Protein AF-A0A2N0AFC5-F1 (afdb_monomer_lite)

Radius of gyration: 66.78 Å; chains: 1; bounding box: 175×77×184 Å

Secondary structure (DSSP, 8-state):
-HHHHHHHHHHHHHHHHHHHHHHHHHHHHHH-----S------PPPHHHHHHHHHHHHHHHHHHHHHHHHHHHHHHHTSPPHHHHHH-HHHHHHHHHHHHHHHHHHHHHHHHHHHHHHHHHHHHHHHHHHHHHHHHHHHHH-S---GGGGTT---TTSHHHHHHHHHHHHHHHHHHHHHTTS--HHHHHHHTS--BTTB-TTHHHHHH-TT--HHHHHHHHSTTPPPHHHHHHHHHHHHHSTT-TTHHHHHHHHHHT-SSHHHHHHHHHHHHHHHHHHHHHHHHHHHTT-HHHHHHHHHHHHHHHHHHHHHHHHHHHHHHHHHHHHHHHHHHHHHH-B-BHHHHHHHHHT-TT-------HHHHTTEES--SB--TT--EE--SSS-EEGGGSB-TTSSBSSEEEEPBBTTSPBPBTT---SS-BS-S----B-TTSBBEEEEB-HHHHHHHHHHHHHHHHHHHHHHHHHHHHH-EETTEEPPHHHHHHHHHHHHHHHHHHHTTTTTTTTTSHHHHHHHHHHHSTTSHHHHHHHHHHHHHHHHHHHHHHHHHHHHHHHHHHHHHHHHHHHHHHHHHHHHHHHHHHHHHHHHHHHHHHHHHHHHHHHHHHHHHHHHHHHHHHHHHHHHHSS-S---THHHHHHHHHHHHHTS------------

pLDDT: mean 76.79, std 17.5, range [28.17, 98.19]

Structure (mmCIF, N/CA/C/O backbone):
data_AF-A0A2N0AFC5-F1
#
_entry.id   AF-A0A2N0AFC5-F1
#
loop_
_atom_site.group_PDB
_atom_site.id
_atom_site.type_symbol
_atom_site.label_atom_id
_atom_site.label_alt_id
_atom_site.label_comp_id
_atom_site.label_asym_id
_atom_site.label_entity_id
_atom_site.label_seq_id
_atom_site.pdbx_PDB_ins_code
_atom_site.Cartn_x
_atom_site.Cartn_y
_atom_site.Cartn_z
_atom_site.occupancy
_atom_site.B_iso_or_equiv
_atom_site.auth_seq_id
_atom_site.auth_comp_id
_atom_site.auth_asym_id
_atom_site.auth_atom_id
_atom_site.pdbx_PDB_model_num
ATOM 1 N N . VAL A 1 1 ? -22.121 12.048 57.658 1.00 36.34 1 VAL A N 1
ATOM 2 C CA . VAL A 1 1 ? -23.140 10.992 57.888 1.00 36.34 1 VAL A CA 1
ATOM 3 C C . VAL A 1 1 ? -23.520 10.895 59.362 1.00 36.34 1 VAL A C 1
ATOM 5 O O . VAL A 1 1 ? -24.667 11.179 59.652 1.00 36.34 1 VAL A O 1
ATOM 8 N N . LYS A 1 2 ? -22.587 10.633 60.295 1.00 33.41 2 LYS A N 1
ATOM 9 C CA . LYS A 1 2 ? -22.869 10.569 61.749 1.00 33.41 2 LYS A CA 1
ATOM 10 C C . LYS A 1 2 ? -23.584 11.814 62.315 1.00 33.41 2 LYS A C 1
ATOM 12 O O . LYS A 1 2 ? -24.634 11.693 62.911 1.00 33.41 2 LYS A O 1
ATOM 17 N N . THR A 1 3 ? -23.121 13.019 61.981 1.00 35.84 3 THR A N 1
ATOM 18 C CA . THR A 1 3 ? -23.739 14.278 62.450 1.00 35.84 3 THR A CA 1
ATOM 19 C C . THR A 1 3 ? -25.154 14.522 61.913 1.00 35.84 3 THR A C 1
ATOM 21 O O . THR A 1 3 ? -25.989 15.075 62.614 1.00 35.84 3 THR A O 1
ATOM 24 N N . ALA A 1 4 ? -25.437 14.114 60.670 1.00 33.88 4 ALA A N 1
ATOM 25 C CA . ALA A 1 4 ? -26.780 14.224 60.090 1.00 33.88 4 ALA A CA 1
ATOM 26 C C . ALA A 1 4 ? -27.734 13.173 60.679 1.00 33.88 4 ALA A C 1
ATOM 28 O O . ALA A 1 4 ? -28.930 13.416 60.785 1.00 33.88 4 ALA A O 1
ATOM 29 N N . TYR A 1 5 ? -27.184 12.023 61.073 1.00 40.84 5 TYR A N 1
ATOM 30 C CA . TYR A 1 5 ? -27.897 10.941 61.733 1.00 40.84 5 TYR A CA 1
ATOM 31 C C . TYR A 1 5 ? -28.306 11.321 63.159 1.00 40.84 5 TYR A C 1
ATOM 33 O O . TYR A 1 5 ? -29.482 11.225 63.494 1.00 40.84 5 TYR A O 1
ATOM 41 N N . ASP A 1 6 ? -27.367 11.857 63.941 1.00 43.25 6 ASP A N 1
ATOM 42 C CA . ASP A 1 6 ? -27.620 12.332 65.305 1.00 43.25 6 ASP A CA 1
ATOM 43 C C . ASP A 1 6 ? -28.676 13.459 65.307 1.00 43.25 6 ASP A C 1
ATOM 45 O O . ASP A 1 6 ? -29.560 13.493 66.161 1.00 43.25 6 ASP A O 1
ATOM 49 N N . LEU A 1 7 ? -28.652 14.338 64.292 1.00 42.25 7 LEU A N 1
ATOM 50 C CA . LEU A 1 7 ? -29.665 15.385 64.109 1.00 42.25 7 LEU A CA 1
ATOM 51 C C . LEU A 1 7 ? -31.055 14.826 63.776 1.00 42.25 7 LEU A C 1
ATOM 53 O O . LEU A 1 7 ? -32.058 15.366 64.236 1.00 42.25 7 LEU A O 1
ATOM 57 N N . LEU A 1 8 ? -31.129 13.775 62.956 1.00 41.75 8 LEU A N 1
ATOM 58 C CA . LEU A 1 8 ? -32.395 13.163 62.549 1.00 41.75 8 LEU A CA 1
ATOM 59 C C . LEU A 1 8 ? -32.999 12.346 63.698 1.00 41.75 8 LEU A C 1
ATOM 61 O O . LEU A 1 8 ? -34.209 12.390 63.906 1.00 41.75 8 LEU A O 1
ATOM 65 N N . GLU A 1 9 ? -32.160 11.686 64.499 1.00 44.00 9 GLU A N 1
ATOM 66 C CA . GLU A 1 9 ? -32.561 11.033 65.746 1.00 44.00 9 GLU A CA 1
ATOM 67 C C . GLU A 1 9 ? -33.104 12.051 66.759 1.00 44.00 9 GLU A C 1
ATOM 69 O O . GLU A 1 9 ? -34.177 11.849 67.332 1.00 44.00 9 GLU A O 1
ATOM 74 N N . GLN A 1 10 ? -32.402 13.171 66.947 1.00 46.16 10 GLN A N 1
ATOM 75 C CA . GLN A 1 10 ? -32.823 14.232 67.859 1.00 46.16 10 GLN A CA 1
ATOM 76 C C . GLN A 1 10 ? -34.119 14.906 67.385 1.00 46.16 10 GLN A C 1
ATOM 78 O O . GLN A 1 10 ? -35.058 15.046 68.165 1.00 46.16 10 GLN A O 1
ATOM 83 N N . SER A 1 11 ? -34.220 15.228 66.093 1.00 42.16 11 SER A N 1
ATOM 84 C CA . SER A 1 11 ? -35.417 15.838 65.507 1.00 42.16 11 SER A CA 1
ATOM 85 C C . SER A 1 11 ? -36.624 14.891 65.527 1.00 42.16 11 SER A C 1
ATOM 87 O O . SER A 1 11 ? -37.734 15.323 65.825 1.00 42.16 11 SER A O 1
ATOM 89 N N . SER A 1 12 ? -36.424 13.586 65.305 1.00 42.75 12 SER A N 1
ATOM 90 C CA . SER A 1 12 ? -37.484 12.578 65.438 1.00 42.75 12 SER A CA 1
ATOM 91 C C . SER A 1 12 ? -37.964 12.437 66.885 1.00 42.75 12 SER A C 1
ATOM 93 O O . SER A 1 12 ? -39.169 12.318 67.117 1.00 42.75 12 SER A O 1
ATOM 95 N N . LYS A 1 13 ? -37.049 12.466 67.865 1.00 47.19 13 LYS A N 1
ATOM 96 C CA . LYS A 1 13 ? -37.393 12.460 69.297 1.00 47.19 13 LYS A CA 1
ATOM 97 C C . LYS A 1 13 ? -38.194 13.707 69.679 1.00 47.19 13 LYS A C 1
ATOM 99 O O . LYS A 1 13 ? -39.213 13.589 70.354 1.00 47.19 13 LYS A O 1
ATOM 104 N N . GLU A 1 14 ? -37.784 14.880 69.203 1.00 45.84 14 GLU A N 1
ATOM 105 C CA . GLU A 1 14 ? -38.487 16.147 69.435 1.00 45.84 14 GLU A CA 1
ATOM 106 C C . GLU A 1 14 ? -39.875 16.174 68.778 1.00 45.84 14 GLU A C 1
ATOM 108 O O . GLU A 1 14 ? -40.845 16.582 69.416 1.00 45.84 14 GLU A O 1
ATOM 113 N N . MET A 1 15 ? -40.009 15.683 67.541 1.00 44.84 15 MET A N 1
ATOM 114 C CA . MET A 1 15 ? -41.292 15.640 66.833 1.00 44.84 15 MET A CA 1
ATOM 115 C C . MET A 1 15 ? -42.271 14.647 67.476 1.00 44.84 15 MET A C 1
ATOM 117 O O . MET A 1 15 ? -43.451 14.958 67.628 1.00 44.84 15 MET A O 1
ATOM 121 N N . SER A 1 16 ? -41.778 13.487 67.926 1.00 45.25 16 SER A N 1
ATOM 122 C CA . SER A 1 16 ? -42.575 12.524 68.693 1.00 45.25 16 SER A CA 1
ATOM 123 C C . SER A 1 16 ? -43.044 13.113 70.027 1.00 45.25 16 SER A C 1
ATOM 125 O O . SER A 1 16 ? -44.184 12.877 70.429 1.00 45.25 16 SER A O 1
ATOM 127 N N . LEU A 1 17 ? -42.199 13.907 70.698 1.00 45.38 17 LEU A N 1
ATOM 128 C CA . LEU A 1 17 ? -42.562 14.608 71.928 1.00 45.38 17 LEU A CA 1
ATOM 129 C C . LEU A 1 17 ? -43.658 15.652 71.657 1.00 45.38 17 LEU A C 1
ATOM 131 O O . LEU A 1 17 ? -44.682 15.655 72.335 1.00 45.38 17 LEU A O 1
ATOM 135 N N . LEU A 1 18 ? -43.494 16.481 70.623 1.00 46.66 18 LEU A N 1
ATOM 136 C CA . LEU A 1 18 ? -44.476 17.488 70.205 1.00 46.66 18 LEU A CA 1
ATOM 137 C C . LEU A 1 18 ? -45.829 16.873 69.818 1.00 46.66 18 LEU A C 1
ATOM 139 O O . LEU A 1 18 ? -46.861 17.370 70.264 1.00 46.66 18 LEU A O 1
ATOM 143 N N . SER A 1 19 ? -45.831 15.770 69.062 1.00 43.69 19 SER A N 1
ATOM 144 C CA . SER A 1 19 ? -47.051 15.025 68.720 1.00 43.69 19 SER A CA 1
ATOM 145 C C . SER A 1 19 ? -47.748 14.489 69.971 1.00 43.69 19 SER A C 1
ATOM 147 O O . SER A 1 19 ? -48.950 14.671 70.131 1.00 43.69 19 SER A O 1
ATOM 149 N N . SER A 1 20 ? -46.994 13.895 70.904 1.00 45.12 20 SER A N 1
ATOM 150 C CA . SER A 1 20 ? -47.556 13.359 72.151 1.00 45.12 20 SER A CA 1
ATOM 151 C C . SER A 1 20 ? -48.138 14.441 73.071 1.00 45.12 20 SER A C 1
ATOM 153 O O . SER A 1 20 ? -49.128 14.204 73.760 1.00 45.12 20 SER A O 1
ATOM 155 N N . VAL A 1 21 ? -47.563 15.649 73.057 1.00 45.12 21 VAL A N 1
ATOM 156 C CA . VAL A 1 21 ? -48.070 16.807 73.808 1.00 45.12 21 VAL A CA 1
ATOM 157 C C . VAL A 1 21 ? -49.326 17.382 73.150 1.00 45.12 21 VAL A C 1
ATOM 159 O O . VAL A 1 21 ? -50.267 17.729 73.860 1.00 45.12 21 VAL A O 1
ATOM 162 N N . TYR A 1 22 ? -49.374 17.455 71.817 1.00 44.44 22 TYR A N 1
ATOM 163 C CA . TYR A 1 22 ? -50.561 17.903 71.083 1.00 44.44 22 TYR A CA 1
ATOM 164 C C . TYR A 1 22 ? -51.748 16.948 71.296 1.00 44.44 22 TYR A C 1
ATOM 166 O O . TYR A 1 22 ? -52.853 17.396 71.607 1.00 44.44 22 TYR A O 1
ATOM 174 N N . ASP A 1 23 ? -51.503 15.636 71.253 1.00 43.25 23 ASP A N 1
ATOM 175 C CA . ASP A 1 23 ? -52.499 14.613 71.590 1.00 43.25 23 ASP A CA 1
ATOM 176 C C . ASP A 1 23 ? -52.942 14.709 73.057 1.00 43.25 23 ASP A C 1
ATOM 178 O O . ASP A 1 23 ? -54.135 14.646 73.344 1.00 43.25 23 ASP A O 1
ATOM 182 N N . TYR A 1 24 ? -52.014 14.932 73.996 1.00 45.38 24 TYR A N 1
ATOM 183 C CA . TYR A 1 24 ? -52.344 15.123 75.412 1.00 45.38 24 TYR A CA 1
ATOM 184 C C . TYR A 1 24 ? -53.241 16.343 75.645 1.00 45.38 24 TYR A C 1
ATOM 186 O O . TYR A 1 24 ? -54.208 16.241 76.393 1.00 45.38 24 TYR A O 1
ATOM 194 N N . VAL A 1 25 ? -52.960 17.483 75.007 1.00 45.44 25 VAL A N 1
ATOM 195 C CA . VAL A 1 25 ? -53.800 18.690 75.115 1.00 45.44 25 VAL A CA 1
ATOM 196 C C . VAL A 1 25 ? -55.183 18.437 74.517 1.00 45.44 25 VAL A C 1
ATOM 198 O O . VAL A 1 25 ? -56.187 18.747 75.152 1.00 45.44 25 VAL A O 1
ATOM 201 N N . THR A 1 26 ? -55.248 17.779 73.359 1.00 47.38 26 THR A N 1
ATOM 202 C CA . THR A 1 26 ? -56.516 17.477 72.680 1.00 47.38 26 THR A CA 1
ATOM 203 C C . THR A 1 26 ? -57.366 16.472 73.472 1.00 47.38 26 THR A C 1
ATOM 205 O O . THR A 1 26 ? -58.574 16.644 73.590 1.00 47.38 26 THR A O 1
ATOM 208 N N . ILE A 1 27 ? -56.756 15.453 74.086 1.00 48.81 27 ILE A N 1
ATOM 209 C CA . ILE A 1 27 ? -57.458 14.453 74.911 1.00 48.81 27 ILE A CA 1
ATOM 210 C C . ILE A 1 27 ? -57.831 15.022 76.291 1.00 48.81 27 ILE A C 1
ATOM 212 O O . ILE A 1 27 ? -58.902 14.704 76.808 1.00 48.81 27 ILE A O 1
ATOM 216 N N . LYS A 1 28 ? -56.998 15.889 76.882 1.00 44.41 28 LYS A N 1
ATOM 217 C CA . LYS A 1 28 ? -57.265 16.543 78.174 1.00 44.41 28 LYS A CA 1
ATOM 218 C C . LYS A 1 28 ? -58.400 17.566 78.090 1.00 44.41 28 LYS A C 1
ATOM 220 O O . LYS A 1 28 ? -59.252 17.571 78.973 1.00 44.41 28 LYS A O 1
ATOM 225 N N . ASP A 1 29 ? -58.459 18.370 77.030 1.00 45.28 29 ASP A N 1
ATOM 226 C CA . ASP A 1 29 ? -59.573 19.307 76.812 1.00 45.28 29 ASP A CA 1
ATOM 227 C C . ASP A 1 29 ? -60.906 18.566 76.571 1.00 45.28 29 ASP A C 1
ATOM 229 O O . ASP A 1 29 ? -61.981 19.080 76.882 1.00 45.28 29 ASP A O 1
ATOM 233 N N . TYR A 1 30 ? -60.857 17.321 76.079 1.00 43.16 30 TYR A N 1
ATOM 234 C CA . TYR A 1 30 ? -62.034 16.457 75.936 1.00 43.16 30 TYR A CA 1
ATOM 235 C C . TYR A 1 30 ? -62.385 15.638 77.195 1.00 43.16 30 TYR A C 1
ATOM 237 O O . TYR A 1 30 ? -63.530 15.189 77.300 1.00 43.16 30 TYR A O 1
ATOM 245 N N . SER A 1 31 ? -61.469 15.451 78.154 1.00 43.22 31 SER A N 1
ATOM 246 C CA . SER A 1 31 ? -61.702 14.647 79.368 1.00 43.22 31 SER A CA 1
ATOM 247 C C . SER A 1 31 ? -62.176 15.448 80.586 1.00 43.22 31 SER A C 1
ATOM 249 O O . SER A 1 31 ? -62.623 14.855 81.566 1.00 43.22 31 SER A O 1
ATOM 251 N N . THR A 1 32 ? -62.149 16.783 80.546 1.00 42.44 32 THR A N 1
ATOM 252 C CA . THR A 1 32 ? -62.685 17.621 81.630 1.00 42.44 32 THR A CA 1
ATOM 253 C C . THR A 1 32 ? -64.194 17.836 81.489 1.00 42.44 32 THR A C 1
ATOM 255 O O . THR A 1 32 ? -64.645 18.861 80.981 1.00 42.44 32 THR A O 1
ATOM 258 N N . HIS A 1 33 ? -64.985 16.873 81.962 1.00 40.09 33 HIS A N 1
ATOM 259 C CA . HIS A 1 33 ? -66.353 17.107 82.430 1.00 40.09 33 HIS A CA 1
ATOM 260 C C . HIS A 1 33 ? -66.570 16.247 83.682 1.00 40.09 33 HIS A C 1
ATOM 262 O O . HIS A 1 33 ? -66.575 15.021 83.593 1.00 40.09 33 HIS A O 1
ATOM 268 N N . ASP A 1 34 ? -66.717 16.877 84.851 1.00 40.59 34 ASP A N 1
ATOM 269 C CA . ASP A 1 34 ? -67.095 16.170 86.078 1.00 40.59 34 ASP A CA 1
ATOM 270 C C . ASP A 1 34 ? -68.558 15.717 85.947 1.00 40.59 34 ASP A C 1
ATOM 272 O O . ASP A 1 34 ? -69.468 16.541 85.817 1.00 40.59 34 ASP A O 1
ATOM 276 N N . GLY A 1 35 ? -68.776 14.401 85.922 1.00 39.72 35 GLY A N 1
ATOM 277 C CA . GLY A 1 35 ? -70.098 13.778 85.985 1.00 39.72 35 GLY A CA 1
ATOM 278 C C . GLY A 1 35 ? -70.573 13.617 87.432 1.00 39.72 35 GLY A C 1
ATOM 279 O O . GLY A 1 35 ? -69.782 13.347 88.337 1.00 39.72 35 GLY A O 1
ATOM 280 N N . ILE A 1 36 ? -71.878 13.779 87.663 1.00 37.00 36 ILE A N 1
ATOM 281 C CA . ILE A 1 36 ? -72.507 13.599 88.977 1.00 37.00 36 ILE A CA 1
ATOM 282 C C . ILE A 1 36 ? -72.756 12.102 89.232 1.00 37.00 36 ILE A C 1
ATOM 284 O O . ILE A 1 36 ? -73.422 11.432 88.453 1.00 37.00 36 ILE A O 1
ATOM 288 N N . SER A 1 37 ? -72.242 11.634 90.375 1.00 42.56 37 SER A N 1
ATOM 289 C CA . SER A 1 37 ? -72.551 10.391 91.105 1.00 42.56 37 SER A CA 1
ATOM 290 C C . SER A 1 37 ? -72.369 9.032 90.402 1.00 42.56 37 SER A C 1
ATOM 292 O O . SER A 1 37 ? -73.263 8.536 89.733 1.00 42.56 37 SER A O 1
ATOM 294 N N . GLY A 1 38 ? -71.299 8.325 90.786 1.00 49.66 38 GLY A N 1
ATOM 295 C CA . GLY A 1 38 ? -71.468 7.068 91.532 1.00 49.66 38 GLY A CA 1
ATOM 296 C C . GLY A 1 38 ? -71.705 5.748 90.789 1.00 49.66 38 GLY A C 1
ATOM 297 O O . GLY A 1 38 ? -72.097 4.798 91.462 1.00 49.66 38 GLY A O 1
ATOM 298 N N . GLU A 1 39 ? -71.424 5.626 89.490 1.00 36.69 39 GLU A N 1
ATOM 299 C CA . GLU A 1 39 ? -71.387 4.318 88.810 1.00 36.69 39 GLU A CA 1
ATOM 300 C C . GLU A 1 39 ? -69.993 3.975 88.262 1.00 36.69 39 GLU A C 1
ATOM 302 O O . GLU A 1 39 ? -69.247 4.836 87.795 1.00 36.69 39 GLU A O 1
ATOM 307 N N . SER A 1 40 ? -69.624 2.694 88.383 1.00 41.19 40 SER A N 1
ATOM 308 C CA . SER A 1 40 ? -68.323 2.147 87.991 1.00 41.19 40 SER A CA 1
ATOM 309 C C . SER A 1 40 ? -68.092 2.342 86.496 1.00 41.19 40 SER A C 1
ATOM 311 O O . SER A 1 40 ? -68.721 1.673 85.678 1.00 41.19 40 SER A O 1
ATOM 313 N N . GLN A 1 41 ? -67.144 3.213 86.149 1.00 41.88 41 GLN A N 1
ATOM 314 C CA . GLN A 1 41 ? -66.620 3.311 84.792 1.00 41.88 41 GLN A CA 1
ATOM 315 C C . GLN A 1 41 ? -66.027 1.954 84.396 1.00 41.88 41 GLN A C 1
ATOM 317 O O . GLN A 1 41 ? -65.141 1.430 85.071 1.00 41.88 41 GLN A O 1
ATOM 322 N N . THR A 1 42 ? -66.518 1.364 83.309 1.00 39.38 42 THR A N 1
ATOM 323 C CA . THR A 1 42 ? -65.769 0.342 82.570 1.00 39.38 42 THR A CA 1
ATOM 324 C C . THR A 1 42 ? -64.381 0.898 82.259 1.00 39.38 42 THR A C 1
ATOM 326 O O . THR A 1 42 ? -64.294 2.010 81.743 1.00 39.38 42 THR A O 1
ATOM 329 N N . GLU A 1 43 ? -63.326 0.150 82.605 1.00 42.19 43 GLU A N 1
ATOM 330 C CA . GLU A 1 43 ? -61.915 0.513 82.407 1.00 42.19 43 GLU A CA 1
ATOM 331 C C . GLU A 1 43 ? -61.636 0.911 80.948 1.00 42.19 43 GLU A C 1
ATOM 333 O O . GLU A 1 43 ? -61.283 0.091 80.102 1.00 42.19 43 GLU A O 1
ATOM 338 N N . LEU A 1 44 ? -61.781 2.198 80.646 1.00 44.81 44 LEU A N 1
ATOM 339 C CA . LEU A 1 44 ? -61.166 2.819 79.486 1.00 44.81 44 LEU A CA 1
ATOM 340 C C . LEU A 1 44 ? -59.686 2.997 79.826 1.00 44.81 44 LEU A C 1
ATOM 342 O O . LEU A 1 44 ? -59.339 3.590 80.848 1.00 44.81 44 LEU A O 1
ATOM 346 N N . THR A 1 45 ? -58.812 2.433 78.990 1.00 47.16 45 THR A N 1
ATOM 347 C CA . THR A 1 45 ? -57.355 2.509 79.138 1.00 47.16 45 THR A CA 1
ATOM 348 C C . THR A 1 45 ? -56.941 3.961 79.383 1.00 47.16 45 THR A C 1
ATOM 350 O O . THR A 1 45 ? -57.258 4.838 78.581 1.00 47.16 45 THR A O 1
ATOM 353 N N . SER A 1 46 ? -56.264 4.226 80.503 1.00 50.84 46 SER A N 1
ATOM 354 C CA . SER A 1 46 ? -55.836 5.574 80.889 1.00 50.84 46 SER A CA 1
ATOM 355 C C . SER A 1 46 ? -55.110 6.266 79.722 1.00 50.84 46 SER A C 1
ATOM 357 O O . SER A 1 46 ? -54.240 5.639 79.107 1.00 50.84 46 SER A O 1
ATOM 359 N N . PRO A 1 47 ? -55.377 7.556 79.425 1.00 48.25 47 PRO A N 1
ATOM 360 C CA . PRO A 1 47 ? -54.649 8.319 78.404 1.00 48.25 47 PRO A CA 1
ATOM 361 C C . PRO A 1 47 ? -53.118 8.217 78.530 1.00 48.25 47 PRO A C 1
ATOM 363 O O . PRO A 1 47 ? -52.396 8.261 77.536 1.00 48.25 47 PRO A O 1
ATOM 366 N N . VAL A 1 48 ? -52.614 8.014 79.752 1.00 51.88 48 VAL A N 1
ATOM 367 C CA . VAL A 1 48 ? -51.187 7.813 80.045 1.00 51.88 48 VAL A CA 1
ATOM 368 C C . VAL A 1 48 ? -50.662 6.485 79.488 1.00 51.88 48 VAL A C 1
ATOM 370 O O . VAL A 1 48 ? -49.535 6.431 78.995 1.00 51.88 48 VAL A O 1
ATOM 373 N N . ASP A 1 49 ? -51.457 5.418 79.538 1.00 53.75 49 ASP A N 1
ATOM 374 C CA . ASP A 1 49 ? -51.054 4.098 79.047 1.00 53.75 49 ASP A CA 1
ATOM 375 C C . ASP A 1 49 ? -51.059 4.043 77.513 1.00 53.75 49 ASP A C 1
ATOM 377 O O . ASP A 1 49 ? -50.184 3.409 76.920 1.00 53.75 49 ASP A O 1
ATOM 381 N N . LEU A 1 50 ? -51.961 4.786 76.861 1.00 53.34 50 LEU A N 1
ATOM 382 C CA . LEU A 1 50 ? -51.988 4.924 75.402 1.00 53.34 50 LEU A CA 1
ATOM 383 C C . LEU A 1 50 ? -50.751 5.679 74.880 1.00 53.34 50 LEU A C 1
ATOM 385 O O . LEU A 1 50 ? -50.095 5.229 73.939 1.00 53.34 50 LEU A O 1
ATOM 389 N N . VAL A 1 51 ? -50.374 6.783 75.539 1.00 52.16 51 VAL A N 1
ATOM 390 C CA . VAL A 1 51 ? -49.158 7.555 75.220 1.00 52.16 51 VAL A CA 1
ATOM 391 C C . VAL A 1 51 ? -47.894 6.736 75.485 1.00 52.16 51 VAL A C 1
ATOM 393 O O . VAL A 1 51 ? -46.977 6.736 74.664 1.00 52.16 51 VAL A O 1
ATOM 396 N N . ARG A 1 52 ? -47.846 5.988 76.596 1.00 60.34 52 ARG A N 1
ATOM 397 C CA . ARG A 1 52 ? -46.710 5.110 76.912 1.00 60.34 52 ARG A CA 1
ATOM 398 C C . ARG A 1 52 ? -46.523 4.030 75.848 1.00 60.34 52 ARG A C 1
ATOM 400 O O . ARG A 1 52 ? -45.393 3.799 75.428 1.00 60.34 52 ARG A O 1
ATOM 407 N N . LYS A 1 53 ? -47.613 3.411 75.388 1.00 62.22 53 LYS A N 1
ATOM 408 C CA . LYS A 1 53 ? -47.576 2.406 74.321 1.00 62.22 53 LYS A CA 1
ATOM 409 C C . LYS A 1 53 ? -47.075 3.002 73.001 1.00 62.22 53 LYS A C 1
ATOM 411 O O . LYS A 1 53 ? -46.145 2.460 72.418 1.00 62.22 53 LYS A O 1
ATOM 416 N N . ARG A 1 54 ? -47.591 4.169 72.590 1.00 58.81 54 ARG A N 1
ATOM 417 C CA . ARG A 1 54 ? -47.127 4.881 71.379 1.00 58.81 54 ARG A CA 1
ATOM 418 C C . ARG A 1 54 ? -45.642 5.250 71.443 1.00 58.81 54 ARG A C 1
ATOM 420 O O . ARG A 1 54 ? -44.930 5.082 70.459 1.00 58.81 54 ARG A O 1
ATOM 427 N N . TYR A 1 55 ? -45.162 5.713 72.598 1.00 59.78 55 TYR A N 1
ATOM 428 C CA . TYR A 1 55 ? -43.742 6.007 72.805 1.00 59.78 55 TYR A CA 1
ATOM 429 C C . TYR A 1 55 ? -42.870 4.750 72.678 1.00 59.78 55 TYR A C 1
ATOM 431 O O . TYR A 1 55 ? -41.864 4.773 71.975 1.00 59.78 55 TYR A O 1
ATOM 439 N N . GLN A 1 56 ? -43.277 3.643 73.307 1.00 66.00 56 GLN A N 1
ATOM 440 C CA . GLN A 1 56 ? -42.567 2.362 73.220 1.00 66.00 56 GLN A CA 1
ATOM 441 C C . GLN A 1 56 ? -42.552 1.805 71.789 1.00 66.00 56 GLN A C 1
ATOM 443 O O . GLN A 1 56 ? -41.523 1.305 71.334 1.00 66.00 56 GLN A O 1
ATOM 448 N N . ASP A 1 57 ? -43.662 1.931 71.058 1.00 63.53 57 ASP A N 1
ATOM 449 C CA . ASP A 1 57 ? -43.755 1.515 69.656 1.00 63.53 57 ASP A CA 1
ATOM 450 C C . ASP A 1 57 ? -42.848 2.373 68.750 1.00 63.53 57 ASP A C 1
ATOM 452 O O . ASP A 1 57 ? -42.154 1.836 67.881 1.00 63.53 57 ASP A O 1
ATOM 456 N N . ALA A 1 58 ? -42.771 3.688 68.990 1.00 54.78 58 ALA A N 1
ATOM 457 C CA . ALA A 1 58 ? -41.871 4.593 68.272 1.00 54.78 58 ALA A CA 1
ATOM 458 C C . ALA A 1 58 ? -40.386 4.321 68.580 1.00 54.78 58 ALA A C 1
ATOM 460 O O . ALA A 1 58 ? -39.564 4.257 67.665 1.00 54.78 58 ALA A O 1
ATOM 461 N N . GLU A 1 59 ? -40.031 4.107 69.850 1.00 63.47 59 GLU A N 1
ATOM 462 C CA . GLU A 1 59 ? -38.669 3.759 70.277 1.00 63.47 59 GLU A CA 1
ATOM 463 C C . GLU A 1 59 ? -38.205 2.434 69.651 1.00 63.47 59 GLU A C 1
ATOM 465 O O . GLU A 1 59 ? -37.083 2.328 69.139 1.00 63.47 59 GLU A O 1
ATOM 470 N N . LYS A 1 60 ? -39.096 1.437 69.610 1.00 72.44 60 LYS A N 1
ATOM 471 C CA . LYS A 1 60 ? -38.845 0.161 68.938 1.00 72.44 60 LYS A CA 1
ATOM 472 C C . LYS A 1 60 ? -38.635 0.345 67.434 1.00 72.44 60 LYS A C 1
ATOM 474 O O . LYS A 1 60 ? -37.659 -0.174 66.899 1.00 72.44 60 LYS A O 1
ATOM 479 N N . ALA A 1 61 ? -39.481 1.128 66.761 1.00 62.62 61 ALA A N 1
ATOM 480 C CA . ALA A 1 61 ? -39.347 1.397 65.329 1.00 62.62 61 ALA A CA 1
ATOM 481 C C . ALA A 1 61 ? -38.021 2.096 64.974 1.00 62.62 61 ALA A C 1
ATOM 483 O O . ALA A 1 61 ? -37.381 1.741 63.981 1.00 62.62 61 ALA A O 1
ATOM 484 N N . VAL A 1 62 ? -37.575 3.054 65.795 1.00 64.94 62 VAL A N 1
ATOM 485 C CA . VAL A 1 62 ? -36.268 3.715 65.631 1.00 64.94 62 VAL A CA 1
ATOM 486 C C . VAL A 1 62 ? -35.127 2.714 65.819 1.00 64.94 62 VAL A C 1
ATOM 488 O O . VAL A 1 62 ? -34.202 2.681 65.008 1.00 64.94 62 VAL A O 1
ATOM 491 N N . THR A 1 63 ? -35.208 1.861 66.841 1.00 68.38 63 THR A N 1
ATOM 492 C CA . THR A 1 63 ? -34.188 0.839 67.126 1.00 68.38 63 THR A CA 1
ATOM 493 C C . THR A 1 63 ? -34.072 -0.185 65.993 1.00 68.38 63 THR A C 1
ATOM 495 O O . THR A 1 63 ? -32.965 -0.479 65.536 1.00 68.38 63 THR A O 1
ATOM 498 N N . ASP A 1 64 ? -35.203 -0.668 65.472 1.00 72.00 64 ASP A N 1
ATOM 499 C CA . ASP A 1 64 ? -35.246 -1.600 64.341 1.00 72.00 64 ASP A CA 1
ATOM 500 C C . ASP A 1 64 ? -34.646 -0.965 63.072 1.00 72.00 64 ASP A C 1
ATOM 502 O O . ASP A 1 64 ? -33.874 -1.603 62.349 1.00 72.00 64 ASP A O 1
ATOM 506 N N . LYS A 1 65 ? -34.918 0.325 62.825 1.00 67.75 65 LYS A N 1
ATOM 507 C CA . LYS A 1 65 ? -34.318 1.076 61.709 1.00 67.75 65 LYS A CA 1
ATOM 508 C C . LYS A 1 65 ? -32.813 1.271 61.868 1.00 67.75 65 LYS A C 1
ATOM 510 O O . LYS A 1 65 ? -32.079 1.183 60.885 1.00 67.75 65 LYS A O 1
ATOM 515 N N . LEU A 1 66 ? -32.337 1.486 63.089 1.00 66.38 66 LEU A N 1
ATOM 516 C CA . LEU A 1 66 ? -30.914 1.635 63.399 1.00 66.38 66 LEU A CA 1
ATOM 517 C C . LEU A 1 66 ? -30.149 0.326 63.145 1.00 66.38 66 LEU A C 1
ATOM 519 O O . LEU A 1 66 ? -29.059 0.332 62.562 1.00 66.38 66 LEU A O 1
ATOM 523 N N . ALA A 1 67 ? -30.757 -0.807 63.505 1.00 71.06 67 ALA A N 1
ATOM 524 C CA . ALA A 1 67 ? -30.234 -2.133 63.196 1.00 71.06 67 ALA A CA 1
ATOM 525 C C . ALA A 1 67 ? -30.207 -2.403 61.679 1.00 71.06 67 ALA A C 1
ATOM 527 O O . ALA A 1 67 ? -29.196 -2.885 61.161 1.00 71.06 67 ALA A O 1
ATOM 528 N N . GLU A 1 68 ? -31.268 -2.036 60.950 1.00 69.31 68 GLU A N 1
ATOM 529 C CA . GLU A 1 68 ? -31.331 -2.142 59.485 1.00 69.31 68 GLU A CA 1
ATOM 530 C C . GLU A 1 68 ? -30.220 -1.320 58.807 1.00 69.31 68 GLU A C 1
ATOM 532 O O . GLU A 1 68 ? -29.509 -1.831 57.940 1.00 69.31 68 GLU A O 1
ATOM 537 N N . ILE A 1 69 ? -30.006 -0.074 59.243 1.00 66.88 69 ILE A N 1
ATOM 538 C CA . ILE A 1 69 ? -28.954 0.809 58.716 1.00 66.88 69 ILE A CA 1
ATOM 539 C C . ILE A 1 69 ? -27.562 0.244 58.997 1.00 66.88 69 ILE A C 1
ATOM 541 O O . ILE A 1 69 ? -26.723 0.220 58.097 1.00 66.88 69 ILE A O 1
ATOM 545 N N . THR A 1 70 ? -27.318 -0.255 60.209 1.00 67.94 70 THR A N 1
ATOM 546 C CA . THR A 1 70 ? -26.030 -0.863 60.578 1.00 67.94 70 THR A CA 1
ATOM 547 C C . THR A 1 70 ? -25.735 -2.093 59.716 1.00 67.94 70 THR A C 1
ATOM 549 O O . THR A 1 70 ? -24.611 -2.294 59.255 1.00 67.94 70 THR A O 1
ATOM 552 N N . LEU A 1 71 ? -26.758 -2.905 59.435 1.00 71.06 71 LEU A N 1
ATOM 553 C CA . LEU A 1 71 ? -26.635 -4.082 58.579 1.00 71.06 71 LEU A CA 1
ATOM 554 C C . LEU A 1 71 ? -26.395 -3.709 57.108 1.00 71.06 71 LEU A C 1
ATOM 556 O O . LEU A 1 71 ? -25.617 -4.376 56.425 1.00 71.06 71 LEU A O 1
ATOM 560 N N . LEU A 1 72 ? -27.019 -2.632 56.622 1.00 71.12 72 LEU A N 1
ATOM 561 C CA . LEU A 1 72 ? -26.767 -2.083 55.287 1.00 71.12 72 LEU A CA 1
ATOM 562 C C . LEU A 1 72 ? -25.359 -1.492 55.158 1.00 71.12 72 LEU A C 1
ATOM 564 O O . LEU A 1 72 ? -24.716 -1.720 54.138 1.00 71.12 72 LEU A O 1
ATOM 568 N N . GLN A 1 73 ? -24.867 -0.786 56.180 1.00 66.75 73 GLN A N 1
ATOM 569 C CA . GLN A 1 73 ? -23.495 -0.270 56.226 1.00 66.75 73 GLN A CA 1
ATOM 570 C C . GLN A 1 73 ? -22.481 -1.408 56.193 1.00 66.75 73 GLN A C 1
ATOM 572 O O . GLN A 1 73 ? -21.613 -1.416 55.330 1.00 66.75 73 GLN A O 1
ATOM 577 N N . LYS A 1 74 ? -22.664 -2.429 57.035 1.00 73.00 74 LYS A N 1
ATOM 578 C CA . LYS A 1 74 ? -21.806 -3.616 57.024 1.00 73.00 74 LYS A CA 1
ATOM 579 C C . LYS A 1 74 ? -21.818 -4.317 55.663 1.00 73.00 74 LYS A C 1
ATOM 581 O O . LYS A 1 74 ? -20.769 -4.638 55.126 1.00 73.00 74 LYS A O 1
ATOM 586 N N . ARG A 1 75 ? -22.997 -4.481 55.051 1.00 71.88 75 ARG A N 1
ATOM 587 C CA . ARG A 1 75 ? -23.120 -5.053 53.701 1.00 71.88 75 ARG A CA 1
ATOM 588 C C . ARG A 1 75 ? -22.439 -4.191 52.632 1.00 71.88 75 ARG A C 1
ATOM 590 O O . ARG A 1 75 ? -21.994 -4.742 51.636 1.00 71.88 75 ARG A O 1
ATOM 597 N N . ALA A 1 76 ? -22.404 -2.870 52.792 1.00 67.69 76 ALA A N 1
ATOM 598 C CA . ALA A 1 76 ? -21.701 -1.973 51.879 1.00 67.69 76 ALA A CA 1
ATOM 599 C C . ALA A 1 76 ? -20.177 -2.045 52.068 1.00 67.69 76 ALA A C 1
ATOM 601 O O . ALA A 1 76 ? -19.454 -2.066 51.077 1.00 67.69 76 ALA A O 1
ATOM 602 N N . ASP A 1 77 ? -19.703 -2.138 53.312 1.00 71.12 77 ASP A N 1
ATOM 603 C CA . ASP A 1 77 ? -18.281 -2.284 53.640 1.00 71.12 77 ASP A CA 1
ATOM 604 C C . ASP A 1 77 ? -17.719 -3.652 53.219 1.00 71.12 77 ASP A C 1
ATOM 606 O O . ASP A 1 77 ? -16.561 -3.738 52.810 1.00 71.12 77 ASP A O 1
ATOM 610 N N . ASP A 1 78 ? -18.549 -4.699 53.262 1.00 75.06 78 ASP A N 1
ATOM 611 C CA . ASP A 1 78 ? -18.194 -6.060 52.848 1.00 75.06 78 ASP A CA 1
ATOM 612 C C . ASP A 1 78 ? -18.201 -6.247 51.314 1.00 75.06 78 ASP A C 1
ATOM 614 O O . ASP A 1 78 ? -17.770 -7.290 50.827 1.00 75.06 78 ASP A O 1
ATOM 618 N N . ARG A 1 79 ? -18.676 -5.276 50.517 1.00 78.50 79 ARG A N 1
ATOM 619 C CA . ARG A 1 79 ? -18.626 -5.367 49.045 1.00 78.50 79 ARG A CA 1
ATOM 620 C C . ARG A 1 79 ? -17.213 -5.160 48.521 1.00 78.50 79 ARG A C 1
ATOM 622 O O . ARG A 1 79 ? -16.432 -4.368 49.045 1.00 78.50 79 ARG A O 1
ATOM 629 N N . MET A 1 80 ? -16.912 -5.847 47.425 1.00 81.25 80 MET A N 1
ATOM 630 C CA . MET A 1 80 ? -15.674 -5.634 46.693 1.00 81.25 80 MET A CA 1
ATOM 631 C C . MET A 1 80 ? -15.689 -4.259 46.030 1.00 81.25 80 MET A C 1
ATOM 633 O O . MET A 1 80 ? -16.646 -3.913 45.342 1.00 81.25 80 MET A O 1
ATOM 637 N N . LYS A 1 81 ? -14.632 -3.478 46.241 1.00 85.00 81 LYS A N 1
ATOM 638 C CA . LYS A 1 81 ? -14.479 -2.145 45.649 1.00 85.00 81 LYS A CA 1
ATOM 639 C C . LYS A 1 81 ? -13.818 -2.249 44.278 1.00 85.00 81 LYS A C 1
ATOM 641 O O . LYS A 1 81 ? -12.960 -3.108 44.078 1.00 85.00 81 LYS A O 1
ATOM 646 N N . LEU A 1 82 ? -14.095 -1.300 43.382 1.00 85.56 82 LEU A N 1
ATOM 647 C CA . LEU A 1 82 ? -13.422 -1.184 42.082 1.00 85.56 82 LEU A CA 1
ATOM 648 C C . LEU A 1 82 ? -11.898 -1.284 42.185 1.00 85.56 82 LEU A C 1
ATOM 650 O O . LEU A 1 82 ? -11.268 -2.000 41.418 1.00 85.56 82 LEU A O 1
ATOM 654 N N . SER A 1 83 ? -11.297 -0.602 43.163 1.00 86.00 83 SER A N 1
ATOM 655 C CA . SER A 1 83 ? -9.842 -0.610 43.360 1.00 86.00 83 SER A CA 1
ATOM 656 C C . SER A 1 83 ? -9.287 -1.996 43.689 1.00 86.00 83 SER A C 1
ATOM 658 O O . SER A 1 83 ? -8.133 -2.278 43.398 1.00 86.00 83 SER A O 1
ATOM 660 N N . GLU A 1 84 ? -10.089 -2.852 44.318 1.00 85.25 84 GLU A N 1
ATOM 661 C CA . GLU A 1 84 ? -9.706 -4.220 44.674 1.00 85.25 84 GLU A CA 1
ATOM 662 C C . GLU A 1 84 ? -9.866 -5.158 43.480 1.00 85.25 84 GLU A C 1
ATOM 664 O O . GLU A 1 84 ? -8.993 -5.990 43.267 1.00 85.25 84 GLU A O 1
ATOM 669 N N . LEU A 1 85 ? -10.915 -4.968 42.665 1.00 87.06 85 LEU A N 1
ATOM 670 C CA . LEU A 1 85 ? -11.053 -5.642 41.370 1.00 87.06 85 LEU A CA 1
ATOM 671 C C . LEU A 1 85 ? -9.868 -5.317 40.454 1.00 87.06 85 LEU A C 1
ATOM 673 O O . LEU A 1 85 ? -9.287 -6.206 39.848 1.00 87.06 85 LEU A O 1
ATOM 677 N N . GLN A 1 86 ? -9.489 -4.041 40.387 1.00 86.56 86 GLN A N 1
ATOM 678 C CA . GLN A 1 86 ? -8.381 -3.563 39.559 1.00 86.56 86 GLN A CA 1
ATOM 679 C C . GLN A 1 86 ? -7.006 -4.025 40.054 1.00 86.56 86 GLN A C 1
ATOM 681 O O . GLN A 1 86 ? -6.074 -4.110 39.259 1.00 86.56 86 GLN A O 1
ATOM 686 N N . ALA A 1 87 ? -6.868 -4.286 41.355 1.00 87.19 87 ALA A N 1
ATOM 687 C CA . ALA A 1 87 ? -5.631 -4.778 41.953 1.00 87.19 87 ALA A CA 1
ATOM 688 C C . ALA A 1 87 ? -5.486 -6.306 41.866 1.00 87.19 87 ALA A C 1
ATOM 690 O O . ALA A 1 87 ? -4.410 -6.824 42.175 1.00 87.19 87 ALA A O 1
ATOM 691 N N . ASP A 1 88 ? -6.538 -7.030 41.469 1.00 89.31 88 ASP A N 1
ATOM 692 C CA . ASP A 1 88 ? -6.442 -8.464 41.223 1.00 89.31 88 ASP A CA 1
ATOM 693 C C . ASP A 1 88 ? -5.426 -8.736 40.107 1.00 89.31 88 ASP A C 1
ATOM 695 O O . ASP A 1 88 ? -5.474 -8.145 39.027 1.00 89.31 88 ASP A O 1
ATOM 699 N N . THR A 1 89 ? -4.467 -9.620 40.383 1.00 88.81 89 THR A N 1
ATOM 700 C CA . THR A 1 89 ? -3.322 -9.845 39.494 1.00 88.81 89 THR A CA 1
ATOM 701 C C . THR A 1 89 ? -3.747 -10.415 38.144 1.00 88.81 89 THR A C 1
ATOM 703 O O . THR A 1 89 ? -3.169 -10.042 37.126 1.00 88.81 89 THR A O 1
ATOM 706 N N . ALA A 1 90 ? -4.764 -11.282 38.115 1.00 87.81 90 ALA A N 1
ATOM 707 C CA . ALA A 1 90 ? -5.246 -11.875 36.876 1.00 87.81 90 ALA A CA 1
ATOM 708 C C . ALA A 1 90 ? -6.063 -10.859 36.067 1.00 87.81 90 ALA A C 1
ATOM 710 O O . ALA A 1 90 ? -5.871 -10.759 34.855 1.00 87.81 90 ALA A O 1
ATOM 711 N N . VAL A 1 91 ? -6.919 -10.063 36.722 1.00 88.81 91 VAL A N 1
ATOM 712 C CA . VAL A 1 91 ? -7.667 -8.980 36.057 1.00 88.81 91 VAL A CA 1
ATOM 713 C C . VAL A 1 91 ? -6.709 -7.952 35.453 1.00 88.81 91 VAL A C 1
ATOM 715 O O . VAL A 1 91 ? -6.860 -7.586 34.290 1.00 88.81 91 VAL A O 1
ATOM 718 N N . ALA A 1 92 ? -5.704 -7.510 36.214 1.00 89.56 92 ALA A N 1
ATOM 719 C CA . ALA A 1 92 ? -4.733 -6.520 35.758 1.00 89.56 92 ALA A CA 1
ATOM 720 C C . ALA A 1 92 ? -3.873 -7.028 34.588 1.00 89.56 92 ALA A C 1
ATOM 722 O O . ALA A 1 92 ? -3.651 -6.279 33.638 1.00 89.56 92 ALA A O 1
ATOM 723 N N . ALA A 1 93 ? -3.424 -8.289 34.633 1.00 89.44 93 ALA A N 1
ATOM 724 C CA . ALA A 1 93 ? -2.627 -8.892 33.565 1.00 89.44 93 ALA A CA 1
ATOM 725 C C . ALA A 1 93 ? -3.419 -9.006 32.252 1.00 89.44 93 ALA A C 1
ATOM 727 O O . ALA A 1 93 ? -2.989 -8.461 31.241 1.00 89.44 93 ALA A O 1
ATOM 728 N N . ASN A 1 94 ? -4.616 -9.606 32.281 1.00 89.88 94 ASN A N 1
ATOM 729 C CA . ASN A 1 94 ? -5.444 -9.768 31.078 1.00 89.88 94 ASN A CA 1
ATOM 730 C C . ASN A 1 94 ? -5.904 -8.419 30.504 1.00 89.88 94 ASN A C 1
ATOM 732 O O . ASN A 1 94 ? -5.987 -8.245 29.292 1.00 89.88 94 ASN A O 1
ATOM 736 N N . LYS A 1 95 ? -6.160 -7.427 31.368 1.00 91.94 95 LYS A N 1
ATOM 737 C CA . LYS A 1 95 ? -6.464 -6.057 30.937 1.00 91.94 95 LYS A CA 1
ATOM 738 C C . LYS A 1 95 ? -5.296 -5.427 30.176 1.00 91.94 95 LYS A C 1
ATOM 740 O O . LYS A 1 95 ? -5.521 -4.789 29.150 1.00 91.94 95 LYS A O 1
ATOM 745 N N . ALA A 1 96 ? -4.073 -5.586 30.683 1.00 92.12 96 ALA A N 1
ATOM 746 C CA . ALA A 1 96 ? -2.871 -5.070 30.035 1.00 92.12 96 ALA A CA 1
ATOM 747 C C . ALA A 1 96 ? -2.594 -5.788 28.705 1.00 92.12 96 ALA A C 1
ATOM 749 O O . ALA A 1 96 ? -2.284 -5.127 27.718 1.00 92.12 96 ALA A O 1
ATOM 750 N N . GLU A 1 97 ? -2.778 -7.109 28.650 1.00 90.88 97 GLU A N 1
ATOM 751 C CA . GLU A 1 97 ? -2.633 -7.885 27.414 1.00 90.88 97 GLU A CA 1
ATOM 752 C C . GLU A 1 97 ? -3.668 -7.463 26.361 1.00 90.88 97 GLU A C 1
ATOM 754 O O . GLU A 1 97 ? -3.303 -7.172 25.221 1.00 90.88 97 GLU A O 1
ATOM 759 N N . ALA A 1 98 ? -4.945 -7.332 26.735 1.00 91.88 98 ALA A N 1
ATOM 760 C CA . ALA A 1 98 ? -5.984 -6.842 25.829 1.00 91.88 98 ALA A CA 1
ATOM 761 C C . ALA A 1 98 ? -5.681 -5.422 25.314 1.00 91.88 98 ALA A C 1
ATOM 763 O O . ALA A 1 98 ? -5.878 -5.128 24.135 1.00 91.88 98 ALA A O 1
ATOM 764 N N . GLU A 1 99 ? -5.173 -4.537 26.173 1.00 93.69 99 GLU A N 1
ATOM 765 C CA . GLU A 1 99 ? -4.739 -3.196 25.775 1.00 93.69 99 GLU A CA 1
ATOM 766 C C . GLU A 1 99 ? -3.576 -3.238 24.770 1.00 93.69 99 GLU A C 1
ATOM 768 O O . GLU A 1 99 ? -3.658 -2.617 23.708 1.00 93.69 99 GLU A O 1
ATOM 773 N N . GLU A 1 100 ? -2.534 -4.021 25.048 1.00 91.94 100 GLU A N 1
ATOM 774 C CA . GLU A 1 100 ? -1.364 -4.156 24.176 1.00 91.94 100 GLU A CA 1
ATOM 775 C C . GLU A 1 100 ? -1.740 -4.708 22.791 1.00 91.94 100 GLU A C 1
ATOM 777 O O . GLU A 1 100 ? -1.274 -4.203 21.765 1.00 91.94 100 GLU A O 1
ATOM 782 N N . TRP A 1 101 ? -2.624 -5.708 22.736 1.00 91.50 101 TRP A N 1
ATOM 783 C CA . TRP A 1 101 ? -3.093 -6.282 21.474 1.00 91.50 101 TRP A CA 1
ATOM 784 C C . TRP A 1 101 ? -3.944 -5.318 20.653 1.00 91.50 101 TRP A C 1
ATOM 786 O O . TRP A 1 101 ? -3.815 -5.289 19.425 1.00 91.50 101 TRP A O 1
ATOM 796 N N . ALA A 1 102 ? -4.767 -4.495 21.304 1.00 91.31 102 ALA A N 1
ATOM 797 C CA . ALA A 1 102 ? -5.512 -3.443 20.624 1.00 91.31 102 ALA A CA 1
ATOM 798 C C . ALA A 1 102 ? -4.578 -2.382 20.025 1.00 91.31 102 ALA A C 1
ATOM 800 O O . ALA A 1 102 ? -4.732 -2.014 18.858 1.00 91.31 102 ALA A O 1
ATOM 801 N N . GLU A 1 103 ? -3.582 -1.922 20.786 1.00 91.31 103 GLU A N 1
ATOM 802 C CA . GLU A 1 103 ? -2.582 -0.970 20.296 1.00 91.31 103 GLU A CA 1
ATOM 803 C C . GLU A 1 103 ? -1.745 -1.556 19.150 1.00 91.31 103 GLU A C 1
ATOM 805 O O . GLU A 1 103 ? -1.508 -0.885 18.144 1.00 91.31 103 GLU A O 1
ATOM 810 N N . ARG A 1 104 ? -1.354 -2.830 19.239 1.00 91.38 104 ARG A N 1
ATOM 811 C CA . ARG A 1 104 ? -0.613 -3.526 18.179 1.00 91.38 104 ARG A CA 1
ATOM 812 C C . ARG A 1 104 ? -1.433 -3.689 16.904 1.00 91.38 104 ARG A C 1
ATOM 814 O O . ARG A 1 104 ? -0.942 -3.391 15.816 1.00 91.38 104 ARG A O 1
ATOM 821 N N . ALA A 1 105 ? -2.692 -4.115 17.016 1.00 90.19 105 ALA A N 1
ATOM 822 C CA . ALA A 1 105 ? -3.602 -4.189 15.874 1.00 90.19 105 ALA A CA 1
ATOM 823 C C . ALA A 1 105 ? -3.762 -2.817 15.198 1.00 90.19 105 ALA A C 1
ATOM 825 O O . ALA A 1 105 ? -3.819 -2.722 13.967 1.00 90.19 105 ALA A O 1
ATOM 826 N N . MET A 1 106 ? -3.758 -1.748 15.998 1.00 89.94 106 MET A N 1
ATOM 827 C CA . MET A 1 106 ? -3.748 -0.377 15.509 1.00 89.94 106 MET A CA 1
ATOM 828 C C . MET A 1 106 ? -2.478 -0.042 14.724 1.00 89.94 106 MET A C 1
ATOM 830 O O . MET A 1 106 ? -2.570 0.439 13.595 1.00 89.94 106 MET A O 1
ATOM 834 N N . ARG A 1 107 ? -1.296 -0.326 15.289 1.00 91.88 107 ARG A N 1
ATOM 835 C CA . ARG A 1 107 ? -0.003 -0.078 14.632 1.00 91.88 107 ARG A CA 1
ATOM 836 C C . ARG A 1 107 ? 0.126 -0.844 13.316 1.00 91.88 107 ARG A C 1
ATOM 838 O O . ARG A 1 107 ? 0.520 -0.245 12.320 1.00 91.88 107 ARG A O 1
ATOM 845 N N . PHE A 1 108 ? -0.295 -2.110 13.260 1.00 92.31 108 PHE A N 1
ATOM 846 C CA . PHE A 1 108 ? -0.327 -2.858 11.997 1.00 92.31 108 PHE A CA 1
ATOM 847 C C . PHE A 1 108 ? -1.300 -2.264 10.976 1.00 92.31 108 PHE A C 1
ATOM 849 O O . PHE A 1 108 ? -0.967 -2.202 9.797 1.00 92.31 108 PHE A O 1
ATOM 856 N N . SER A 1 109 ? -2.467 -1.778 11.406 1.00 90.31 109 SER A N 1
ATOM 857 C CA . SER A 1 109 ? -3.418 -1.118 10.498 1.00 90.31 109 SER A CA 1
ATOM 858 C C . SER A 1 109 ? -2.838 0.180 9.914 1.00 90.31 109 SER A C 1
ATOM 860 O O . SER A 1 109 ? -2.982 0.449 8.723 1.00 90.31 109 SER A O 1
ATOM 862 N N . ILE A 1 110 ? -2.132 0.965 10.736 1.00 90.50 110 ILE A N 1
ATOM 863 C CA . ILE A 1 110 ? -1.412 2.171 10.298 1.00 90.50 110 ILE A CA 1
ATOM 864 C C . ILE A 1 110 ? -0.303 1.800 9.305 1.00 90.50 110 ILE A C 1
ATOM 866 O O . ILE A 1 110 ? -0.202 2.411 8.241 1.00 90.50 110 ILE A O 1
ATOM 870 N N . ALA A 1 111 ? 0.487 0.770 9.615 1.00 92.88 111 ALA A N 1
ATOM 871 C CA . ALA A 1 111 ? 1.538 0.270 8.736 1.00 92.88 111 ALA A CA 1
ATOM 872 C C . ALA A 1 111 ? 0.987 -0.216 7.380 1.00 92.88 111 ALA A C 1
ATOM 874 O O . ALA A 1 111 ? 1.584 0.093 6.347 1.00 92.88 111 ALA A O 1
ATOM 875 N N . GLU A 1 112 ? -0.162 -0.913 7.357 1.00 91.50 112 GLU A N 1
ATOM 876 C CA . GLU A 1 112 ? -0.838 -1.341 6.117 1.00 91.50 112 GLU A CA 1
ATOM 877 C C . GLU A 1 112 ? -1.149 -0.123 5.242 1.00 91.50 112 GLU A C 1
ATOM 879 O O . GLU A 1 112 ? -0.809 -0.114 4.058 1.00 91.50 112 GLU A O 1
ATOM 884 N N . THR A 1 113 ? -1.742 0.926 5.820 1.00 91.00 113 THR A N 1
ATOM 885 C CA . THR A 1 113 ? -2.074 2.155 5.085 1.00 91.00 113 THR A CA 1
ATOM 886 C C . THR A 1 113 ? -0.829 2.871 4.574 1.00 91.00 113 THR A C 1
ATOM 888 O O . THR A 1 113 ? -0.794 3.223 3.399 1.00 91.00 113 THR A O 1
ATOM 891 N N . ILE A 1 114 ? 0.221 3.027 5.389 1.00 93.31 114 ILE A N 1
ATOM 892 C CA . ILE A 1 114 ? 1.478 3.671 4.963 1.00 93.31 114 ILE A CA 1
ATOM 893 C C . ILE A 1 114 ? 2.079 2.950 3.749 1.00 93.31 114 ILE A C 1
ATOM 895 O O . ILE A 1 114 ? 2.445 3.583 2.754 1.00 93.31 114 ILE A O 1
ATOM 899 N N . VAL A 1 115 ? 2.171 1.620 3.814 1.00 94.44 115 VAL A N 1
ATOM 900 C CA . VAL A 1 115 ? 2.721 0.805 2.726 1.00 94.44 115 VAL A CA 1
ATOM 901 C C . VAL A 1 115 ? 1.831 0.877 1.489 1.00 94.44 115 VAL A C 1
ATOM 903 O O . VAL A 1 115 ? 2.332 1.080 0.381 1.00 94.44 115 VAL A O 1
ATOM 906 N N . LYS A 1 116 ? 0.511 0.781 1.660 1.00 92.50 116 LYS A N 1
ATOM 907 C CA . LYS A 1 116 ? -0.452 0.872 0.562 1.00 92.50 116 LYS A CA 1
ATOM 908 C C . LYS A 1 116 ? -0.405 2.234 -0.129 1.00 92.50 116 LYS A C 1
ATOM 910 O O . LYS A 1 116 ? -0.397 2.283 -1.358 1.00 92.50 116 LYS A O 1
ATOM 915 N N . ASP A 1 117 ? -0.319 3.321 0.628 1.00 94.00 117 ASP A N 1
ATOM 916 C CA . ASP A 1 117 ? -0.199 4.677 0.094 1.00 94.00 117 ASP A CA 1
ATOM 917 C C . ASP A 1 117 ? 1.112 4.848 -0.679 1.00 94.00 117 ASP A C 1
ATOM 919 O O . ASP A 1 117 ? 1.113 5.390 -1.788 1.00 94.00 117 ASP A O 1
ATOM 923 N N . LYS A 1 118 ? 2.224 4.309 -0.160 1.00 96.12 118 LYS A N 1
ATOM 924 C CA . LYS A 1 118 ? 3.510 4.304 -0.869 1.00 96.12 118 LYS A CA 1
ATOM 925 C C . LYS A 1 118 ? 3.433 3.520 -2.180 1.00 96.12 118 LYS A C 1
ATOM 927 O O . LYS A 1 118 ? 3.869 4.028 -3.212 1.00 96.12 118 LYS A O 1
ATOM 932 N N . MET A 1 119 ? 2.843 2.324 -2.171 1.00 94.81 119 MET A N 1
ATOM 933 C CA . MET A 1 119 ? 2.641 1.510 -3.377 1.00 94.81 119 MET A CA 1
ATOM 934 C C . MET A 1 119 ? 1.747 2.219 -4.404 1.00 94.81 119 MET A C 1
ATOM 936 O O . MET A 1 119 ? 2.045 2.202 -5.597 1.00 94.81 119 MET A O 1
ATOM 940 N N . GLN A 1 120 ? 0.682 2.892 -3.959 1.00 93.50 120 GLN A N 1
ATOM 941 C CA . GLN A 1 120 ? -0.187 3.678 -4.837 1.00 93.50 120 GLN A CA 1
ATOM 942 C C . GLN A 1 120 ? 0.518 4.908 -5.418 1.00 93.50 120 GLN A C 1
ATOM 944 O O . GLN A 1 120 ? 0.321 5.207 -6.597 1.00 93.50 120 GLN A O 1
ATOM 949 N N . SER A 1 121 ? 1.339 5.608 -4.628 1.00 95.44 121 SER A N 1
ATOM 950 C CA . SER A 1 121 ? 2.163 6.723 -5.117 1.00 95.44 121 SER A CA 1
ATOM 951 C C . SER A 1 121 ? 3.120 6.246 -6.202 1.00 95.44 121 SER A C 1
ATOM 953 O O . SER A 1 121 ? 3.113 6.788 -7.304 1.00 95.44 121 SER A O 1
ATOM 955 N N . LEU A 1 122 ? 3.852 5.158 -5.936 1.00 96.25 122 LEU A N 1
ATOM 956 C CA . LEU A 1 122 ? 4.760 4.547 -6.907 1.00 96.25 122 LEU A CA 1
ATOM 957 C C . LEU A 1 122 ? 4.028 4.153 -8.189 1.00 96.25 122 LEU A C 1
ATOM 959 O O . LEU A 1 122 ? 4.519 4.440 -9.273 1.00 96.25 122 LEU A O 1
ATOM 963 N N . GLN A 1 123 ? 2.835 3.561 -8.097 1.00 93.06 123 GLN A N 1
ATOM 964 C CA . GLN A 1 123 ? 2.054 3.209 -9.283 1.00 93.06 123 GLN A CA 1
ATOM 965 C C . GLN A 1 123 ? 1.679 4.440 -10.126 1.00 93.06 123 GLN A C 1
ATOM 967 O O . GLN A 1 123 ? 1.728 4.376 -11.355 1.00 93.06 123 GLN A O 1
ATOM 972 N N . ARG A 1 124 ? 1.318 5.563 -9.489 1.00 91.94 124 ARG A N 1
ATOM 973 C CA . ARG A 1 124 ? 1.028 6.825 -10.194 1.00 91.94 124 ARG A CA 1
ATOM 974 C C . ARG A 1 124 ? 2.284 7.379 -10.865 1.00 91.94 124 ARG A C 1
ATOM 976 O O . ARG A 1 124 ? 2.259 7.645 -12.060 1.00 91.94 124 ARG A O 1
ATOM 983 N N . GLU A 1 125 ? 3.389 7.457 -10.128 1.00 95.50 125 GLU A N 1
ATOM 984 C CA . GLU A 1 125 ? 4.677 7.948 -10.633 1.00 95.50 125 GLU A CA 1
ATOM 985 C C . GLU A 1 125 ? 5.222 7.076 -11.778 1.00 95.50 125 GLU A C 1
ATOM 987 O O . GLU A 1 125 ? 5.751 7.596 -12.759 1.00 95.50 125 GLU A O 1
ATOM 992 N N . ILE A 1 126 ? 5.047 5.751 -11.704 1.00 94.00 126 ILE A N 1
ATOM 993 C CA . ILE A 1 126 ? 5.387 4.808 -12.780 1.00 94.00 126 ILE A CA 1
ATOM 994 C C . ILE A 1 126 ? 4.567 5.107 -14.032 1.00 94.00 126 ILE A C 1
ATOM 996 O O . ILE A 1 126 ? 5.121 5.127 -15.130 1.00 94.00 126 ILE A O 1
ATOM 1000 N N . ASN A 1 127 ? 3.264 5.348 -13.890 1.00 90.44 127 ASN A N 1
ATOM 1001 C CA . ASN A 1 127 ? 2.402 5.662 -15.026 1.00 90.44 127 ASN A CA 1
ATOM 1002 C C . ASN A 1 127 ? 2.807 6.990 -15.687 1.00 90.44 127 ASN A C 1
ATOM 1004 O O . ASN A 1 127 ? 2.906 7.055 -16.913 1.00 90.44 127 ASN A O 1
ATOM 1008 N N . ASP A 1 128 ? 3.137 8.009 -14.895 1.00 91.44 128 ASP A N 1
ATOM 1009 C CA . ASP A 1 128 ? 3.640 9.288 -15.407 1.00 91.44 128 ASP A CA 1
ATOM 1010 C C . ASP A 1 128 ? 4.997 9.125 -16.110 1.00 91.44 128 ASP A C 1
ATOM 1012 O O . ASP A 1 128 ? 5.195 9.632 -17.217 1.00 91.44 128 ASP A O 1
ATOM 1016 N N . ALA A 1 129 ? 5.919 8.352 -15.525 1.00 94.25 129 ALA A N 1
ATOM 1017 C CA . ALA A 1 129 ? 7.221 8.058 -16.121 1.00 94.25 129 ALA A CA 1
ATOM 1018 C C . ALA A 1 129 ? 7.102 7.241 -17.419 1.00 94.25 129 ALA A C 1
ATOM 1020 O O . ALA A 1 129 ? 7.843 7.494 -18.372 1.00 94.25 129 ALA A O 1
ATOM 1021 N N . ARG A 1 130 ? 6.152 6.296 -17.491 1.00 91.62 130 ARG A N 1
ATOM 1022 C CA . ARG A 1 130 ? 5.824 5.548 -18.716 1.00 91.62 130 ARG A CA 1
ATOM 1023 C C . ARG A 1 130 ? 5.351 6.486 -19.819 1.00 91.62 130 ARG A C 1
ATOM 1025 O O . ARG A 1 130 ? 5.883 6.405 -20.920 1.00 91.62 130 ARG A O 1
ATOM 1032 N N . ASN A 1 131 ? 4.417 7.387 -19.517 1.00 90.50 131 ASN A N 1
ATOM 1033 C CA . ASN A 1 131 ? 3.890 8.353 -20.485 1.00 90.50 131 ASN A CA 1
ATOM 1034 C C . ASN A 1 131 ? 4.972 9.329 -20.971 1.00 90.50 131 ASN A C 1
ATOM 1036 O O . ASN A 1 131 ? 5.052 9.628 -22.159 1.00 90.50 131 ASN A O 1
ATOM 1040 N N . ALA A 1 132 ? 5.829 9.805 -20.064 1.00 92.50 132 ALA A N 1
ATOM 1041 C CA . ALA A 1 132 ? 6.925 10.703 -20.412 1.00 92.50 132 ALA A CA 1
ATOM 1042 C C . ALA A 1 132 ? 7.965 10.021 -21.313 1.00 92.50 132 ALA A C 1
ATOM 1044 O O . ALA A 1 132 ? 8.397 10.609 -22.306 1.00 92.50 132 ALA A O 1
ATOM 1045 N N . LEU A 1 133 ? 8.351 8.783 -20.978 1.00 93.94 133 LEU A N 1
ATOM 1046 C CA . LEU A 1 133 ? 9.258 7.985 -21.799 1.00 93.94 133 LEU A CA 1
ATOM 1047 C C . LEU A 1 133 ? 8.654 7.717 -23.176 1.00 93.94 133 LEU A C 1
ATOM 1049 O O . LEU A 1 133 ? 9.345 7.865 -24.178 1.00 93.94 133 LEU A O 1
ATOM 1053 N N . ASP A 1 134 ? 7.381 7.337 -23.217 1.00 91.50 134 ASP A N 1
ATOM 1054 C CA . ASP A 1 134 ? 6.673 7.054 -24.456 1.00 91.50 134 ASP A CA 1
ATOM 1055 C C . ASP A 1 134 ? 6.661 8.257 -25.408 1.00 91.50 134 ASP A C 1
ATOM 1057 O O . ASP A 1 134 ? 7.154 8.167 -26.531 1.00 91.50 134 ASP A O 1
ATOM 1061 N N . ALA A 1 135 ? 6.231 9.424 -24.918 1.00 91.00 135 ALA A N 1
ATOM 1062 C CA . ALA A 1 135 ? 6.193 10.653 -25.708 1.00 91.00 135 ALA A CA 1
ATOM 1063 C C . ALA A 1 135 ? 7.564 11.019 -26.309 1.00 91.00 135 ALA A C 1
ATOM 1065 O O . ALA A 1 135 ? 7.658 11.468 -27.452 1.00 91.00 135 ALA A O 1
ATOM 1066 N N . THR A 1 136 ? 8.653 10.808 -25.564 1.00 94.31 136 THR A N 1
ATOM 1067 C CA . THR A 1 136 ? 10.011 11.032 -26.083 1.00 94.31 136 THR A CA 1
ATOM 1068 C C . THR A 1 136 ? 10.412 9.959 -27.100 1.00 94.31 136 THR A C 1
ATOM 1070 O O . THR A 1 136 ? 11.027 10.261 -28.126 1.00 94.31 136 THR A O 1
ATOM 1073 N N . MET A 1 137 ? 10.073 8.699 -26.827 1.00 92.31 137 MET A N 1
ATOM 1074 C CA . MET A 1 137 ? 10.414 7.556 -27.672 1.00 92.31 137 MET A CA 1
ATOM 1075 C C . MET A 1 137 ? 9.632 7.532 -28.986 1.00 92.31 137 MET A C 1
ATOM 1077 O O . MET A 1 137 ? 10.165 7.021 -29.971 1.00 92.31 137 MET A O 1
ATOM 1081 N N . GLU A 1 138 ? 8.447 8.140 -29.061 1.00 91.69 138 GLU A N 1
ATOM 1082 C CA . GLU A 1 138 ? 7.702 8.344 -30.310 1.00 91.69 138 GLU A CA 1
ATOM 1083 C C . GLU A 1 138 ? 8.554 9.077 -31.360 1.00 91.69 138 GLU A C 1
ATOM 1085 O O . GLU A 1 138 ? 8.582 8.700 -32.534 1.00 91.69 138 GLU A O 1
ATOM 1090 N N . GLY A 1 139 ? 9.345 10.070 -30.937 1.00 92.06 139 GLY A N 1
ATOM 1091 C CA . GLY A 1 139 ? 10.277 10.780 -31.815 1.00 92.06 139 GLY A CA 1
ATOM 1092 C C . GLY A 1 139 ? 11.392 9.892 -32.384 1.00 92.06 139 GLY A C 1
ATOM 1093 O O . GLY A 1 139 ? 11.900 10.175 -33.471 1.00 92.06 139 GLY A O 1
ATOM 1094 N N . LEU A 1 140 ? 11.748 8.808 -31.688 1.00 93.31 140 LEU A N 1
ATOM 1095 C CA . LEU A 1 140 ? 12.830 7.894 -32.063 1.00 93.31 140 LEU A CA 1
ATOM 1096 C C . LEU A 1 140 ? 12.328 6.673 -32.839 1.00 93.31 140 LEU A C 1
ATOM 1098 O O . LEU A 1 140 ? 12.901 6.321 -33.873 1.00 93.31 140 LEU A O 1
ATOM 1102 N N . LEU A 1 141 ? 11.270 6.033 -32.345 1.00 90.44 141 LEU A N 1
ATOM 1103 C CA . LEU A 1 141 ? 10.749 4.764 -32.847 1.00 90.44 141 LEU A CA 1
ATOM 1104 C C . LEU A 1 141 ? 9.505 4.920 -33.728 1.00 90.44 141 LEU A C 1
ATOM 1106 O O . LEU A 1 141 ? 9.255 4.018 -34.522 1.00 90.44 141 LEU A O 1
ATOM 1110 N N . GLY A 1 142 ? 8.767 6.031 -33.629 1.00 84.31 142 GLY A N 1
ATOM 1111 C CA . GLY A 1 142 ? 7.482 6.267 -34.302 1.00 84.31 142 GLY A CA 1
ATOM 1112 C C . GLY A 1 142 ? 6.265 6.118 -33.367 1.00 84.31 142 GLY A C 1
ATOM 1113 O O . GLY A 1 142 ? 6.428 5.651 -32.238 1.00 84.31 142 GLY A O 1
ATOM 1114 N N . PRO A 1 143 ? 5.056 6.507 -33.823 1.00 74.19 143 PRO A N 1
ATOM 1115 C CA . PRO A 1 143 ? 3.816 6.488 -33.028 1.00 74.19 143 PRO A CA 1
ATOM 1116 C C . PRO A 1 143 ? 3.351 5.062 -32.667 1.00 74.19 143 PRO A C 1
ATOM 1118 O O . PRO A 1 143 ? 3.932 4.083 -33.122 1.00 74.19 143 PRO A O 1
ATOM 1121 N N . ASN A 1 144 ? 2.249 4.941 -31.911 1.00 61.97 144 ASN A N 1
ATOM 1122 C CA . ASN A 1 144 ? 1.536 3.688 -31.564 1.00 61.97 144 ASN A CA 1
ATOM 1123 C C . ASN A 1 144 ? 2.043 2.886 -30.360 1.00 61.97 144 ASN A C 1
ATOM 1125 O O . ASN A 1 144 ? 1.849 1.664 -30.301 1.00 61.97 144 ASN A O 1
ATOM 1129 N N . PHE A 1 145 ? 2.627 3.538 -29.367 1.00 66.75 145 PHE A N 1
ATOM 1130 C CA . PHE A 1 145 ? 2.730 2.909 -28.062 1.00 66.75 145 PHE A CA 1
ATOM 1131 C C . PHE A 1 145 ? 1.527 3.322 -27.210 1.00 66.75 145 PHE A C 1
ATOM 1133 O O . PHE A 1 145 ? 1.085 4.466 -27.221 1.00 66.75 145 PHE A O 1
ATOM 1140 N N . ASN A 1 146 ? 0.957 2.365 -26.492 1.00 65.00 146 ASN A N 1
ATOM 1141 C CA . ASN A 1 146 ? 0.112 2.670 -25.352 1.00 65.00 146 ASN A CA 1
ATOM 1142 C C . ASN A 1 146 ? 0.608 1.768 -24.214 1.00 65.00 146 ASN A C 1
ATOM 1144 O O . ASN A 1 146 ? 0.313 0.569 -24.209 1.00 65.00 146 ASN A O 1
ATOM 1148 N N . PRO A 1 147 ? 1.412 2.300 -23.280 1.00 58.44 147 PRO A N 1
ATOM 1149 C CA . PRO A 1 147 ? 1.998 1.493 -22.220 1.00 58.44 147 PRO A CA 1
ATOM 1150 C C . PRO A 1 147 ? 0.963 0.954 -21.226 1.00 58.44 147 PRO A C 1
ATOM 1152 O O . PRO A 1 147 ? 1.242 -0.019 -20.530 1.00 58.44 147 PRO A O 1
ATOM 1155 N N . ALA A 1 148 ? -0.235 1.545 -21.176 1.00 60.12 148 ALA A N 1
ATOM 1156 C CA . ALA A 1 148 ? -1.279 1.205 -20.211 1.00 60.12 148 ALA A CA 1
ATOM 1157 C C . ALA A 1 148 ? -2.150 -0.000 -20.620 1.00 60.12 148 ALA A C 1
ATOM 1159 O O . ALA A 1 148 ? -3.015 -0.426 -19.859 1.00 60.12 148 ALA A O 1
ATOM 1160 N N . VAL A 1 149 ? -1.970 -0.576 -21.816 1.00 58.19 149 VAL A N 1
ATOM 1161 C CA . VAL A 1 149 ? -2.936 -1.563 -22.355 1.00 58.19 149 VAL A CA 1
ATOM 1162 C C . VAL A 1 149 ? -2.926 -2.903 -21.604 1.00 58.19 149 VAL A C 1
ATOM 1164 O O . VAL A 1 149 ? -3.893 -3.666 -21.673 1.00 58.19 149 VAL A O 1
ATOM 1167 N N . ASN A 1 150 ? -1.868 -3.176 -20.839 1.00 62.16 150 ASN A N 1
ATOM 1168 C CA . ASN A 1 150 ? -1.741 -4.401 -20.052 1.00 62.16 150 ASN A CA 1
ATOM 1169 C C . ASN A 1 150 ? -2.255 -4.281 -18.608 1.00 62.16 150 ASN A C 1
ATOM 1171 O O . ASN A 1 150 ? -2.279 -5.294 -17.904 1.00 62.16 150 ASN A O 1
ATOM 1175 N N . ASP A 1 151 ? -2.696 -3.099 -18.168 1.00 62.69 151 ASP A N 1
ATOM 1176 C CA . ASP A 1 151 ? -3.172 -2.898 -16.800 1.00 62.69 151 ASP A CA 1
ATOM 1177 C C . ASP A 1 151 ? -4.556 -3.547 -16.593 1.00 62.69 151 ASP A C 1
ATOM 1179 O O . ASP A 1 151 ? -5.485 -3.373 -17.381 1.00 62.69 151 ASP A O 1
ATOM 1183 N N . GLY A 1 152 ? -4.701 -4.338 -15.523 1.00 56.53 152 GLY A N 1
ATOM 1184 C CA . GLY A 1 152 ? -5.983 -4.927 -15.106 1.00 56.53 152 GLY A CA 1
ATOM 1185 C C . GLY A 1 152 ? -6.494 -6.117 -15.934 1.00 56.53 152 GLY A C 1
ATOM 1186 O O . GLY A 1 152 ? -7.581 -6.625 -15.657 1.00 56.53 152 GLY A O 1
ATOM 1187 N N . ARG A 1 153 ? -5.739 -6.605 -16.929 1.00 63.91 153 ARG A N 1
ATOM 1188 C CA . ARG A 1 153 ? -6.115 -7.807 -17.696 1.00 63.91 153 ARG A CA 1
ATOM 1189 C C . ARG A 1 153 ? -5.861 -9.082 -16.890 1.00 63.91 153 ARG A C 1
ATOM 1191 O O . ARG A 1 153 ? -4.760 -9.293 -16.394 1.00 63.91 153 ARG A O 1
ATOM 1198 N N . LEU A 1 154 ? -6.873 -9.950 -16.808 1.00 63.59 154 LEU A N 1
ATOM 1199 C CA . LEU A 1 154 ? -6.801 -11.236 -16.096 1.00 63.59 154 LEU A CA 1
ATOM 1200 C C . LEU A 1 154 ? -6.408 -12.414 -17.007 1.00 63.59 154 LEU A C 1
ATOM 1202 O O . LEU A 1 154 ? -5.856 -13.401 -16.523 1.00 63.59 154 LEU A O 1
ATOM 1206 N N . ASP A 1 155 ? -6.655 -12.322 -18.321 1.00 78.19 155 ASP A N 1
ATOM 1207 C CA . ASP A 1 155 ? -6.245 -13.352 -19.286 1.00 78.19 155 ASP A CA 1
ATOM 1208 C C . ASP A 1 155 ? -4.862 -13.055 -19.883 1.00 78.19 155 ASP A C 1
ATOM 1210 O O . ASP A 1 155 ? -4.709 -12.476 -20.966 1.00 78.19 155 ASP A O 1
ATOM 1214 N N . PHE A 1 156 ? -3.846 -13.523 -19.162 1.00 79.50 156 PHE A N 1
ATOM 1215 C CA . PHE A 1 156 ? -2.435 -13.437 -19.540 1.00 79.50 156 PHE A CA 1
ATOM 1216 C C . PHE A 1 156 ? -2.043 -14.370 -20.698 1.00 79.50 156 PHE A C 1
ATOM 1218 O O . PHE A 1 156 ? -0.893 -14.340 -21.149 1.00 79.50 156 PHE A O 1
ATOM 1225 N N . ASN A 1 157 ? -2.950 -15.235 -21.164 1.00 82.12 157 ASN A N 1
ATOM 1226 C CA . ASN A 1 157 ? -2.702 -16.171 -22.258 1.00 82.12 157 ASN A CA 1
ATOM 1227 C C . ASN A 1 157 ? -3.316 -15.750 -23.585 1.00 82.12 157 ASN A C 1
ATOM 1229 O O . ASN A 1 157 ? -2.883 -16.285 -24.613 1.00 82.12 157 ASN A O 1
ATOM 1233 N N . SER A 1 158 ? -4.257 -14.803 -23.561 1.00 85.19 158 SER A N 1
ATOM 1234 C CA . SER A 1 158 ? -4.863 -14.233 -24.759 1.00 85.19 158 SER A CA 1
ATOM 1235 C C . SER A 1 158 ? -3.810 -13.762 -25.765 1.00 85.19 158 SER A C 1
ATOM 1237 O O . SER A 1 158 ? -2.738 -13.252 -25.414 1.00 85.19 158 SER A O 1
ATOM 1239 N N . TYR A 1 159 ? -4.133 -13.937 -27.047 1.00 84.56 159 TYR A N 1
ATOM 1240 C CA . TYR A 1 159 ? -3.288 -13.485 -28.150 1.00 84.56 159 TYR A CA 1
ATOM 1241 C C . TYR A 1 159 ? -2.993 -11.982 -28.045 1.00 84.56 159 TYR A C 1
ATOM 1243 O O . TYR A 1 159 ? -1.839 -11.572 -28.171 1.00 84.56 159 TYR A O 1
ATOM 1251 N N . ASP A 1 160 ? -4.013 -11.178 -27.732 1.00 82.94 160 ASP A N 1
ATOM 1252 C CA . ASP A 1 160 ? -3.885 -9.725 -27.625 1.00 82.94 160 ASP A CA 1
ATOM 1253 C C . ASP A 1 160 ? -2.946 -9.307 -26.492 1.00 82.94 160 ASP A C 1
ATOM 1255 O O . ASP A 1 160 ? -2.096 -8.441 -26.704 1.00 82.94 160 ASP A O 1
ATOM 1259 N N . TYR A 1 161 ? -3.045 -9.942 -25.316 1.00 84.38 161 TYR A N 1
ATOM 1260 C CA . TYR A 1 161 ? -2.133 -9.669 -24.204 1.00 84.38 161 TYR A CA 1
ATOM 1261 C C . TYR A 1 161 ? -0.687 -10.004 -24.578 1.00 84.38 161 TYR A C 1
ATOM 1263 O O . TYR A 1 161 ? 0.201 -9.169 -24.432 1.00 84.38 161 TYR A O 1
ATOM 1271 N N . LYS A 1 162 ? -0.438 -11.204 -25.120 1.00 84.19 162 LYS A N 1
ATOM 1272 C CA . LYS A 1 162 ? 0.917 -11.639 -25.506 1.00 84.19 162 LYS A CA 1
ATOM 1273 C C . LYS A 1 162 ? 1.528 -10.748 -26.583 1.00 84.19 162 LYS A C 1
ATOM 1275 O O . LYS A 1 162 ? 2.721 -10.448 -26.522 1.00 84.19 162 LYS A O 1
ATOM 1280 N N . LYS A 1 163 ? 0.722 -10.309 -27.553 1.00 85.94 163 LYS A N 1
ATOM 1281 C CA . LYS A 1 163 ? 1.145 -9.376 -28.601 1.00 85.94 163 LYS A CA 1
ATOM 1282 C C . LYS A 1 163 ? 1.578 -8.034 -28.004 1.00 85.94 163 LYS A C 1
ATOM 1284 O O . LYS A 1 163 ? 2.666 -7.558 -28.317 1.00 85.94 163 LYS A O 1
ATOM 1289 N N . GLN A 1 164 ? 0.766 -7.458 -27.120 1.00 85.81 164 GLN A N 1
ATOM 1290 C CA . GLN A 1 164 ? 1.056 -6.172 -26.473 1.00 85.81 164 GLN A CA 1
ATOM 1291 C C . GLN A 1 164 ? 2.240 -6.262 -25.513 1.00 85.81 164 GLN A C 1
ATOM 1293 O O . GLN A 1 164 ? 3.129 -5.419 -25.553 1.00 85.81 164 GLN A O 1
ATOM 1298 N N . GLU A 1 165 ? 2.305 -7.314 -24.698 1.00 86.88 165 GLU A N 1
ATOM 1299 C CA . GLU A 1 165 ? 3.444 -7.586 -23.822 1.00 86.88 165 GLU A CA 1
ATOM 1300 C C . GLU A 1 165 ? 4.744 -7.743 -24.618 1.00 86.88 165 GLU A C 1
ATOM 1302 O O . GLU A 1 165 ? 5.771 -7.215 -24.207 1.00 86.88 165 GLU A O 1
ATOM 1307 N N . THR A 1 166 ? 4.712 -8.414 -25.773 1.00 88.06 166 THR A N 1
ATOM 1308 C CA . THR A 1 166 ? 5.889 -8.566 -26.642 1.00 88.06 166 THR A CA 1
ATOM 1309 C C . THR A 1 166 ? 6.322 -7.222 -27.228 1.00 88.06 166 THR A C 1
ATOM 1311 O O . THR A 1 166 ? 7.508 -6.904 -27.197 1.00 88.06 166 THR A O 1
ATOM 1314 N N . GLN A 1 167 ? 5.381 -6.401 -27.704 1.00 88.06 167 GLN A N 1
ATOM 1315 C CA . GLN A 1 167 ? 5.679 -5.050 -28.187 1.00 88.06 167 GLN A CA 1
ATOM 1316 C C . GLN A 1 167 ? 6.304 -4.179 -27.080 1.00 88.06 167 GLN A C 1
ATOM 1318 O O . GLN A 1 167 ? 7.371 -3.601 -27.285 1.00 88.06 167 GLN A O 1
ATOM 1323 N N . LEU A 1 168 ? 5.687 -4.141 -25.893 1.00 89.38 168 LEU A N 1
ATOM 1324 C CA . LEU A 1 168 ? 6.196 -3.434 -24.709 1.00 89.38 168 LEU A CA 1
ATOM 1325 C C . LEU A 1 168 ? 7.581 -3.936 -24.298 1.00 89.38 168 LEU A C 1
ATOM 1327 O O . LEU A 1 168 ? 8.462 -3.153 -23.958 1.00 89.38 168 LEU A O 1
ATOM 1331 N N . ARG A 1 169 ? 7.797 -5.249 -24.354 1.00 90.75 169 ARG A N 1
ATOM 1332 C CA . ARG A 1 169 ? 9.066 -5.870 -23.987 1.00 90.75 169 ARG A CA 1
ATOM 1333 C C . ARG A 1 169 ? 10.191 -5.477 -24.935 1.00 90.75 169 ARG A C 1
ATOM 1335 O O . ARG A 1 169 ? 11.268 -5.132 -24.462 1.00 90.75 169 ARG A O 1
ATOM 1342 N N . GLU A 1 170 ? 9.963 -5.495 -26.246 1.00 90.94 170 GLU A N 1
ATOM 1343 C CA . GLU A 1 170 ? 10.961 -5.029 -27.218 1.00 90.94 170 GLU A CA 1
ATOM 1344 C C . GLU A 1 170 ? 11.257 -3.531 -27.051 1.00 90.94 170 GLU A C 1
ATOM 1346 O O . GLU A 1 170 ? 12.420 -3.127 -27.061 1.00 90.94 170 GLU A O 1
ATOM 1351 N N . PHE A 1 171 ? 10.229 -2.719 -26.786 1.00 91.94 171 PHE A N 1
ATOM 1352 C CA . PHE A 1 171 ? 10.399 -1.307 -26.447 1.00 91.94 171 PHE A CA 1
ATOM 1353 C C . PHE A 1 171 ? 11.279 -1.113 -25.202 1.00 91.94 171 PHE A C 1
ATOM 1355 O O . PHE A 1 171 ? 12.257 -0.364 -25.240 1.00 91.94 171 PHE A O 1
ATOM 1362 N N . TYR A 1 172 ? 10.997 -1.823 -24.105 1.00 93.44 172 TYR A N 1
ATOM 1363 C CA . TYR A 1 172 ? 11.772 -1.683 -22.871 1.00 93.44 172 TYR A CA 1
ATOM 1364 C C . TYR A 1 172 ? 13.178 -2.281 -22.967 1.00 93.44 172 TYR A C 1
ATOM 1366 O O . TYR A 1 172 ? 14.072 -1.798 -22.282 1.00 93.44 172 TYR A O 1
ATOM 1374 N N . LYS A 1 173 ? 13.436 -3.255 -23.849 1.00 93.56 173 LYS A N 1
ATOM 1375 C CA . LYS A 1 173 ? 14.811 -3.694 -24.157 1.00 93.56 173 LYS A CA 1
ATOM 1376 C C . LYS A 1 173 ? 15.625 -2.596 -24.837 1.00 93.56 173 LYS A C 1
ATOM 1378 O O . LYS A 1 173 ? 16.802 -2.430 -24.523 1.00 93.56 173 LYS A O 1
ATOM 1383 N N . ILE A 1 174 ? 15.011 -1.832 -25.744 1.00 94.44 174 ILE A N 1
ATOM 1384 C CA . ILE A 1 174 ? 15.644 -0.649 -26.348 1.00 94.44 174 ILE A CA 1
ATOM 1385 C C . ILE A 1 174 ? 15.887 0.407 -25.258 1.00 94.44 174 ILE A C 1
ATOM 1387 O O . ILE A 1 174 ? 16.999 0.922 -25.143 1.00 94.44 174 ILE A O 1
ATOM 1391 N N . ALA A 1 175 ? 14.895 0.667 -24.401 1.00 95.00 175 ALA A N 1
ATOM 1392 C CA . ALA A 1 175 ? 15.027 1.600 -23.282 1.00 95.00 175 ALA A CA 1
ATOM 1393 C C . ALA A 1 175 ? 16.156 1.209 -22.305 1.00 95.00 175 ALA A C 1
ATOM 1395 O O . ALA A 1 175 ? 17.031 2.025 -22.012 1.00 95.00 175 ALA A O 1
ATOM 1396 N N . ASP A 1 176 ? 16.205 -0.051 -21.867 1.00 95.56 176 ASP A N 1
ATOM 1397 C CA . ASP A 1 176 ? 17.265 -0.587 -21.003 1.00 95.56 176 ASP A CA 1
ATOM 1398 C C . ASP A 1 176 ? 18.629 -0.577 -21.702 1.00 95.56 176 ASP A C 1
ATOM 1400 O O . ASP A 1 176 ? 19.655 -0.312 -21.076 1.00 95.56 176 ASP A O 1
ATOM 1404 N N . GLY A 1 177 ? 18.662 -0.782 -23.020 1.00 94.50 177 GLY A N 1
ATOM 1405 C CA . GLY A 1 177 ? 19.858 -0.611 -23.837 1.00 94.50 177 GLY A CA 1
ATOM 1406 C C . GLY A 1 177 ? 20.444 0.800 -23.741 1.00 94.50 177 GLY A C 1
ATOM 1407 O O . GLY A 1 177 ? 21.664 0.953 -23.661 1.00 94.50 177 GLY A O 1
ATOM 1408 N N . MET A 1 178 ? 19.594 1.834 -23.720 1.00 95.50 178 MET A N 1
ATOM 1409 C CA . MET A 1 178 ? 20.042 3.216 -23.525 1.00 95.50 178 MET A CA 1
ATOM 1410 C C . MET A 1 178 ? 20.548 3.439 -22.099 1.00 95.50 178 MET A C 1
ATOM 1412 O O . MET A 1 178 ? 21.604 4.049 -21.926 1.00 95.50 178 MET A O 1
ATOM 1416 N N . VAL A 1 179 ? 19.820 2.942 -21.091 1.00 95.94 179 VAL A N 1
ATOM 1417 C CA . VAL A 1 179 ? 20.175 3.071 -19.663 1.00 95.94 179 VAL A CA 1
ATOM 1418 C C . VAL A 1 179 ? 21.499 2.373 -19.352 1.00 95.94 179 VAL A C 1
ATOM 1420 O O . VAL A 1 179 ? 22.347 2.930 -18.663 1.00 95.94 179 VAL A O 1
ATOM 1423 N N . SER A 1 180 ? 21.715 1.182 -19.910 1.00 93.06 180 SER A N 1
ATOM 1424 C CA . SER A 1 180 ? 22.937 0.389 -19.730 1.00 93.06 180 SER A CA 1
ATOM 1425 C C . SER A 1 180 ? 24.120 0.856 -20.588 1.00 93.06 180 SER A C 1
ATOM 1427 O O . SER A 1 180 ? 25.181 0.236 -20.549 1.00 93.06 180 SER A O 1
ATOM 1429 N N . GLY A 1 181 ? 23.960 1.923 -21.381 1.00 91.81 181 GLY A N 1
ATOM 1430 C CA . GLY A 1 181 ? 25.013 2.439 -22.261 1.00 91.81 181 GLY A CA 1
ATOM 1431 C C . GLY A 1 181 ? 25.376 1.501 -23.418 1.00 91.81 181 GLY A C 1
ATOM 1432 O O . GLY A 1 181 ? 26.415 1.678 -24.059 1.00 91.81 181 GLY A O 1
ATOM 1433 N N . LYS A 1 182 ? 24.532 0.501 -23.694 1.00 93.19 182 LYS A N 1
ATOM 1434 C CA . LYS A 1 182 ? 24.700 -0.415 -24.823 1.00 93.19 182 LYS A CA 1
ATOM 1435 C C . LYS A 1 182 ? 24.365 0.266 -26.134 1.00 93.19 182 LYS A C 1
ATOM 1437 O O . LYS A 1 182 ? 25.054 -0.013 -27.103 1.00 93.19 182 LYS A O 1
ATOM 1442 N N . ILE A 1 183 ? 23.367 1.153 -26.171 1.00 95.31 183 ILE A N 1
ATOM 1443 C CA . ILE A 1 183 ? 22.961 1.885 -27.382 1.00 95.31 183 ILE A CA 1
ATOM 1444 C C . ILE A 1 183 ? 22.863 3.402 -27.173 1.00 95.31 183 ILE A C 1
ATOM 1446 O O . ILE A 1 183 ? 22.789 3.895 -26.043 1.00 95.31 183 ILE A O 1
ATOM 1450 N N . GLY A 1 184 ? 22.810 4.143 -28.281 1.00 95.50 184 GLY A N 1
ATOM 1451 C CA . GLY A 1 184 ? 22.576 5.588 -28.292 1.00 95.50 184 GLY A CA 1
ATOM 1452 C C . GLY A 1 184 ? 22.233 6.132 -29.683 1.00 95.50 184 GLY A C 1
ATOM 1453 O O . GLY A 1 184 ? 21.816 5.378 -30.557 1.00 95.50 184 GLY A O 1
ATOM 1454 N N . ALA A 1 185 ? 22.383 7.439 -29.906 1.00 96.75 185 ALA A N 1
ATOM 1455 C CA . ALA A 1 185 ? 21.908 8.130 -31.110 1.00 96.75 185 ALA A CA 1
ATOM 1456 C C . ALA A 1 185 ? 22.327 7.481 -32.433 1.00 96.75 185 ALA A C 1
ATOM 1458 O O . ALA A 1 185 ? 21.484 7.282 -33.305 1.00 96.75 185 ALA A O 1
ATOM 1459 N N . TRP A 1 186 ? 23.591 7.075 -32.579 1.00 95.81 186 TRP A N 1
ATOM 1460 C CA . TRP A 1 186 ? 24.052 6.410 -33.802 1.00 95.81 186 TRP A CA 1
ATOM 1461 C C . TRP A 1 186 ? 23.358 5.072 -34.084 1.00 95.81 186 TRP A C 1
ATOM 1463 O O . TRP A 1 186 ? 23.238 4.687 -35.248 1.00 95.81 186 TRP A O 1
ATOM 1473 N N . ASP A 1 187 ? 22.888 4.366 -33.053 1.00 95.88 187 ASP A N 1
ATOM 1474 C CA . ASP A 1 187 ? 22.097 3.146 -33.219 1.00 95.88 187 ASP A CA 1
ATOM 1475 C C . ASP A 1 187 ? 20.671 3.452 -33.690 1.00 95.88 187 ASP A C 1
ATOM 1477 O O . ASP A 1 187 ? 20.120 2.670 -34.455 1.00 95.88 187 ASP A O 1
ATOM 1481 N N . PHE A 1 188 ? 20.091 4.596 -33.312 1.00 95.31 188 PHE A N 1
ATOM 1482 C CA . PHE A 1 188 ? 18.790 5.038 -33.829 1.00 95.31 188 PHE A CA 1
ATOM 1483 C C . PHE A 1 188 ? 18.892 5.551 -35.271 1.00 95.31 188 PHE A C 1
ATOM 1485 O O . PHE A 1 188 ? 18.105 5.128 -36.115 1.00 95.31 188 PHE A O 1
ATOM 1492 N N . ILE A 1 189 ? 19.917 6.354 -35.601 1.00 94.62 189 ILE A N 1
ATOM 1493 C CA . ILE A 1 189 ? 20.185 6.817 -36.981 1.00 94.62 189 ILE A CA 1
ATOM 1494 C C . ILE A 1 189 ? 20.295 5.623 -37.935 1.00 94.62 189 ILE A C 1
ATOM 1496 O O . ILE A 1 189 ? 19.759 5.635 -39.037 1.00 94.62 189 ILE A O 1
ATOM 1500 N N . HIS A 1 190 ? 20.955 4.546 -37.522 1.00 92.56 190 HIS A N 1
ATOM 1501 C CA . HIS A 1 190 ? 21.096 3.345 -38.347 1.00 92.56 190 HIS A CA 1
ATOM 1502 C C . HIS A 1 190 ? 20.001 2.303 -38.114 1.00 92.56 190 HIS A C 1
ATOM 1504 O O . HIS A 1 190 ? 19.923 1.331 -38.861 1.00 92.56 190 HIS A O 1
ATOM 1510 N N . GLY A 1 191 ? 19.154 2.515 -37.108 1.00 88.62 191 GLY A N 1
ATOM 1511 C CA . GLY A 1 191 ? 18.273 1.515 -36.522 1.00 88.62 191 GLY A CA 1
ATOM 1512 C C . GLY A 1 191 ? 17.145 1.068 -37.430 1.00 88.62 191 GLY A C 1
ATOM 1513 O O . GLY A 1 191 ? 16.778 -0.093 -37.378 1.00 88.62 191 GLY A O 1
ATOM 1514 N N . SER A 1 192 ? 16.637 1.933 -38.308 1.00 85.88 192 SER A N 1
ATOM 1515 C CA . SER A 1 192 ? 15.523 1.590 -39.205 1.00 85.88 192 SER A CA 1
ATOM 1516 C C . SER A 1 192 ? 15.943 0.931 -40.520 1.00 85.88 192 SER A C 1
ATOM 1518 O O . SER A 1 192 ? 15.093 0.643 -41.358 1.00 85.88 192 SER A O 1
ATOM 1520 N N . ARG A 1 193 ? 17.249 0.748 -40.748 1.00 88.75 193 ARG A N 1
ATOM 1521 C CA . ARG A 1 193 ? 17.800 0.376 -42.058 1.00 88.75 193 ARG A CA 1
ATOM 1522 C C . ARG A 1 193 ? 18.913 -0.656 -41.963 1.00 88.75 193 ARG A C 1
ATOM 1524 O O . ARG A 1 193 ? 19.561 -0.803 -40.929 1.00 88.75 193 ARG A O 1
ATOM 1531 N N . GLY A 1 194 ? 19.180 -1.330 -43.076 1.00 87.94 194 GLY A N 1
ATOM 1532 C CA . GLY A 1 194 ? 20.224 -2.349 -43.186 1.00 87.94 194 GLY A CA 1
ATOM 1533 C C . GLY A 1 194 ? 19.742 -3.761 -42.875 1.00 87.94 194 GLY A C 1
ATOM 1534 O O . GLY A 1 194 ? 18.559 -3.996 -42.647 1.00 87.94 194 GLY A O 1
ATOM 1535 N N . ASN A 1 195 ? 20.683 -4.699 -42.918 1.00 89.00 195 ASN A N 1
ATOM 1536 C CA . ASN A 1 195 ? 20.448 -6.137 -42.852 1.00 89.00 195 ASN A CA 1
ATOM 1537 C C . ASN A 1 195 ? 21.527 -6.822 -42.010 1.00 89.00 195 ASN A C 1
ATOM 1539 O O . ASN A 1 195 ? 22.643 -6.322 -41.898 1.00 89.00 195 ASN A O 1
ATOM 1543 N N . VAL A 1 196 ? 21.213 -7.999 -41.466 1.00 87.00 196 VAL A N 1
ATOM 1544 C CA . VAL A 1 196 ? 22.185 -8.865 -40.769 1.00 87.00 196 VAL A CA 1
ATOM 1545 C C . VAL A 1 196 ? 23.049 -9.689 -41.727 1.00 87.00 196 VAL A C 1
ATOM 1547 O O . VAL A 1 196 ? 24.108 -10.164 -41.337 1.00 87.00 196 VAL A O 1
ATOM 1550 N N . SER A 1 197 ? 22.610 -9.868 -42.977 1.00 86.12 197 SER A N 1
ATOM 1551 C CA . SER A 1 197 ? 23.353 -10.597 -44.006 1.00 86.12 197 SER A CA 1
ATOM 1552 C C . SER A 1 197 ? 22.992 -10.071 -45.405 1.00 86.12 197 SER A C 1
ATOM 1554 O O . SER A 1 197 ? 21.856 -10.272 -45.839 1.00 86.12 197 SER A O 1
ATOM 1556 N N . PRO A 1 198 ? 23.908 -9.375 -46.112 1.00 87.81 198 PRO A N 1
ATOM 1557 C CA . PRO A 1 198 ? 25.199 -8.883 -45.620 1.00 87.81 198 PRO A CA 1
ATOM 1558 C C . PRO A 1 198 ? 25.021 -7.835 -44.507 1.00 87.81 198 PRO A C 1
ATOM 1560 O O . PRO A 1 198 ? 24.087 -7.029 -44.552 1.00 87.81 198 PRO A O 1
ATOM 1563 N N . THR A 1 199 ? 25.923 -7.836 -43.519 1.00 91.94 199 THR A N 1
ATOM 1564 C CA . THR A 1 199 ? 25.826 -6.943 -42.357 1.00 91.94 199 THR A CA 1
ATOM 1565 C C . THR A 1 199 ? 25.981 -5.482 -42.767 1.00 91.94 199 THR A C 1
ATOM 1567 O O . THR A 1 199 ? 27.032 -5.065 -43.248 1.00 91.94 199 THR A O 1
ATOM 1570 N N . THR A 1 200 ? 24.924 -4.699 -42.572 1.00 93.50 200 THR A N 1
ATOM 1571 C CA . THR A 1 200 ? 24.855 -3.279 -42.937 1.00 93.50 200 THR A CA 1
ATOM 1572 C C . THR A 1 200 ? 24.054 -2.501 -41.898 1.00 93.50 200 THR A C 1
ATOM 1574 O O . THR A 1 200 ? 23.070 -3.020 -41.371 1.00 93.50 200 THR A O 1
ATOM 1577 N N . TYR A 1 201 ? 24.463 -1.263 -41.602 1.00 93.31 201 TYR A N 1
ATOM 1578 C CA . TYR A 1 201 ? 23.814 -0.367 -40.635 1.00 93.31 201 TYR A CA 1
ATOM 1579 C C . TYR A 1 201 ? 23.391 -1.081 -39.329 1.00 93.31 201 TYR A C 1
ATOM 1581 O O . TYR A 1 201 ? 24.257 -1.556 -38.591 1.00 93.31 201 TYR A O 1
ATOM 1589 N N . SER A 1 202 ? 22.080 -1.199 -39.051 1.00 91.88 202 SER A N 1
ATOM 1590 C CA . SER A 1 202 ? 21.533 -1.871 -37.855 1.00 91.88 202 SER A CA 1
ATOM 1591 C C . SER A 1 202 ? 21.953 -3.335 -37.696 1.00 91.88 202 SER A C 1
ATOM 1593 O O . SER A 1 202 ? 21.956 -3.842 -36.575 1.00 91.88 202 SER A O 1
ATOM 1595 N N . GLY A 1 203 ? 22.380 -4.009 -38.770 1.00 91.62 203 GLY A N 1
ATOM 1596 C CA . GLY A 1 203 ? 22.945 -5.356 -38.694 1.00 91.62 203 GLY A CA 1
ATOM 1597 C C . GLY A 1 203 ? 24.158 -5.444 -37.766 1.00 91.62 203 GLY A C 1
ATOM 1598 O O . GLY A 1 203 ? 24.363 -6.474 -37.128 1.00 91.62 203 GLY A O 1
ATOM 1599 N N . GLY A 1 204 ? 24.927 -4.357 -37.631 1.00 93.19 204 GLY A N 1
ATOM 1600 C CA . GLY A 1 204 ? 26.031 -4.290 -36.676 1.00 93.19 204 GLY A CA 1
ATOM 1601 C C . GLY A 1 204 ? 25.557 -4.306 -35.220 1.00 93.19 204 GLY A C 1
ATOM 1602 O O . GLY A 1 204 ? 26.144 -5.005 -34.397 1.00 93.19 204 GLY A O 1
ATOM 1603 N N . LEU A 1 205 ? 24.463 -3.602 -34.900 1.00 94.06 205 LEU A N 1
ATOM 1604 C CA . LEU A 1 205 ? 23.852 -3.642 -33.565 1.00 94.06 205 LEU A CA 1
ATOM 1605 C C . LEU A 1 205 ? 23.298 -5.037 -33.264 1.00 94.06 205 LEU A C 1
ATOM 1607 O O . LEU A 1 205 ? 23.578 -5.582 -32.201 1.00 94.06 205 LEU A O 1
ATOM 1611 N N . ALA A 1 206 ? 22.571 -5.630 -34.213 1.00 91.88 206 ALA A N 1
ATOM 1612 C CA . ALA A 1 206 ? 22.011 -6.972 -34.066 1.00 91.88 206 ALA A CA 1
ATOM 1613 C C . ALA A 1 206 ? 23.093 -8.049 -33.854 1.00 91.88 206 ALA A C 1
ATOM 1615 O O . ALA A 1 206 ? 22.835 -9.058 -33.204 1.00 91.88 206 ALA A O 1
ATOM 1616 N N . TYR A 1 207 ? 24.311 -7.832 -34.361 1.00 90.69 207 TYR A N 1
ATOM 1617 C CA . TYR A 1 207 ? 25.450 -8.716 -34.116 1.00 90.69 207 TYR A CA 1
ATOM 1618 C C . TYR A 1 207 ? 25.994 -8.599 -32.681 1.00 90.69 207 TYR A C 1
ATOM 1620 O O . TYR A 1 207 ? 26.243 -9.610 -32.031 1.00 90.69 207 TYR A O 1
ATOM 1628 N N . VAL A 1 208 ? 26.181 -7.374 -32.174 1.00 91.62 208 VAL A N 1
ATOM 1629 C CA . VAL A 1 208 ? 26.794 -7.128 -30.849 1.00 91.62 208 VAL A CA 1
ATOM 1630 C C . VAL A 1 208 ? 25.788 -7.312 -29.707 1.00 91.62 208 VAL A C 1
ATOM 1632 O O . VAL A 1 208 ? 26.128 -7.796 -28.626 1.00 91.62 208 VAL A O 1
ATOM 1635 N N . HIS A 1 209 ? 24.533 -6.936 -29.937 1.00 91.56 209 HIS A N 1
ATOM 1636 C CA . HIS A 1 209 ? 23.445 -6.984 -28.967 1.00 91.56 209 HIS A CA 1
ATOM 1637 C C . HIS A 1 209 ? 22.198 -7.617 -29.605 1.00 91.56 209 HIS A C 1
ATOM 1639 O O . HIS A 1 209 ? 21.222 -6.917 -29.870 1.00 91.56 209 HIS A O 1
ATOM 1645 N N . PRO A 1 210 ? 22.180 -8.946 -29.825 1.00 89.19 210 PRO A N 1
ATOM 1646 C CA . PRO A 1 210 ? 21.103 -9.626 -30.556 1.00 89.19 210 PRO A CA 1
ATOM 1647 C C . PRO A 1 210 ? 19.729 -9.524 -29.884 1.00 89.19 210 PRO A C 1
ATOM 1649 O O . PRO A 1 210 ? 18.704 -9.729 -30.529 1.00 89.19 210 PRO A O 1
ATOM 1652 N N . THR A 1 211 ? 19.688 -9.196 -28.591 1.00 88.69 211 THR A N 1
ATOM 1653 C CA . THR A 1 211 ? 18.443 -8.967 -27.852 1.00 88.69 211 THR A CA 1
ATOM 1654 C C . THR A 1 211 ? 17.870 -7.563 -28.042 1.00 88.69 211 THR A C 1
ATOM 1656 O O . THR A 1 211 ? 16.726 -7.347 -27.664 1.00 88.69 211 THR A O 1
ATOM 1659 N N . ILE A 1 212 ? 18.625 -6.611 -28.601 1.00 92.06 212 ILE A N 1
ATOM 1660 C CA . ILE A 1 212 ? 18.180 -5.234 -28.844 1.00 92.06 212 ILE A CA 1
ATOM 1661 C C . ILE A 1 212 ? 17.978 -5.060 -30.349 1.00 92.06 212 ILE A C 1
ATOM 1663 O O . ILE A 1 212 ? 18.939 -4.906 -31.101 1.00 92.06 212 ILE A O 1
ATOM 1667 N N . ASN A 1 213 ? 16.721 -5.065 -30.797 1.00 90.06 213 ASN A N 1
ATOM 1668 C CA . ASN A 1 213 ? 16.394 -5.036 -32.221 1.00 90.06 213 ASN A CA 1
ATOM 1669 C C . ASN A 1 213 ? 15.516 -3.833 -32.604 1.00 90.06 213 ASN A C 1
ATOM 1671 O O . ASN A 1 213 ? 14.303 -3.953 -32.769 1.00 90.06 213 ASN A O 1
ATOM 1675 N N . ILE A 1 214 ? 16.152 -2.669 -32.789 1.00 92.44 214 ILE A N 1
ATOM 1676 C CA . ILE A 1 214 ? 15.477 -1.433 -33.227 1.00 92.44 214 ILE A CA 1
ATOM 1677 C C . ILE A 1 214 ? 14.835 -1.626 -34.611 1.00 92.44 214 ILE A C 1
ATOM 1679 O O . ILE A 1 214 ? 13.672 -1.286 -34.809 1.00 92.44 214 ILE A O 1
ATOM 1683 N N . ASN A 1 215 ? 15.559 -2.243 -35.549 1.00 90.88 215 ASN A N 1
ATOM 1684 C CA . ASN A 1 215 ? 15.083 -2.477 -36.913 1.00 90.88 215 ASN A CA 1
ATOM 1685 C C . ASN A 1 215 ? 13.820 -3.345 -36.928 1.00 90.88 215 ASN A C 1
ATOM 1687 O O . ASN A 1 215 ? 12.802 -2.961 -37.503 1.00 90.88 215 ASN A O 1
ATOM 1691 N N . GLY A 1 216 ? 13.874 -4.490 -36.245 1.00 89.25 216 GLY A N 1
ATOM 1692 C CA . GLY A 1 216 ? 12.763 -5.428 -36.144 1.00 89.25 216 GLY A CA 1
ATOM 1693 C C . GLY A 1 216 ? 11.549 -4.814 -35.457 1.00 89.25 216 GLY A C 1
ATOM 1694 O O . GLY A 1 216 ? 10.432 -5.012 -35.934 1.00 89.25 216 GLY A O 1
ATOM 1695 N N . TYR A 1 217 ? 11.756 -4.019 -34.401 1.00 89.44 217 TYR A N 1
ATOM 1696 C CA . TYR A 1 217 ? 10.679 -3.268 -33.757 1.00 89.44 217 TYR A CA 1
ATOM 1697 C C . TYR A 1 217 ? 9.978 -2.345 -34.763 1.00 89.44 217 TYR A C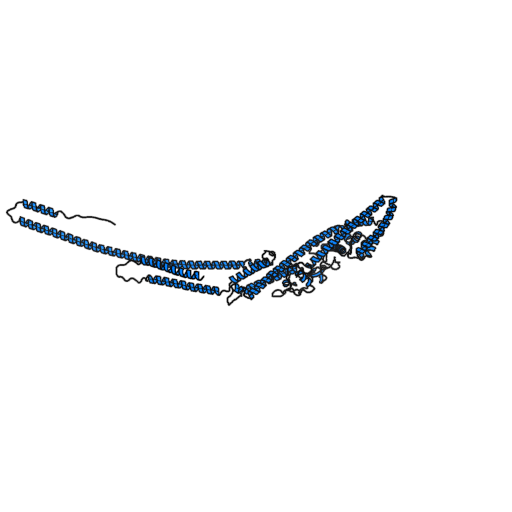 1
ATOM 1699 O O . TYR A 1 217 ? 8.765 -2.416 -34.953 1.00 89.44 217 TYR A O 1
ATOM 1707 N N . MET A 1 218 ? 10.744 -1.525 -35.478 1.00 87.62 218 MET A N 1
ATOM 1708 C CA . MET A 1 218 ? 10.185 -0.538 -36.399 1.00 87.62 218 MET A CA 1
ATOM 1709 C C . MET A 1 218 ? 9.484 -1.166 -37.605 1.00 87.62 218 MET A C 1
ATOM 1711 O O . MET A 1 218 ? 8.437 -0.681 -38.023 1.00 87.62 218 MET A O 1
ATOM 1715 N N . HIS A 1 219 ? 10.008 -2.263 -38.152 1.00 87.62 219 HIS A N 1
ATOM 1716 C CA . HIS A 1 219 ? 9.345 -2.980 -39.245 1.00 87.62 219 HIS A CA 1
ATOM 1717 C C . HIS A 1 219 ? 8.064 -3.677 -38.789 1.00 87.62 219 HIS A C 1
ATOM 1719 O O . HIS A 1 219 ? 7.081 -3.690 -39.528 1.00 87.62 219 HIS A O 1
ATOM 1725 N N . SER A 1 220 ? 8.058 -4.223 -37.572 1.00 87.12 220 SER A N 1
ATOM 1726 C CA . SER A 1 220 ? 6.906 -4.959 -37.044 1.00 87.12 220 SER A CA 1
ATOM 1727 C C . SER A 1 220 ? 5.758 -4.041 -36.631 1.00 87.12 220 SER A C 1
ATOM 1729 O O . SER A 1 220 ? 4.599 -4.435 -36.753 1.00 87.12 220 SER A O 1
ATOM 1731 N N . TYR A 1 221 ? 6.067 -2.836 -36.142 1.00 84.31 221 TYR A N 1
ATOM 1732 C CA . TYR A 1 221 ? 5.070 -1.971 -35.503 1.00 84.31 221 TYR A CA 1
ATOM 1733 C C . TYR A 1 221 ? 4.868 -0.620 -36.201 1.00 84.31 221 TYR A C 1
ATOM 1735 O O . TYR A 1 221 ? 3.773 -0.077 -36.114 1.00 84.31 221 TYR A O 1
ATOM 1743 N N . ASN A 1 222 ? 5.859 -0.122 -36.951 1.00 79.19 222 ASN A N 1
ATOM 1744 C CA . ASN A 1 222 ? 5.860 1.221 -37.556 1.00 79.19 222 ASN A CA 1
ATOM 1745 C C . ASN A 1 222 ? 6.184 1.227 -39.063 1.00 79.19 222 ASN A C 1
ATOM 1747 O O . ASN A 1 222 ? 6.629 2.232 -39.617 1.00 79.19 222 ASN A O 1
ATOM 1751 N N . GLY A 1 223 ? 5.970 0.100 -39.753 1.00 77.94 223 GLY A N 1
ATOM 1752 C CA . GLY A 1 223 ? 6.117 0.004 -41.212 1.00 77.94 223 GLY A CA 1
ATOM 1753 C C . GLY A 1 223 ? 7.539 0.250 -41.734 1.00 77.94 223 GLY A C 1
ATOM 1754 O O . GLY A 1 223 ? 7.707 0.552 -42.912 1.00 77.94 223 GLY A O 1
ATOM 1755 N N . GLY A 1 224 ? 8.553 0.145 -40.869 1.00 75.69 224 GLY A N 1
ATOM 1756 C CA . GLY A 1 224 ? 9.964 0.360 -41.212 1.00 75.69 224 GLY A CA 1
ATOM 1757 C C . GLY A 1 224 ? 10.411 1.827 -41.192 1.00 75.69 224 GLY A C 1
ATOM 1758 O O . GLY A 1 224 ? 11.558 2.114 -41.532 1.00 75.69 224 GLY A O 1
ATOM 1759 N N . VAL A 1 225 ? 9.547 2.761 -40.778 1.00 74.81 225 VAL A N 1
ATOM 1760 C CA . VAL A 1 225 ? 9.856 4.199 -40.737 1.00 74.81 225 VAL A CA 1
ATOM 1761 C C . VAL A 1 225 ? 10.177 4.644 -39.307 1.00 74.81 225 VAL A C 1
ATOM 1763 O O . VAL A 1 225 ? 9.502 4.253 -38.358 1.00 74.81 225 VAL A O 1
ATOM 1766 N N . GLY A 1 226 ? 11.234 5.451 -39.158 1.00 79.00 226 GLY A N 1
ATOM 1767 C CA . GLY A 1 226 ? 11.610 6.110 -37.900 1.00 79.00 226 GLY A CA 1
ATOM 1768 C C . GLY A 1 226 ? 10.603 7.118 -37.408 1.00 79.00 226 GLY A C 1
ATOM 1769 O O . GLY A 1 226 ? 9.842 7.687 -38.187 1.00 79.00 226 GLY A O 1
ATOM 1770 N N . GLY A 1 227 ? 10.668 7.394 -36.105 1.00 87.75 227 GLY A N 1
ATOM 1771 C CA . GLY A 1 227 ? 10.077 8.615 -35.583 1.00 87.75 227 GLY A CA 1
ATOM 1772 C C . GLY A 1 227 ? 10.698 9.840 -36.263 1.00 87.75 227 GLY A C 1
ATOM 1773 O O . GLY A 1 227 ? 11.785 9.765 -36.848 1.00 87.75 227 GLY A O 1
ATOM 1774 N N . GLY A 1 228 ? 10.003 10.977 -36.207 1.00 91.81 228 GLY A N 1
ATOM 1775 C CA . GLY A 1 228 ? 10.392 12.177 -36.957 1.00 91.81 228 GLY A CA 1
ATOM 1776 C C . GLY A 1 228 ? 11.828 12.644 -36.686 1.00 91.81 228 GLY A C 1
ATOM 1777 O O . GLY A 1 228 ? 12.508 13.089 -37.609 1.00 91.81 228 GLY A O 1
ATOM 1778 N N . ILE A 1 229 ? 12.323 12.472 -35.454 1.00 94.62 229 ILE A N 1
ATOM 1779 C CA . ILE A 1 229 ? 13.700 12.827 -35.076 1.00 94.62 229 ILE A CA 1
ATOM 1780 C C . ILE A 1 229 ? 14.706 11.870 -35.722 1.00 94.62 229 ILE A C 1
ATOM 1782 O O . ILE A 1 229 ? 15.686 12.318 -36.317 1.00 94.62 229 ILE A O 1
ATOM 1786 N N . THR A 1 230 ? 14.446 10.560 -35.668 1.00 93.81 230 THR A N 1
ATOM 1787 C CA . THR A 1 230 ? 15.293 9.552 -36.326 1.00 93.81 230 THR A CA 1
ATOM 1788 C C . THR A 1 230 ? 15.324 9.752 -37.841 1.00 93.81 230 THR A C 1
ATOM 1790 O O . THR A 1 230 ? 16.402 9.735 -38.433 1.00 93.81 230 THR A O 1
ATOM 1793 N N . ALA A 1 231 ? 14.173 10.004 -38.469 1.00 92.25 231 ALA A N 1
ATOM 1794 C CA . ALA A 1 231 ? 14.087 10.241 -39.909 1.00 92.25 231 ALA A CA 1
ATOM 1795 C C . ALA A 1 231 ? 14.853 11.508 -40.337 1.00 92.25 231 ALA A C 1
ATOM 1797 O O . ALA A 1 231 ? 15.585 11.482 -41.327 1.00 92.25 231 ALA A O 1
ATOM 1798 N N . ALA A 1 232 ? 14.744 12.601 -39.574 1.00 93.69 232 ALA A N 1
ATOM 1799 C CA . ALA A 1 232 ? 15.494 13.829 -39.838 1.00 93.69 232 ALA A CA 1
ATOM 1800 C C . ALA A 1 232 ? 17.012 13.620 -39.696 1.00 93.69 232 ALA A C 1
ATOM 1802 O O . ALA A 1 232 ? 17.777 14.062 -40.553 1.00 93.69 232 ALA A O 1
ATOM 1803 N N . ALA A 1 233 ? 17.454 12.900 -38.659 1.00 94.88 233 ALA A N 1
ATOM 1804 C CA . ALA A 1 233 ? 18.869 12.584 -38.455 1.00 94.88 233 ALA A CA 1
ATOM 1805 C C . ALA A 1 233 ? 19.434 11.660 -39.546 1.00 94.88 233 ALA A C 1
ATOM 1807 O O . ALA A 1 233 ? 20.575 11.832 -39.973 1.00 94.88 233 ALA A O 1
ATOM 1808 N N . GLN A 1 234 ? 18.629 10.722 -40.051 1.00 92.94 234 GLN A N 1
ATOM 1809 C CA . GLN A 1 234 ? 18.980 9.891 -41.206 1.00 92.94 234 GLN A CA 1
ATOM 1810 C C . GLN A 1 234 ? 19.177 10.716 -42.474 1.00 92.94 234 GLN A C 1
ATOM 1812 O O . GLN A 1 234 ? 20.207 10.587 -43.129 1.00 92.94 234 GLN A O 1
ATOM 1817 N N . GLN A 1 235 ? 18.228 11.599 -42.790 1.00 91.75 235 GLN A N 1
ATOM 1818 C CA . GLN A 1 235 ? 18.327 12.484 -43.953 1.00 91.75 235 GLN A CA 1
ATOM 1819 C C . GLN A 1 235 ? 19.525 13.436 -43.843 1.00 91.75 235 GLN A C 1
ATOM 1821 O O . GLN A 1 235 ? 20.244 13.638 -44.823 1.00 91.75 235 GLN A O 1
ATOM 1826 N N . GLY A 1 236 ? 19.773 13.982 -42.648 1.00 91.50 236 GLY A N 1
ATOM 1827 C CA . GLY A 1 236 ? 20.950 14.800 -42.364 1.00 91.50 236 GLY A CA 1
ATOM 1828 C C . GLY A 1 236 ? 22.250 14.033 -42.609 1.00 91.50 236 GLY A C 1
ATOM 1829 O O . GLY A 1 236 ? 23.124 14.524 -43.322 1.00 91.50 236 GLY A O 1
ATOM 1830 N N . PHE A 1 237 ? 22.350 12.808 -42.082 1.00 92.38 237 PHE A N 1
ATOM 1831 C CA . PHE A 1 237 ? 23.506 11.931 -42.274 1.00 92.38 237 PHE A CA 1
ATOM 1832 C C . PHE A 1 237 ? 23.739 11.599 -43.753 1.00 92.38 237 PHE A C 1
ATOM 1834 O O . PHE A 1 237 ? 24.846 11.774 -44.261 1.00 92.38 237 PHE A O 1
ATOM 1841 N N . ASP A 1 238 ? 22.699 11.165 -44.465 1.00 89.75 238 ASP A N 1
ATOM 1842 C CA . ASP A 1 238 ? 22.797 10.792 -45.881 1.00 89.75 238 ASP A CA 1
ATOM 1843 C C . ASP A 1 238 ? 23.190 11.996 -46.754 1.00 89.75 238 ASP A C 1
ATOM 1845 O O . ASP A 1 238 ? 23.915 11.853 -47.742 1.00 89.75 238 ASP A O 1
ATOM 1849 N N . GLY A 1 239 ? 22.778 13.206 -46.358 1.00 87.06 239 GLY A N 1
ATOM 1850 C CA . GLY A 1 239 ? 23.161 14.454 -47.012 1.00 87.06 239 GLY A CA 1
ATOM 1851 C C . GLY A 1 239 ? 24.664 14.743 -46.953 1.00 87.06 239 GLY A C 1
ATOM 1852 O O . GLY A 1 239 ? 25.219 15.241 -47.939 1.00 87.06 239 GLY A O 1
ATOM 1853 N N . VAL A 1 240 ? 25.327 14.413 -45.838 1.00 87.25 240 VAL A N 1
ATOM 1854 C CA . VAL A 1 240 ? 26.772 14.642 -45.639 1.00 87.25 240 VAL A CA 1
ATOM 1855 C C . VAL A 1 240 ? 27.645 13.444 -46.031 1.00 87.25 240 VAL A C 1
ATOM 1857 O O . VAL A 1 240 ? 28.810 13.634 -46.374 1.00 87.25 240 VAL A O 1
ATOM 1860 N N . TRP A 1 241 ? 27.088 12.228 -46.072 1.00 84.00 241 TRP A N 1
ATOM 1861 C CA . TRP A 1 241 ? 27.784 10.999 -46.492 1.00 84.00 241 TRP A CA 1
ATOM 1862 C C . TRP A 1 241 ? 27.598 10.667 -47.988 1.00 84.00 241 TRP A C 1
ATOM 1864 O O . TRP A 1 241 ? 27.798 9.541 -48.428 1.00 84.00 241 TRP A O 1
ATOM 1874 N N . VAL A 1 242 ? 27.218 11.639 -48.819 1.00 72.62 242 VAL A N 1
ATOM 1875 C CA . VAL A 1 242 ? 26.797 11.393 -50.215 1.00 72.62 242 VAL A CA 1
ATOM 1876 C C . VAL A 1 242 ? 27.904 10.867 -51.150 1.00 72.62 242 VAL A C 1
ATOM 1878 O O . VAL A 1 242 ? 27.605 10.271 -52.182 1.00 72.62 242 VAL A O 1
ATOM 1881 N N . LEU A 1 243 ? 29.185 11.063 -50.815 1.00 70.31 243 LEU A N 1
ATOM 1882 C CA . LEU A 1 243 ? 30.320 10.697 -51.682 1.00 70.31 243 LEU A CA 1
ATOM 1883 C C . LEU A 1 243 ? 31.001 9.369 -51.312 1.00 70.31 243 LEU A C 1
ATOM 1885 O O . LEU A 1 243 ? 31.918 8.945 -52.013 1.00 70.31 243 LEU A O 1
ATOM 1889 N N . ASN A 1 244 ? 30.563 8.699 -50.242 1.00 77.50 244 ASN A N 1
ATOM 1890 C CA . ASN A 1 244 ? 31.087 7.395 -49.838 1.00 77.50 244 ASN A CA 1
ATOM 1891 C C . ASN A 1 244 ? 29.968 6.346 -49.896 1.00 77.50 244 ASN A C 1
ATOM 1893 O O . ASN A 1 244 ? 29.182 6.190 -48.963 1.00 77.50 244 ASN A O 1
ATOM 1897 N N . ALA A 1 245 ? 29.932 5.584 -50.993 1.00 76.56 245 ALA A N 1
ATOM 1898 C CA . ALA A 1 245 ? 28.969 4.499 -51.176 1.00 76.56 245 ALA A CA 1
ATOM 1899 C C . ALA A 1 245 ? 29.091 3.404 -50.099 1.00 76.56 245 ALA A C 1
ATOM 1901 O O . ALA A 1 245 ? 28.137 2.668 -49.891 1.00 76.56 245 ALA A O 1
ATOM 1902 N N . GLY A 1 246 ? 30.227 3.318 -49.393 1.00 84.81 246 GLY A N 1
ATOM 1903 C CA . GLY A 1 246 ? 30.539 2.333 -48.357 1.00 84.81 246 GLY A CA 1
ATOM 1904 C C . GLY A 1 246 ? 29.834 2.523 -47.007 1.00 84.81 246 GLY A C 1
ATOM 1905 O O . GLY A 1 246 ? 29.986 1.663 -46.138 1.00 84.81 246 GLY A O 1
ATOM 1906 N N . ALA A 1 247 ? 29.044 3.592 -46.828 1.00 85.12 247 ALA A N 1
ATOM 1907 C CA . ALA A 1 247 ? 28.367 3.922 -45.564 1.00 85.12 247 ALA A CA 1
ATOM 1908 C C . ALA A 1 247 ? 27.661 2.729 -44.882 1.00 85.12 247 ALA A C 1
ATOM 1910 O O . ALA A 1 247 ? 27.870 2.530 -43.684 1.00 85.12 247 ALA A O 1
ATOM 1911 N N . PRO A 1 248 ? 26.881 1.889 -45.601 1.00 90.31 248 PRO A N 1
ATOM 1912 C CA . PRO A 1 248 ? 26.169 0.773 -44.982 1.00 90.31 248 PRO A CA 1
ATOM 1913 C C . PRO A 1 248 ? 27.090 -0.219 -44.267 1.00 90.31 248 PRO A C 1
ATOM 1915 O O . PRO A 1 248 ? 26.815 -0.617 -43.132 1.00 90.31 248 PRO A O 1
ATOM 1918 N N . TRP A 1 249 ? 28.177 -0.625 -44.923 1.00 93.56 249 TRP A N 1
ATOM 1919 C CA . TRP A 1 249 ? 29.111 -1.629 -44.410 1.00 93.56 249 TRP A CA 1
ATOM 1920 C C . TRP A 1 249 ? 30.067 -1.035 -43.382 1.00 93.56 249 TRP A C 1
ATOM 1922 O O . TRP A 1 249 ? 30.362 -1.679 -42.378 1.00 93.56 249 TRP A O 1
ATOM 1932 N N . GLU A 1 250 ? 30.512 0.204 -43.601 1.00 92.56 250 GLU A N 1
ATOM 1933 C CA . GLU A 1 250 ? 31.413 0.897 -42.686 1.00 92.56 250 GLU A CA 1
ATOM 1934 C C . GLU A 1 250 ? 30.741 1.129 -41.328 1.00 92.56 250 GLU A C 1
ATOM 1936 O O . GLU A 1 250 ? 31.291 0.719 -40.309 1.00 92.56 250 GLU A O 1
ATOM 1941 N N . SER A 1 251 ? 29.513 1.662 -41.290 1.00 92.56 251 SER A N 1
ATOM 1942 C CA . SER A 1 251 ? 28.788 1.859 -40.025 1.00 92.56 251 SER A CA 1
ATOM 1943 C C . SER A 1 251 ? 28.561 0.545 -39.269 1.00 92.56 251 SER A C 1
ATOM 1945 O O . SER A 1 251 ? 28.760 0.490 -38.054 1.00 92.56 251 SER A O 1
ATOM 1947 N N . ALA A 1 252 ? 28.211 -0.536 -39.977 1.00 94.94 252 ALA A N 1
ATOM 1948 C CA . ALA A 1 252 ? 28.065 -1.857 -39.365 1.00 94.94 252 ALA A CA 1
ATOM 1949 C C . ALA A 1 252 ? 29.388 -2.384 -38.794 1.00 94.94 252 ALA A C 1
ATOM 1951 O O . ALA A 1 252 ? 29.418 -2.861 -37.662 1.00 94.94 252 ALA A O 1
ATOM 1952 N N . TYR A 1 253 ? 30.487 -2.267 -39.541 1.00 95.38 253 TYR A N 1
ATOM 1953 C CA . TYR A 1 253 ? 31.812 -2.699 -39.097 1.00 95.38 253 TYR A CA 1
ATOM 1954 C C . TYR A 1 253 ? 32.297 -1.908 -37.875 1.00 95.38 253 TYR A C 1
ATOM 1956 O O . TYR A 1 253 ? 32.788 -2.485 -36.899 1.00 95.38 253 TYR A O 1
ATOM 1964 N N . LEU A 1 254 ? 32.114 -0.583 -37.881 1.00 95.75 254 LEU A N 1
ATOM 1965 C CA . LEU A 1 254 ? 32.440 0.260 -36.731 1.00 95.75 254 LEU A CA 1
ATOM 1966 C C . LEU A 1 254 ? 31.618 -0.145 -35.504 1.00 95.75 254 LEU A C 1
ATOM 1968 O O . LEU A 1 254 ? 32.162 -0.179 -34.398 1.00 95.75 254 LEU A O 1
ATOM 1972 N N . ARG A 1 255 ? 30.347 -0.523 -35.687 1.00 95.56 255 ARG A N 1
ATOM 1973 C CA . ARG A 1 255 ? 29.521 -1.043 -34.595 1.00 95.56 255 ARG A CA 1
ATOM 1974 C C . ARG A 1 255 ? 30.014 -2.386 -34.066 1.00 95.56 255 ARG A C 1
ATOM 1976 O O . ARG A 1 255 ? 30.217 -2.514 -32.864 1.00 95.56 255 ARG A O 1
ATOM 1983 N N . MET A 1 256 ? 30.253 -3.354 -34.949 1.00 95.25 256 MET A N 1
ATOM 1984 C CA . MET A 1 256 ? 30.697 -4.712 -34.599 1.00 95.25 256 MET A CA 1
ATOM 1985 C C . MET A 1 256 ? 32.035 -4.747 -33.861 1.00 95.25 256 MET A C 1
ATOM 1987 O O . MET A 1 256 ? 32.285 -5.651 -33.072 1.00 95.25 256 MET A O 1
ATOM 1991 N N . THR A 1 257 ? 32.901 -3.772 -34.125 1.00 94.50 257 THR A N 1
ATOM 1992 C CA . THR A 1 257 ? 34.225 -3.678 -33.501 1.00 94.50 257 THR A CA 1
ATOM 1993 C C . THR A 1 257 ? 34.233 -2.850 -32.215 1.00 94.50 257 THR A C 1
ATOM 1995 O O . THR A 1 257 ? 35.313 -2.550 -31.706 1.00 94.50 257 THR A O 1
ATOM 1998 N N . SER A 1 258 ? 33.073 -2.416 -31.714 1.00 93.81 258 SER A N 1
ATOM 1999 C CA . SER A 1 258 ? 32.958 -1.540 -30.541 1.00 93.81 258 SER A CA 1
ATOM 2000 C C . SER A 1 258 ? 32.246 -2.248 -29.393 1.00 93.81 258 SER A C 1
ATOM 2002 O O . SER A 1 258 ? 31.146 -2.770 -29.570 1.00 93.81 258 SER A O 1
ATOM 2004 N N . ASN A 1 259 ? 32.856 -2.228 -28.207 1.00 84.62 259 ASN A N 1
ATOM 2005 C CA . ASN A 1 259 ? 32.355 -2.923 -27.018 1.00 84.62 259 ASN A CA 1
ATOM 2006 C C . ASN A 1 259 ? 31.308 -2.103 -26.254 1.00 84.62 259 ASN A C 1
ATOM 2008 O O . ASN A 1 259 ? 30.468 -2.663 -25.553 1.00 84.62 259 ASN A O 1
ATOM 2012 N N . THR A 1 260 ? 31.352 -0.776 -26.383 1.00 90.38 260 THR A N 1
ATOM 2013 C CA . THR A 1 260 ? 30.409 0.158 -25.751 1.00 90.38 260 THR A CA 1
ATOM 2014 C C . THR A 1 260 ? 29.819 1.115 -26.782 1.00 90.38 260 THR A C 1
ATOM 2016 O O . THR A 1 260 ? 30.391 1.310 -27.860 1.00 90.38 260 THR A O 1
ATOM 2019 N N . TYR A 1 261 ? 28.687 1.755 -26.459 1.00 94.81 261 TYR A N 1
ATOM 2020 C CA . TYR A 1 261 ? 28.153 2.814 -27.319 1.00 94.81 261 TYR A CA 1
ATOM 2021 C C . TYR A 1 261 ? 29.138 3.985 -27.470 1.00 94.81 261 TYR A C 1
ATOM 2023 O O . TYR A 1 261 ? 29.292 4.503 -28.570 1.00 94.81 261 TYR A O 1
ATOM 2031 N N . GLY A 1 262 ? 29.850 4.369 -26.404 1.00 95.56 262 GLY A N 1
ATOM 2032 C CA . GLY A 1 262 ? 30.813 5.477 -26.459 1.00 95.56 262 GLY A CA 1
ATOM 2033 C C . GLY A 1 262 ? 31.962 5.229 -27.443 1.00 95.56 262 GLY A C 1
ATOM 2034 O O . GLY A 1 262 ? 32.341 6.125 -28.195 1.00 95.56 262 GLY A O 1
ATOM 2035 N N . GLU A 1 263 ? 32.478 3.996 -27.507 1.00 95.00 263 GLU A N 1
ATOM 2036 C CA . GLU A 1 263 ? 33.472 3.605 -28.518 1.00 95.00 263 GLU A CA 1
ATOM 2037 C C . GLU A 1 263 ? 32.907 3.682 -29.939 1.00 95.00 263 GLU A C 1
ATOM 2039 O O . GLU A 1 263 ? 33.571 4.181 -30.851 1.00 95.00 263 GLU A O 1
ATOM 2044 N N . TYR A 1 264 ? 31.675 3.201 -30.125 1.00 96.69 264 TYR A N 1
ATOM 2045 C CA . TYR A 1 264 ? 31.005 3.249 -31.418 1.00 96.69 264 TYR A CA 1
ATOM 2046 C C . TYR A 1 264 ? 30.777 4.689 -31.881 1.00 96.69 264 TYR A C 1
ATOM 2048 O O . TYR A 1 264 ? 31.091 5.026 -33.022 1.00 96.69 264 TYR A O 1
ATOM 2056 N N . GLU A 1 265 ? 30.300 5.554 -30.988 1.00 96.88 265 GLU A N 1
ATOM 2057 C CA . GLU A 1 265 ? 30.095 6.971 -31.260 1.00 96.88 265 GLU A CA 1
ATOM 2058 C C . GLU A 1 265 ? 31.395 7.673 -31.659 1.00 96.88 265 GLU A C 1
ATOM 2060 O O . GLU A 1 265 ? 31.421 8.377 -32.669 1.00 96.88 265 GLU A O 1
ATOM 2065 N N . ALA A 1 266 ? 32.487 7.446 -30.923 1.00 96.88 266 ALA A N 1
ATOM 2066 C CA . ALA A 1 266 ? 33.785 8.033 -31.242 1.00 96.88 266 ALA A CA 1
ATOM 2067 C C . ALA A 1 266 ? 34.273 7.614 -32.638 1.00 96.88 266 ALA A C 1
ATOM 2069 O O . ALA A 1 266 ? 34.703 8.457 -33.429 1.00 96.88 266 ALA A O 1
ATOM 2070 N N . LYS A 1 267 ? 34.155 6.323 -32.972 1.00 96.62 267 LYS A N 1
ATOM 2071 C CA . LYS A 1 267 ? 34.530 5.797 -34.290 1.00 96.62 267 LYS A CA 1
ATOM 2072 C C . LYS A 1 267 ? 33.659 6.347 -35.416 1.00 96.62 267 LYS A C 1
ATOM 2074 O O . LYS A 1 267 ? 34.191 6.716 -36.461 1.00 96.62 267 LYS A O 1
ATOM 2079 N N . MET A 1 268 ? 32.345 6.422 -35.208 1.00 94.94 268 MET A N 1
ATOM 2080 C CA . MET A 1 268 ? 31.414 6.987 -36.186 1.00 94.94 268 MET A CA 1
ATOM 2081 C C . MET A 1 268 ? 31.692 8.468 -36.436 1.00 94.94 268 MET A C 1
ATOM 2083 O O . MET A 1 268 ? 31.778 8.880 -37.589 1.00 94.94 268 MET A O 1
ATOM 2087 N N . ASN A 1 269 ? 31.897 9.256 -35.377 1.00 94.19 269 ASN A N 1
ATOM 2088 C CA . ASN A 1 269 ? 32.218 10.677 -35.497 1.00 94.19 269 ASN A CA 1
ATOM 2089 C C . ASN A 1 269 ? 33.560 10.894 -36.217 1.00 94.19 269 ASN A C 1
ATOM 2091 O O . ASN A 1 269 ? 33.668 11.785 -37.058 1.00 94.19 269 ASN A O 1
ATOM 2095 N N . TYR A 1 270 ? 34.569 10.061 -35.934 1.00 94.38 270 TYR A N 1
ATOM 2096 C CA . TYR A 1 270 ? 35.864 10.111 -36.617 1.00 94.38 270 TYR A CA 1
ATOM 2097 C C . TYR A 1 270 ? 35.750 9.774 -38.112 1.00 94.38 270 TYR A C 1
ATOM 2099 O O . TYR A 1 270 ? 36.246 10.523 -38.954 1.00 94.38 270 TYR A O 1
ATOM 2107 N N . SER A 1 271 ? 35.067 8.675 -38.453 1.00 91.88 271 SER A N 1
ATOM 2108 C CA . SER A 1 271 ? 34.856 8.277 -39.850 1.00 91.88 271 SER A CA 1
ATOM 2109 C C . SER A 1 271 ? 34.052 9.335 -40.618 1.00 91.88 271 SER A C 1
ATOM 2111 O O . SER A 1 271 ? 34.479 9.771 -41.690 1.00 91.88 271 SER A O 1
ATOM 2113 N N . LEU A 1 272 ? 32.971 9.853 -40.023 1.00 90.56 272 LEU A N 1
ATOM 2114 C CA . LEU A 1 272 ? 32.188 10.936 -40.612 1.00 90.56 272 LEU A CA 1
ATOM 2115 C C . LEU A 1 272 ? 33.047 12.173 -40.896 1.00 90.56 272 LEU A C 1
ATOM 2117 O O . LEU A 1 272 ? 32.965 12.740 -41.984 1.00 90.56 272 LEU A O 1
ATOM 2121 N N . GLY A 1 273 ? 33.885 12.581 -39.938 1.00 88.31 273 GLY A N 1
ATOM 2122 C CA . GLY A 1 273 ? 34.779 13.726 -40.097 1.00 88.31 273 GLY A CA 1
ATOM 2123 C C . GLY A 1 273 ? 35.720 13.574 -41.294 1.00 88.31 273 GLY A C 1
ATOM 2124 O O . GLY A 1 273 ? 35.888 14.519 -42.065 1.00 88.31 273 GLY A O 1
ATOM 2125 N N . ASN A 1 274 ? 36.268 12.374 -41.509 1.00 88.06 274 ASN A N 1
ATOM 2126 C CA . ASN A 1 274 ? 37.120 12.082 -42.663 1.00 88.06 274 ASN A CA 1
ATOM 2127 C C . ASN A 1 274 ? 36.347 12.148 -43.988 1.00 88.06 274 ASN A C 1
ATOM 2129 O O . ASN A 1 274 ? 36.829 12.749 -44.952 1.00 88.06 274 ASN A O 1
ATOM 2133 N N . VAL A 1 275 ? 35.141 11.571 -44.035 1.00 86.38 275 VAL A N 1
ATOM 2134 C CA . VAL A 1 275 ? 34.277 11.612 -45.228 1.00 86.38 275 VAL A CA 1
ATOM 2135 C C . VAL A 1 275 ? 33.897 13.051 -45.567 1.00 86.38 275 VAL A C 1
ATOM 2137 O O . VAL A 1 275 ? 34.029 13.470 -46.716 1.00 86.38 275 VAL A O 1
ATOM 2140 N N . MET A 1 276 ? 33.497 13.836 -44.567 1.00 84.44 276 MET A N 1
ATOM 2141 C CA . MET A 1 276 ? 33.139 15.239 -44.748 1.00 84.44 276 MET A CA 1
ATOM 2142 C C . MET A 1 276 ? 34.335 16.099 -45.169 1.00 84.44 276 MET A C 1
ATOM 2144 O O . MET A 1 276 ? 34.180 16.949 -46.041 1.00 84.44 276 MET A O 1
ATOM 2148 N N . ALA A 1 277 ? 35.531 15.876 -44.615 1.00 82.69 277 ALA A N 1
ATOM 2149 C CA . ALA A 1 277 ? 36.739 16.594 -45.025 1.00 82.69 277 ALA A CA 1
ATOM 2150 C C . ALA A 1 277 ? 37.096 16.319 -46.496 1.00 82.69 277 ALA A C 1
ATOM 2152 O O . ALA A 1 277 ? 37.366 17.252 -47.256 1.00 82.69 277 ALA A O 1
ATOM 2153 N N . GLY A 1 278 ? 37.028 15.052 -46.921 1.00 79.50 278 GLY A N 1
ATOM 2154 C CA . GLY A 1 278 ? 37.208 14.674 -48.324 1.00 79.50 278 GLY A CA 1
ATOM 2155 C C . GLY A 1 278 ? 36.139 15.286 -49.235 1.00 79.50 278 GLY A C 1
ATOM 2156 O O . GLY A 1 278 ? 36.459 15.830 -50.292 1.00 79.50 278 GLY A O 1
ATOM 2157 N N . ALA A 1 279 ? 34.877 15.271 -48.801 1.00 77.94 279 ALA A N 1
ATOM 2158 C CA . ALA A 1 279 ? 33.769 15.847 -49.554 1.00 77.94 279 ALA A CA 1
ATOM 2159 C C . ALA A 1 279 ? 33.864 17.372 -49.688 1.00 77.94 279 ALA A C 1
ATOM 2161 O O . ALA A 1 279 ? 33.604 17.909 -50.763 1.00 77.94 279 ALA A O 1
ATOM 2162 N N . MET A 1 280 ? 34.295 18.074 -48.639 1.00 72.62 280 MET A N 1
ATOM 2163 C CA . MET A 1 280 ? 34.495 19.525 -48.660 1.00 72.62 280 MET A CA 1
ATOM 2164 C C . MET A 1 280 ? 35.546 19.955 -49.684 1.00 72.62 280 MET A C 1
ATOM 2166 O O . MET A 1 280 ? 35.347 20.969 -50.349 1.00 72.62 280 MET A O 1
ATOM 2170 N N . LEU A 1 281 ? 36.625 19.186 -49.868 1.00 74.50 281 LEU A N 1
ATOM 2171 C CA . LEU A 1 281 ? 37.603 19.458 -50.929 1.00 74.50 281 LEU A CA 1
ATOM 2172 C C . LEU A 1 281 ? 36.955 19.360 -52.316 1.00 74.50 281 LEU A C 1
ATOM 2174 O O . LEU A 1 281 ? 37.132 20.254 -53.142 1.00 74.50 281 LEU A O 1
ATOM 2178 N N . VAL A 1 282 ? 36.152 18.320 -52.555 1.00 77.06 282 VAL A N 1
ATOM 2179 C CA . VAL A 1 282 ? 35.420 18.142 -53.821 1.00 77.06 282 VAL A CA 1
ATOM 2180 C C . VAL A 1 282 ? 34.423 19.283 -54.044 1.00 77.06 282 VAL A C 1
ATOM 2182 O O . VAL A 1 282 ? 34.407 19.884 -55.118 1.00 77.06 282 VAL A O 1
ATOM 2185 N N . PHE A 1 283 ? 33.632 19.641 -53.029 1.00 78.88 283 PHE A N 1
ATOM 2186 C CA . PHE A 1 283 ? 32.677 20.746 -53.120 1.00 78.88 283 PHE A CA 1
ATOM 2187 C C . PHE A 1 283 ? 33.357 22.105 -53.304 1.00 78.88 283 PHE A C 1
ATOM 2189 O O . PHE A 1 283 ? 32.818 22.940 -54.024 1.00 78.88 283 PHE A O 1
ATOM 2196 N N . ALA A 1 284 ? 34.539 22.327 -52.721 1.00 74.62 284 ALA A N 1
ATOM 2197 C CA . ALA A 1 284 ? 35.327 23.541 -52.930 1.00 74.62 284 ALA A CA 1
AT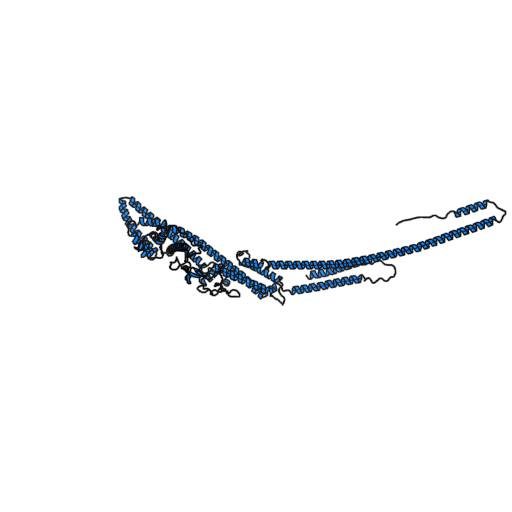OM 2198 C C . ALA A 1 284 ? 35.828 23.664 -54.378 1.00 74.62 284 ALA A C 1
ATOM 2200 O O . ALA A 1 284 ? 35.781 24.747 -54.951 1.00 74.62 284 ALA A O 1
ATOM 2201 N N . PHE A 1 285 ? 36.251 22.563 -55.007 1.00 77.00 285 PHE A N 1
ATOM 2202 C CA . PHE A 1 285 ? 36.607 22.582 -56.430 1.00 77.00 285 PHE A CA 1
ATOM 2203 C C . PHE A 1 285 ? 35.390 22.817 -57.330 1.00 77.00 285 PHE A C 1
ATOM 2205 O O . PHE A 1 285 ? 35.467 23.604 -58.272 1.00 77.00 285 PHE A O 1
ATOM 2212 N N . LEU A 1 286 ? 34.255 22.177 -57.037 1.00 77.56 286 LEU A N 1
ATOM 2213 C CA . LEU A 1 286 ? 33.020 22.355 -57.810 1.00 77.56 286 LEU A CA 1
ATOM 2214 C C . LEU A 1 286 ? 32.415 23.757 -57.634 1.00 77.56 286 LEU A C 1
ATOM 2216 O O . LEU A 1 286 ? 31.836 24.300 -58.577 1.00 77.56 286 LEU A O 1
ATOM 2220 N N . SER A 1 287 ? 32.579 24.375 -56.462 1.00 77.75 287 SER A N 1
ATOM 2221 C CA . SER A 1 287 ? 32.034 25.704 -56.174 1.00 77.75 287 SER A CA 1
ATOM 2222 C C . SER A 1 287 ? 32.748 26.840 -56.910 1.00 77.75 287 SER A C 1
ATOM 2224 O O . SER A 1 287 ? 32.123 27.871 -57.155 1.00 77.75 287 SER A O 1
ATOM 2226 N N . LEU A 1 288 ? 33.997 26.631 -57.358 1.00 76.69 288 LEU A N 1
ATOM 2227 C CA . LEU A 1 288 ? 34.689 27.539 -58.286 1.00 76.69 288 LEU A CA 1
ATOM 2228 C C . LEU A 1 288 ? 33.959 27.653 -59.635 1.00 76.69 288 LEU A C 1
ATOM 2230 O O . LEU A 1 288 ? 34.045 28.690 -60.289 1.00 76.69 288 LEU A O 1
ATOM 2234 N N . GLY A 1 289 ? 33.242 26.600 -60.049 1.00 75.75 289 GLY A N 1
ATOM 2235 C CA . GLY A 1 289 ? 32.422 26.580 -61.263 1.00 75.75 289 GLY A CA 1
ATOM 2236 C C . GLY A 1 289 ? 30.949 26.932 -61.030 1.00 75.75 289 GLY A C 1
ATOM 2237 O O . GLY A 1 289 ? 30.307 27.479 -61.925 1.00 75.75 289 GLY A O 1
ATOM 2238 N N . ASN A 1 290 ? 30.402 26.643 -59.842 1.00 83.44 290 ASN A N 1
ATOM 2239 C CA . ASN A 1 290 ? 29.041 27.016 -59.455 1.00 83.44 290 ASN A CA 1
ATOM 2240 C C . ASN A 1 290 ? 28.934 27.290 -57.937 1.00 83.44 290 ASN A C 1
ATOM 2242 O O . ASN A 1 290 ? 28.877 26.341 -57.149 1.00 83.44 290 ASN A O 1
ATOM 2246 N N . PRO A 1 291 ? 28.813 28.557 -57.497 1.00 79.69 291 PRO A N 1
ATOM 2247 C CA . PRO A 1 291 ? 28.759 28.895 -56.072 1.00 79.69 291 PRO A CA 1
ATOM 2248 C C . PRO A 1 291 ? 27.566 28.263 -55.332 1.00 79.69 291 PRO A C 1
ATOM 2250 O O . PRO A 1 291 ? 27.652 28.030 -54.124 1.00 79.69 291 PRO A O 1
ATOM 2253 N N . MET A 1 292 ? 26.487 27.902 -56.040 1.00 83.50 292 MET A N 1
ATOM 2254 C CA . MET A 1 292 ? 25.331 27.215 -55.448 1.00 83.50 292 MET A CA 1
ATOM 2255 C C . MET A 1 292 ? 25.696 25.838 -54.882 1.00 83.50 292 MET A C 1
ATOM 2257 O O . MET A 1 292 ? 25.117 25.415 -53.884 1.00 83.50 292 MET A O 1
ATOM 2261 N N . THR A 1 293 ? 26.685 25.151 -55.462 1.00 79.81 293 THR A N 1
ATOM 2262 C CA . THR A 1 293 ? 27.160 23.849 -54.970 1.00 79.81 293 THR A CA 1
ATOM 2263 C C . THR A 1 293 ? 27.838 23.973 -53.603 1.00 79.81 293 THR A C 1
ATOM 2265 O O . THR A 1 293 ? 27.665 23.106 -52.749 1.00 79.81 293 THR A O 1
ATOM 2268 N N . GLY A 1 294 ? 28.558 25.074 -53.361 1.00 78.56 294 GLY A N 1
ATOM 2269 C CA . GLY A 1 294 ? 29.145 25.367 -52.051 1.00 78.56 294 GLY A CA 1
ATOM 2270 C C . GLY A 1 294 ? 28.085 25.695 -50.995 1.00 78.56 294 GLY A C 1
ATOM 2271 O O . GLY A 1 294 ? 28.163 25.202 -49.872 1.00 78.56 294 GLY A O 1
ATOM 2272 N N . MET A 1 295 ? 27.059 26.470 -51.364 1.00 82.38 295 MET A N 1
ATOM 2273 C CA . MET A 1 295 ? 25.932 26.774 -50.472 1.00 82.38 295 MET A CA 1
ATOM 2274 C C . MET A 1 295 ? 25.140 25.522 -50.077 1.00 82.38 295 MET A C 1
ATOM 2276 O O . MET A 1 295 ? 24.802 25.354 -48.908 1.00 82.38 295 MET A O 1
ATOM 2280 N N . GLU A 1 296 ? 24.881 24.622 -51.026 1.00 83.19 296 GLU A N 1
ATOM 2281 C CA . GLU A 1 296 ? 24.181 23.360 -50.765 1.00 83.19 296 GLU A CA 1
ATOM 2282 C C . GLU A 1 296 ? 24.962 22.457 -49.794 1.00 83.19 296 GLU A C 1
ATOM 2284 O O . GLU A 1 296 ? 24.381 21.889 -48.870 1.00 83.19 296 GLU A O 1
ATOM 2289 N N . ALA A 1 297 ? 26.290 22.375 -49.931 1.00 81.88 297 ALA A N 1
ATOM 2290 C CA . ALA A 1 297 ? 27.136 21.627 -48.998 1.00 81.88 297 ALA A CA 1
ATOM 2291 C C . ALA A 1 297 ? 27.088 22.204 -47.567 1.00 81.88 297 ALA A C 1
ATOM 2293 O O . ALA A 1 297 ? 26.998 21.450 -46.596 1.00 81.88 297 ALA A O 1
ATOM 2294 N N . ILE A 1 298 ? 27.082 23.537 -47.429 1.00 84.38 298 ILE A N 1
ATOM 2295 C CA . ILE A 1 298 ? 26.927 24.218 -46.131 1.00 84.38 298 ILE A CA 1
ATOM 2296 C C . ILE A 1 298 ? 25.554 23.914 -45.520 1.00 84.38 298 ILE A C 1
ATOM 2298 O O . ILE A 1 298 ? 25.477 23.574 -44.338 1.00 84.38 298 ILE A O 1
ATOM 2302 N N . ASN A 1 299 ? 24.483 23.987 -46.315 1.00 88.00 299 ASN A N 1
ATOM 2303 C CA . ASN A 1 299 ? 23.123 23.702 -45.853 1.00 88.00 299 ASN A CA 1
ATOM 2304 C C . ASN A 1 299 ? 22.978 22.259 -45.355 1.00 88.00 299 ASN A C 1
ATOM 2306 O O . ASN A 1 299 ? 22.396 22.036 -44.295 1.00 88.00 299 ASN A O 1
ATOM 2310 N N . ARG A 1 300 ? 23.559 21.285 -46.066 1.00 87.25 300 ARG A N 1
ATOM 2311 C CA . ARG A 1 300 ? 23.567 19.872 -45.650 1.00 87.25 300 ARG A CA 1
ATOM 2312 C C . ARG A 1 300 ? 24.337 19.650 -44.359 1.00 87.25 300 ARG A C 1
ATOM 2314 O O . ARG A 1 300 ? 23.851 18.947 -43.480 1.00 87.25 300 ARG A O 1
ATOM 2321 N N . ASN A 1 301 ? 25.504 20.279 -44.216 1.00 87.88 301 ASN A N 1
ATOM 2322 C CA . ASN A 1 301 ? 26.275 20.197 -42.979 1.00 87.88 301 ASN A CA 1
ATOM 2323 C C . ASN A 1 301 ? 25.504 20.800 -41.794 1.00 87.88 301 ASN A C 1
ATOM 2325 O O . ASN A 1 301 ? 25.444 20.206 -40.721 1.00 87.88 301 ASN A O 1
ATOM 2329 N N . LYS A 1 302 ? 24.853 21.951 -42.000 1.00 89.12 302 LYS A N 1
ATOM 2330 C CA . LYS A 1 302 ? 23.992 22.555 -40.981 1.00 89.12 302 LYS A CA 1
ATOM 2331 C C . LYS A 1 302 ? 22.826 21.635 -40.605 1.00 89.12 302 LYS A C 1
ATOM 2333 O O . LYS A 1 302 ? 22.607 21.413 -39.419 1.00 89.12 302 LYS A O 1
ATOM 2338 N N . ALA A 1 303 ? 22.129 21.068 -41.590 1.00 91.81 303 ALA A N 1
ATOM 2339 C CA . ALA A 1 303 ? 21.038 20.124 -41.355 1.00 91.81 303 ALA A CA 1
ATOM 2340 C C . ALA A 1 303 ? 21.509 18.888 -40.570 1.00 91.81 303 ALA A C 1
ATOM 2342 O O . ALA A 1 303 ? 20.842 18.473 -39.624 1.00 91.81 303 ALA A O 1
ATOM 2343 N N . TRP A 1 304 ? 22.684 18.341 -40.903 1.00 93.25 304 TRP A N 1
ATOM 2344 C CA . TRP A 1 304 ? 23.299 17.259 -40.139 1.00 93.25 304 TRP A CA 1
ATOM 2345 C C . TRP A 1 304 ? 23.572 17.662 -38.687 1.00 93.25 304 TRP A C 1
ATOM 2347 O O . TRP A 1 304 ? 23.098 16.975 -37.788 1.00 93.25 304 TRP A O 1
ATOM 2357 N N . ILE A 1 305 ? 24.274 18.774 -38.445 1.00 92.75 305 ILE A N 1
ATOM 2358 C CA . ILE A 1 305 ? 24.611 19.235 -37.088 1.00 92.75 305 ILE A CA 1
ATOM 2359 C C . ILE A 1 305 ? 23.343 19.437 -36.251 1.00 92.75 305 ILE A C 1
ATOM 2361 O O . ILE A 1 305 ? 23.252 18.904 -35.144 1.00 92.75 305 ILE A O 1
ATOM 2365 N N . ASP A 1 306 ? 22.354 20.151 -36.794 1.00 96.25 306 ASP A N 1
ATOM 2366 C CA . ASP A 1 306 ? 21.094 20.428 -36.101 1.00 96.25 306 ASP A CA 1
ATOM 2367 C C . ASP A 1 306 ? 20.354 19.110 -35.778 1.00 96.25 306 ASP A C 1
ATOM 2369 O O . ASP A 1 306 ? 19.894 18.907 -34.652 1.00 96.25 306 ASP A O 1
ATOM 2373 N N . SER A 1 307 ? 20.306 18.168 -36.729 1.00 96.19 307 SER A N 1
ATOM 2374 C CA . SER A 1 307 ? 19.653 16.864 -36.539 1.00 96.19 307 SER A CA 1
ATOM 2375 C C . SER A 1 307 ? 20.398 15.929 -35.575 1.00 96.19 307 SER A C 1
ATOM 2377 O O . SER A 1 307 ? 19.746 15.238 -34.791 1.00 96.19 307 SER A O 1
ATOM 2379 N N . LYS A 1 308 ? 21.742 15.937 -35.566 1.00 95.12 308 LYS A N 1
ATOM 2380 C CA . LYS A 1 308 ? 22.571 15.155 -34.634 1.00 95.12 308 LYS A CA 1
ATOM 2381 C C . LYS A 1 308 ? 22.391 15.648 -33.201 1.00 95.12 308 LYS A C 1
ATOM 2383 O O . LYS A 1 308 ? 22.174 14.836 -32.309 1.00 95.12 308 LYS A O 1
ATOM 2388 N N . ILE A 1 309 ? 22.401 16.968 -32.993 1.00 96.88 309 ILE A N 1
ATOM 2389 C CA . ILE A 1 309 ? 22.126 17.570 -31.681 1.00 96.88 309 ILE A CA 1
ATOM 2390 C C . ILE A 1 309 ? 20.717 17.197 -31.209 1.00 96.88 309 ILE A C 1
ATOM 2392 O O . ILE A 1 309 ? 20.538 16.811 -30.054 1.00 96.88 309 ILE A O 1
ATOM 2396 N N . ALA A 1 310 ? 19.717 17.286 -32.093 1.00 97.69 310 ALA A N 1
ATOM 2397 C CA . ALA A 1 310 ? 18.341 16.943 -31.749 1.00 97.69 310 ALA A CA 1
ATOM 2398 C C . ALA A 1 310 ? 18.215 15.481 -31.297 1.00 97.69 310 ALA A C 1
ATOM 2400 O O . ALA A 1 310 ? 17.685 15.228 -30.216 1.00 97.69 310 ALA A O 1
ATOM 2401 N N . ILE A 1 311 ? 18.751 14.529 -32.069 1.00 97.31 311 ILE A N 1
ATOM 2402 C CA . ILE A 1 311 ? 18.656 13.110 -31.711 1.00 97.31 311 ILE A CA 1
ATOM 2403 C C . ILE A 1 311 ? 19.484 12.753 -30.472 1.00 97.31 311 ILE A C 1
ATOM 2405 O O . ILE A 1 311 ? 19.020 11.958 -29.657 1.00 97.31 311 ILE A O 1
ATOM 2409 N N . ASP A 1 312 ? 20.655 13.363 -30.267 1.00 97.38 312 ASP A N 1
ATOM 2410 C CA . ASP A 1 312 ? 21.443 13.172 -29.042 1.00 97.38 312 ASP A CA 1
ATOM 2411 C C . ASP A 1 312 ? 20.670 13.625 -27.806 1.00 97.38 312 ASP A C 1
ATOM 2413 O O . ASP A 1 312 ? 20.599 12.900 -26.811 1.00 97.38 312 ASP A O 1
ATOM 2417 N N . ASN A 1 313 ? 20.048 14.803 -27.880 1.00 98.00 313 ASN A N 1
ATOM 2418 C CA . ASN A 1 313 ? 19.226 15.328 -26.799 1.00 98.00 313 ASN A CA 1
ATOM 2419 C C . ASN A 1 313 ? 18.028 14.413 -26.526 1.00 98.00 313 ASN A C 1
ATOM 2421 O O . ASN A 1 313 ? 17.818 14.032 -25.377 1.00 98.00 313 ASN A O 1
ATOM 2425 N N . THR A 1 314 ? 17.294 13.989 -27.560 1.00 97.94 314 THR A N 1
ATOM 2426 C CA . THR A 1 314 ? 16.146 13.081 -27.406 1.00 97.94 314 THR A CA 1
ATOM 2427 C C . THR A 1 314 ? 16.555 11.741 -26.792 1.00 97.94 314 THR A C 1
ATOM 2429 O O . THR A 1 314 ? 15.895 11.271 -25.867 1.00 97.94 314 THR A O 1
ATOM 2432 N N . VAL A 1 315 ? 17.664 11.139 -27.234 1.00 97.62 315 VAL A N 1
ATOM 2433 C CA . VAL A 1 315 ? 18.174 9.878 -26.668 1.00 97.62 315 VAL A CA 1
ATOM 2434 C C . VAL A 1 315 ? 18.618 10.051 -25.217 1.00 97.62 315 VAL A C 1
ATOM 2436 O O . VAL A 1 315 ? 18.341 9.186 -24.389 1.00 97.62 315 VAL A O 1
ATOM 2439 N N . ASN A 1 316 ? 19.276 11.160 -24.874 1.00 97.56 316 ASN A N 1
ATOM 2440 C CA . ASN A 1 316 ? 19.678 11.435 -23.494 1.00 97.56 316 ASN A CA 1
ATOM 2441 C C . ASN A 1 316 ? 18.463 11.668 -22.578 1.00 97.56 316 ASN A C 1
ATOM 2443 O O . ASN A 1 316 ? 18.442 11.151 -21.460 1.00 97.56 316 ASN A O 1
ATOM 2447 N N . THR A 1 317 ? 17.431 12.371 -23.055 1.00 98.19 317 THR A N 1
ATOM 2448 C CA . THR A 1 317 ? 16.158 12.533 -22.337 1.00 98.19 317 THR A CA 1
ATOM 2449 C C . THR A 1 317 ? 15.458 11.189 -22.140 1.00 98.19 317 THR A C 1
ATOM 2451 O O . THR A 1 317 ? 15.086 10.861 -21.013 1.00 98.19 317 THR A O 1
ATOM 2454 N N . ALA A 1 318 ? 15.347 10.375 -23.194 1.00 97.12 318 ALA A N 1
ATOM 2455 C CA . ALA A 1 318 ? 14.732 9.053 -23.115 1.00 97.12 318 ALA A CA 1
ATOM 2456 C C . ALA A 1 318 ? 15.511 8.120 -22.174 1.00 97.12 318 ALA A C 1
ATOM 2458 O O . ALA A 1 318 ? 14.908 7.404 -21.379 1.00 97.12 318 ALA A O 1
ATOM 2459 N N . ARG A 1 319 ? 16.851 8.171 -22.190 1.00 97.50 319 ARG A N 1
ATOM 2460 C CA . ARG A 1 319 ? 17.708 7.446 -21.238 1.00 97.50 319 ARG A CA 1
ATOM 2461 C C . ARG A 1 319 ? 17.386 7.831 -19.795 1.00 97.50 319 ARG A C 1
ATOM 2463 O O . ARG A 1 319 ? 17.229 6.943 -18.961 1.00 97.50 319 ARG A O 1
ATOM 2470 N N . ALA A 1 320 ? 17.295 9.127 -19.495 1.00 98.12 320 ALA A N 1
ATOM 2471 C CA . ALA A 1 320 ? 16.991 9.602 -18.147 1.00 98.12 320 ALA A CA 1
ATOM 2472 C C . ALA A 1 320 ? 15.590 9.159 -17.693 1.00 98.12 320 ALA A C 1
ATOM 2474 O O . ALA A 1 320 ? 15.448 8.596 -16.611 1.00 98.12 320 ALA A O 1
ATOM 2475 N N . GLN A 1 321 ? 14.575 9.321 -18.547 1.00 97.38 321 GLN A N 1
ATOM 2476 C CA . GLN A 1 321 ? 13.202 8.890 -18.261 1.00 97.38 321 GLN A CA 1
ATOM 2477 C C . GLN A 1 321 ? 13.094 7.369 -18.079 1.00 97.38 321 GLN A C 1
ATOM 2479 O O . GLN A 1 321 ? 12.427 6.902 -17.158 1.00 97.38 321 GLN A O 1
ATOM 2484 N N . ALA A 1 322 ? 13.794 6.585 -18.903 1.00 96.31 322 ALA A N 1
ATOM 2485 C CA . ALA A 1 322 ? 13.856 5.134 -18.770 1.00 96.31 322 ALA A CA 1
ATOM 2486 C C . ALA A 1 322 ? 14.551 4.698 -17.474 1.00 96.31 322 ALA A C 1
ATOM 2488 O O . ALA A 1 322 ? 14.116 3.725 -16.860 1.00 96.31 322 ALA A O 1
ATOM 2489 N N . ALA A 1 323 ? 15.597 5.408 -17.041 1.00 97.50 323 ALA A N 1
ATOM 2490 C CA . ALA A 1 323 ? 16.258 5.154 -15.764 1.00 97.50 323 ALA A CA 1
ATOM 2491 C C . ALA A 1 323 ? 15.334 5.469 -14.576 1.00 97.50 323 ALA A C 1
ATOM 2493 O O . ALA A 1 323 ? 15.256 4.672 -13.642 1.00 97.50 323 ALA A O 1
ATOM 2494 N N . THR A 1 324 ? 14.585 6.577 -14.632 1.00 97.75 324 THR A N 1
ATOM 2495 C CA . THR A 1 324 ? 13.563 6.913 -13.629 1.00 97.75 324 THR A CA 1
ATOM 2496 C C . THR A 1 324 ? 12.478 5.843 -13.560 1.00 97.75 324 THR A C 1
ATOM 2498 O O . THR A 1 324 ? 12.206 5.331 -12.478 1.00 97.75 324 THR A O 1
ATOM 2501 N N . LEU A 1 325 ? 11.908 5.444 -14.703 1.00 95.94 325 LEU A N 1
ATOM 2502 C CA . LEU A 1 325 ? 10.902 4.381 -14.765 1.00 95.94 325 LEU A CA 1
ATOM 2503 C C . LEU A 1 325 ? 11.428 3.073 -14.161 1.00 95.94 325 LEU A C 1
ATOM 2505 O O . LEU A 1 325 ? 10.755 2.464 -13.332 1.00 95.94 325 LEU A O 1
ATOM 2509 N N . LYS A 1 326 ? 12.643 2.671 -14.549 1.00 96.00 326 LYS A N 1
ATOM 2510 C CA . LYS A 1 326 ? 13.304 1.468 -14.038 1.00 96.00 326 LYS A CA 1
ATOM 2511 C C . LYS A 1 326 ? 13.441 1.513 -12.515 1.00 96.00 326 LYS A C 1
ATOM 2513 O O . LYS A 1 326 ? 13.042 0.574 -11.838 1.00 96.00 326 LYS A O 1
ATOM 2518 N N . SER A 1 327 ? 13.941 2.626 -11.976 1.00 96.50 327 SER A N 1
ATOM 2519 C CA . SER A 1 327 ? 14.123 2.810 -10.533 1.00 96.50 327 SER A CA 1
ATOM 2520 C C . SER A 1 327 ? 12.800 2.763 -9.765 1.00 96.50 327 SER A C 1
ATOM 2522 O O . SER A 1 327 ? 12.726 2.119 -8.722 1.00 96.50 327 SER A O 1
ATOM 2524 N N . LEU A 1 328 ? 11.755 3.429 -10.267 1.00 97.00 328 LEU A N 1
ATOM 2525 C CA . LEU A 1 328 ? 10.436 3.443 -9.626 1.00 97.00 328 LEU A CA 1
ATOM 2526 C C . LEU A 1 328 ? 9.794 2.052 -9.626 1.00 97.00 328 LEU A C 1
ATOM 2528 O O . LEU A 1 328 ? 9.221 1.626 -8.625 1.00 97.00 328 LEU A O 1
ATOM 2532 N N . GLN A 1 329 ? 9.914 1.321 -10.733 1.00 95.12 329 GLN A N 1
ATOM 2533 C CA . GLN A 1 329 ? 9.382 -0.031 -10.843 1.00 95.12 329 GLN A CA 1
ATOM 2534 C C . GLN A 1 329 ? 10.160 -1.029 -9.979 1.00 95.12 329 GLN A C 1
ATOM 2536 O O . GLN A 1 329 ? 9.546 -1.879 -9.340 1.00 95.12 329 GLN A O 1
ATOM 2541 N N . GLU A 1 330 ? 11.489 -0.927 -9.924 1.00 93.94 330 GLU A N 1
ATOM 2542 C CA . GLU A 1 330 ? 12.309 -1.715 -9.000 1.00 93.94 330 GLU A CA 1
ATOM 2543 C C . GLU A 1 330 ? 11.933 -1.412 -7.545 1.00 93.94 330 GLU A C 1
ATOM 2545 O O . GLU A 1 330 ? 11.832 -2.331 -6.734 1.00 93.94 330 GLU A O 1
ATOM 2550 N N . GLU A 1 331 ? 11.635 -0.152 -7.217 1.00 95.44 331 GLU A N 1
ATOM 2551 C CA . GLU A 1 331 ? 11.124 0.215 -5.901 1.00 95.44 331 GLU A CA 1
ATOM 2552 C C . GLU A 1 331 ? 9.756 -0.397 -5.602 1.00 95.44 331 GLU A C 1
ATOM 2554 O O . GLU A 1 331 ? 9.598 -0.979 -4.533 1.00 95.44 331 GLU A O 1
ATOM 2559 N N . LEU A 1 332 ? 8.801 -0.344 -6.534 1.00 95.12 332 LEU A N 1
ATOM 2560 C CA . LEU A 1 332 ? 7.500 -1.000 -6.371 1.00 95.12 332 LEU A CA 1
ATOM 2561 C C . LEU A 1 332 ? 7.651 -2.518 -6.200 1.00 95.12 332 LEU A C 1
ATOM 2563 O O . LEU A 1 332 ? 7.029 -3.103 -5.314 1.00 95.12 332 LEU A O 1
ATOM 2567 N N . ASN A 1 333 ? 8.520 -3.145 -6.997 1.00 92.88 333 ASN A N 1
ATOM 2568 C CA . ASN A 1 333 ? 8.784 -4.580 -6.928 1.00 92.88 333 ASN A CA 1
ATOM 2569 C C . ASN A 1 333 ? 9.328 -4.998 -5.549 1.00 92.88 333 ASN A C 1
ATOM 2571 O O . ASN A 1 333 ? 9.016 -6.093 -5.092 1.00 92.88 333 ASN A O 1
ATOM 2575 N N . ARG A 1 334 ? 10.069 -4.132 -4.835 1.00 92.75 334 ARG A N 1
ATOM 2576 C CA . ARG A 1 334 ? 10.500 -4.416 -3.450 1.00 92.75 334 ARG A CA 1
ATOM 2577 C C . ARG A 1 334 ? 9.322 -4.621 -2.488 1.00 92.75 334 ARG A C 1
ATOM 2579 O O . ARG A 1 334 ? 9.459 -5.384 -1.540 1.00 92.75 334 ARG A O 1
ATOM 2586 N N . TYR A 1 335 ? 8.178 -3.976 -2.729 1.00 94.44 335 TYR A N 1
ATOM 2587 C CA . TYR A 1 335 ? 6.970 -4.141 -1.912 1.00 94.44 335 TYR A CA 1
ATOM 2588 C C . TYR A 1 335 ? 6.066 -5.279 -2.399 1.00 94.44 335 TYR A C 1
ATOM 2590 O O . TYR A 1 335 ? 5.424 -5.926 -1.577 1.00 94.44 335 TYR A O 1
ATOM 2598 N N . THR A 1 336 ? 5.993 -5.537 -3.711 1.00 91.69 336 THR A N 1
ATOM 2599 C CA . THR A 1 336 ? 5.067 -6.545 -4.266 1.00 91.69 336 THR A CA 1
ATOM 2600 C C . THR A 1 336 ? 5.652 -7.953 -4.349 1.00 91.69 336 THR A C 1
ATOM 2602 O O . THR A 1 336 ? 4.895 -8.926 -4.342 1.00 91.69 336 THR A O 1
ATOM 2605 N N . ASP A 1 337 ? 6.979 -8.065 -4.457 1.00 91.19 337 ASP A N 1
ATOM 2606 C CA . ASP A 1 337 ? 7.685 -9.300 -4.809 1.00 91.19 337 ASP A CA 1
ATOM 2607 C C . ASP A 1 337 ? 8.658 -9.713 -3.682 1.00 91.19 337 ASP A C 1
ATOM 2609 O O . ASP A 1 337 ? 9.823 -10.051 -3.912 1.00 91.19 337 ASP A O 1
ATOM 2613 N N . ILE A 1 338 ? 8.186 -9.690 -2.429 1.00 91.88 338 ILE A N 1
ATOM 2614 C CA . ILE A 1 338 ? 8.980 -10.106 -1.264 1.00 91.88 338 ILE A CA 1
ATOM 2615 C C . ILE A 1 338 ? 9.145 -11.624 -1.302 1.00 91.88 338 ILE A C 1
ATOM 2617 O O . ILE A 1 338 ? 8.167 -12.366 -1.212 1.00 91.88 338 ILE A O 1
ATOM 2621 N N . SER A 1 339 ? 10.391 -12.086 -1.422 1.00 90.19 339 SER A N 1
ATOM 2622 C CA . SER A 1 339 ? 10.718 -13.503 -1.659 1.00 90.19 339 SER A CA 1
ATOM 2623 C C . SER A 1 339 ? 11.601 -14.138 -0.584 1.00 90.19 339 SER A C 1
ATOM 2625 O O . SER A 1 339 ? 11.831 -15.348 -0.613 1.00 90.19 339 SER A O 1
ATOM 2627 N N . THR A 1 340 ? 12.074 -13.353 0.387 1.00 90.00 340 THR A N 1
ATOM 2628 C CA . THR A 1 340 ? 12.901 -13.829 1.506 1.00 90.00 340 THR A CA 1
ATOM 2629 C C . THR A 1 340 ? 12.418 -13.280 2.846 1.00 90.00 340 THR A C 1
ATOM 2631 O O . THR A 1 340 ? 11.788 -12.220 2.898 1.00 90.00 340 THR A O 1
ATOM 2634 N N . GLY A 1 341 ? 12.720 -13.995 3.930 1.00 88.88 341 GLY A N 1
ATOM 2635 C CA . GLY A 1 341 ? 12.402 -13.562 5.291 1.00 88.88 341 GLY A CA 1
ATOM 2636 C C . GLY A 1 341 ? 13.135 -12.279 5.684 1.00 88.88 341 GLY A C 1
ATOM 2637 O O . GLY A 1 341 ? 12.556 -11.411 6.329 1.00 88.88 341 GLY A O 1
ATOM 2638 N N . GLU A 1 342 ? 14.368 -12.098 5.214 1.00 90.44 342 GLU A N 1
ATOM 2639 C CA . GLU A 1 342 ? 15.163 -10.895 5.458 1.00 90.44 342 GLU A CA 1
ATOM 2640 C C . GLU A 1 342 ? 14.544 -9.670 4.774 1.00 90.44 342 GLU A C 1
ATOM 2642 O O . GLU A 1 342 ? 14.403 -8.621 5.400 1.00 90.44 342 GLU A O 1
ATOM 2647 N N . GLN A 1 343 ? 14.100 -9.807 3.517 1.00 92.06 343 GLN A N 1
ATOM 2648 C CA . GLN A 1 343 ? 13.361 -8.742 2.826 1.00 92.06 343 GLN A CA 1
ATOM 2649 C C . GLN A 1 343 ? 12.068 -8.391 3.561 1.00 92.06 343 GLN A C 1
ATOM 2651 O O . GLN A 1 343 ? 11.747 -7.211 3.685 1.00 92.06 343 GLN A O 1
ATOM 2656 N N . LEU A 1 344 ? 11.346 -9.402 4.050 1.00 91.62 344 LEU A N 1
ATOM 2657 C CA . LEU A 1 344 ? 10.103 -9.216 4.788 1.00 91.62 344 LEU A CA 1
ATOM 2658 C C . LEU A 1 344 ? 10.330 -8.452 6.097 1.00 91.62 344 LEU A C 1
ATOM 2660 O O . LEU A 1 344 ? 9.637 -7.474 6.354 1.00 91.62 344 LEU A O 1
ATOM 2664 N N . ILE A 1 345 ? 11.319 -8.859 6.898 1.00 91.75 345 ILE A N 1
ATOM 2665 C CA . ILE A 1 345 ? 11.657 -8.192 8.161 1.00 91.75 345 ILE A CA 1
ATOM 2666 C C . ILE A 1 345 ? 12.126 -6.759 7.898 1.00 91.75 345 ILE A C 1
ATOM 2668 O O . ILE A 1 345 ? 11.639 -5.840 8.550 1.00 91.75 345 ILE A O 1
ATOM 2672 N N . SER A 1 346 ? 13.017 -6.539 6.925 1.00 92.75 346 SER A N 1
ATOM 2673 C CA . SER A 1 346 ? 13.448 -5.181 6.572 1.00 92.75 346 SER A CA 1
ATOM 2674 C C . SER A 1 346 ? 12.288 -4.310 6.093 1.00 92.75 346 SER A C 1
ATOM 2676 O O . SER A 1 346 ? 12.257 -3.129 6.425 1.00 92.75 346 SER A O 1
ATOM 2678 N N . MET A 1 347 ? 11.329 -4.873 5.350 1.00 94.94 347 MET A N 1
ATOM 2679 C CA . MET A 1 347 ? 10.122 -4.157 4.930 1.00 94.94 347 MET A CA 1
ATOM 2680 C C . MET A 1 347 ? 9.271 -3.757 6.135 1.00 94.94 347 MET A C 1
ATOM 2682 O O . MET A 1 347 ? 8.909 -2.591 6.256 1.00 94.94 347 MET A O 1
ATOM 2686 N N . LEU A 1 348 ? 9.025 -4.686 7.064 1.00 93.44 348 LEU A N 1
ATOM 2687 C CA . LEU A 1 348 ? 8.261 -4.407 8.280 1.00 93.44 348 LEU A CA 1
ATOM 2688 C C . LEU A 1 348 ? 8.938 -3.366 9.172 1.00 93.44 348 LEU A C 1
ATOM 2690 O O . LEU A 1 348 ? 8.238 -2.580 9.794 1.00 93.44 348 LEU A O 1
ATOM 2694 N N . LYS A 1 349 ? 10.271 -3.331 9.223 1.00 91.25 349 LYS A N 1
ATOM 2695 C CA . LYS A 1 349 ? 11.033 -2.355 10.017 1.00 91.25 349 LYS A CA 1
ATOM 2696 C C . LYS A 1 349 ? 11.279 -1.017 9.313 1.00 91.25 349 LYS A C 1
ATOM 2698 O O . LYS A 1 349 ? 11.801 -0.098 9.934 1.00 91.25 349 LYS A O 1
ATOM 2703 N N . GLY A 1 350 ? 10.955 -0.895 8.024 1.00 92.25 350 GLY A N 1
ATOM 2704 C CA . GLY A 1 350 ? 11.294 0.298 7.242 1.00 92.25 350 GLY A CA 1
ATOM 2705 C C . GLY A 1 350 ? 12.803 0.486 7.008 1.00 92.25 350 GLY A C 1
ATOM 2706 O O . GLY A 1 350 ? 13.287 1.610 6.904 1.00 92.25 350 GLY A O 1
ATOM 2707 N N . GLU A 1 351 ? 13.575 -0.600 6.946 1.00 92.19 351 GLU A N 1
ATOM 2708 C CA . GLU A 1 351 ? 15.030 -0.576 6.724 1.00 92.19 351 GLU A CA 1
ATOM 2709 C C . GLU A 1 351 ? 15.385 -0.682 5.228 1.00 92.19 351 GLU A C 1
ATOM 2711 O O . GLU A 1 351 ? 14.520 -0.871 4.385 1.00 92.19 351 GLU A O 1
ATOM 2716 N N . ASN A 1 352 ? 16.663 -0.580 4.845 1.00 88.38 352 ASN A N 1
ATOM 2717 C CA . ASN A 1 352 ? 17.131 -0.881 3.474 1.00 88.38 352 ASN A CA 1
ATOM 2718 C C . ASN A 1 352 ? 16.388 -0.141 2.331 1.00 88.38 352 ASN A C 1
ATOM 2720 O O . ASN A 1 352 ? 16.300 -0.631 1.200 1.00 88.38 352 ASN A O 1
ATOM 2724 N N . GLY A 1 353 ? 15.887 1.066 2.613 1.00 86.69 353 GLY A N 1
ATOM 2725 C CA . GLY A 1 353 ? 15.158 1.903 1.656 1.00 86.69 353 GLY A CA 1
ATOM 2726 C C . GLY A 1 353 ? 13.647 1.651 1.594 1.00 86.69 353 GLY A C 1
ATOM 2727 O O . GLY A 1 353 ? 13.005 2.164 0.678 1.00 86.69 353 GLY A O 1
ATOM 2728 N N . TYR A 1 354 ? 13.083 0.883 2.532 1.00 93.88 354 TYR A N 1
ATOM 2729 C CA . TYR A 1 354 ? 11.638 0.802 2.747 1.00 93.88 354 TYR A CA 1
ATOM 2730 C C . TYR A 1 354 ? 11.104 2.038 3.489 1.00 93.88 354 TYR A C 1
ATOM 2732 O O . TYR A 1 354 ? 11.850 2.776 4.131 1.00 93.88 354 TYR A O 1
ATOM 2740 N N . VAL A 1 355 ? 9.800 2.286 3.367 1.00 94.44 355 VAL A N 1
ATOM 2741 C CA . VAL A 1 355 ? 9.103 3.342 4.109 1.00 94.44 355 VAL A CA 1
ATOM 2742 C C . VAL A 1 355 ? 9.027 2.979 5.593 1.00 94.44 355 VAL A C 1
ATOM 2744 O O . VAL A 1 355 ? 8.813 1.820 5.936 1.00 94.44 355 VAL A O 1
ATOM 2747 N N . ASP A 1 356 ? 9.186 3.970 6.469 1.00 93.75 356 ASP A N 1
ATOM 2748 C CA . ASP A 1 356 ? 9.020 3.793 7.913 1.00 93.75 356 ASP A CA 1
ATOM 2749 C C . ASP A 1 356 ? 7.560 3.438 8.241 1.00 93.75 356 ASP A C 1
ATOM 2751 O O . ASP A 1 356 ? 6.654 4.265 8.105 1.00 93.75 356 ASP A O 1
ATOM 2755 N N . THR A 1 357 ? 7.352 2.193 8.663 1.00 92.25 357 THR A N 1
ATOM 2756 C CA . THR A 1 357 ? 6.044 1.594 8.957 1.00 92.25 357 THR A CA 1
ATOM 2757 C C . THR A 1 357 ? 5.487 1.991 10.321 1.00 92.25 357 THR A C 1
ATOM 2759 O O . THR A 1 357 ? 4.322 1.705 10.590 1.00 92.25 357 THR A O 1
ATOM 2762 N N . LYS A 1 358 ? 6.288 2.629 11.189 1.00 90.69 358 LYS A N 1
ATOM 2763 C CA . LYS A 1 358 ? 5.962 2.896 12.604 1.00 90.69 358 LYS A CA 1
ATOM 2764 C C . LYS A 1 358 ? 5.757 1.648 13.470 1.00 90.69 358 LYS A C 1
ATOM 2766 O O . LYS A 1 358 ? 5.265 1.778 14.590 1.00 90.69 358 LYS A O 1
ATOM 2771 N N . LEU A 1 359 ? 6.130 0.467 12.980 1.00 92.00 359 LEU A N 1
ATOM 2772 C CA . LEU A 1 359 ? 6.135 -0.750 13.786 1.00 92.00 359 LEU A CA 1
ATOM 2773 C C . LEU A 1 359 ? 7.306 -0.736 14.766 1.00 92.00 359 LEU A C 1
ATOM 2775 O O . LEU A 1 359 ? 8.397 -0.260 14.452 1.00 92.00 359 LEU A O 1
ATOM 2779 N N . GLU A 1 360 ? 7.076 -1.281 15.954 1.00 89.94 360 GLU A N 1
ATOM 2780 C CA . GLU A 1 360 ? 8.121 -1.453 16.954 1.00 89.94 360 GLU A CA 1
ATOM 2781 C C . GLU A 1 360 ? 8.843 -2.793 16.756 1.00 89.94 360 GLU A C 1
ATOM 2783 O O . GLU A 1 360 ? 8.289 -3.751 16.210 1.00 89.94 360 GLU A O 1
ATOM 2788 N N . ASP A 1 361 ? 10.077 -2.907 17.258 1.00 88.38 361 ASP A N 1
ATOM 2789 C CA . ASP A 1 361 ? 10.809 -4.183 17.241 1.00 88.38 361 ASP A CA 1
ATOM 2790 C C . ASP A 1 361 ? 10.030 -5.303 17.954 1.00 88.38 361 ASP A C 1
ATOM 2792 O O . ASP A 1 361 ? 10.086 -6.462 17.539 1.00 88.38 361 ASP A O 1
ATOM 2796 N N . SER A 1 362 ? 9.271 -4.945 18.995 1.00 88.62 362 SER A N 1
ATOM 2797 C CA . SER A 1 362 ? 8.374 -5.836 19.738 1.00 88.62 362 SER A CA 1
ATOM 2798 C C . SER A 1 362 ? 7.244 -6.399 18.868 1.00 88.62 362 SER A C 1
ATOM 2800 O O . SER A 1 362 ? 6.848 -7.545 19.060 1.00 88.62 362 SER A O 1
ATOM 2802 N N . ASP A 1 363 ? 6.753 -5.642 17.882 1.00 89.62 363 ASP A N 1
ATOM 2803 C CA . ASP A 1 363 ? 5.681 -6.078 16.982 1.00 89.62 363 ASP A CA 1
ATOM 2804 C C . ASP A 1 363 ? 6.189 -7.103 15.958 1.00 89.62 363 ASP A C 1
ATOM 2806 O O . ASP A 1 363 ? 5.487 -8.057 15.619 1.00 89.62 363 ASP A O 1
ATOM 2810 N N . VAL A 1 364 ? 7.429 -6.934 15.487 1.00 87.38 364 VAL A N 1
ATOM 2811 C CA . VAL A 1 364 ? 8.065 -7.833 14.508 1.00 87.38 364 VAL A CA 1
ATOM 2812 C C . VAL A 1 364 ? 8.623 -9.096 15.175 1.00 87.38 364 VAL A C 1
ATOM 2814 O O . VAL A 1 364 ? 8.711 -10.140 14.530 1.00 87.38 364 VAL A O 1
ATOM 2817 N N . ALA A 1 365 ? 8.958 -9.042 16.468 1.00 87.00 365 ALA A N 1
ATOM 2818 C CA . ALA A 1 365 ? 9.572 -10.148 17.208 1.00 87.00 365 ALA A CA 1
ATOM 2819 C C . ALA A 1 365 ? 8.724 -11.434 17.268 1.00 87.00 365 ALA A C 1
ATOM 2821 O O . ALA A 1 365 ? 9.277 -12.516 17.468 1.00 87.00 365 ALA A O 1
ATOM 2822 N N . PHE A 1 366 ? 7.404 -11.347 17.067 1.00 85.62 366 PHE A N 1
ATOM 2823 C CA . PHE A 1 366 ? 6.521 -12.520 17.010 1.00 85.62 366 PHE A CA 1
ATOM 2824 C C . PHE A 1 366 ? 6.662 -13.337 15.725 1.00 85.62 366 PHE A C 1
ATOM 2826 O O . PHE A 1 366 ? 6.168 -14.464 15.658 1.00 85.62 366 PHE A O 1
ATOM 2833 N N . LEU A 1 367 ? 7.314 -12.792 14.698 1.00 87.62 367 LEU A N 1
ATOM 2834 C CA . LEU A 1 367 ? 7.577 -13.510 13.461 1.00 87.62 367 LEU A CA 1
ATOM 2835 C C . LEU A 1 367 ? 8.822 -14.377 13.616 1.00 87.62 367 LEU A C 1
ATOM 2837 O O . LEU A 1 367 ? 9.942 -13.893 13.770 1.00 87.62 367 LEU A O 1
ATOM 2841 N N . THR A 1 368 ? 8.627 -15.687 13.517 1.00 83.56 368 THR A N 1
ATOM 2842 C CA . THR A 1 368 ? 9.693 -16.686 13.605 1.00 83.56 368 THR A CA 1
ATOM 2843 C C . THR A 1 368 ? 9.758 -17.525 12.332 1.00 83.56 368 THR A C 1
ATOM 2845 O O . THR A 1 368 ? 8.788 -17.631 11.581 1.00 83.56 368 THR A O 1
ATOM 2848 N N . GLY A 1 369 ? 10.930 -18.102 12.051 1.00 76.62 369 GLY A N 1
ATOM 2849 C CA . GLY A 1 369 ? 11.151 -18.920 10.850 1.00 76.62 369 GLY A CA 1
ATOM 2850 C C . GLY A 1 369 ? 11.283 -18.129 9.539 1.00 76.62 369 GLY A C 1
ATOM 2851 O O . GLY A 1 369 ? 11.365 -18.718 8.463 1.00 76.62 369 GLY A O 1
ATOM 2852 N N . ALA A 1 370 ? 11.365 -16.798 9.621 1.00 72.56 370 ALA A N 1
ATOM 2853 C CA . ALA A 1 370 ? 11.643 -15.908 8.499 1.00 72.56 370 ALA A CA 1
ATOM 2854 C C . ALA A 1 370 ? 13.153 -15.853 8.180 1.00 72.56 370 ALA A C 1
ATOM 2856 O O . ALA A 1 370 ? 13.793 -14.823 8.370 1.00 72.56 370 ALA A O 1
ATOM 2857 N N . SER A 1 371 ? 13.733 -16.960 7.704 1.00 77.94 371 SER A N 1
ATOM 2858 C CA . SER A 1 371 ? 15.113 -16.986 7.196 1.00 77.94 371 SER A CA 1
ATOM 2859 C C . SER A 1 371 ? 15.200 -17.581 5.793 1.00 77.94 371 SER A C 1
ATOM 2861 O O . SER A 1 371 ? 14.587 -18.606 5.481 1.00 77.94 371 SER A O 1
ATOM 2863 N N . GLY A 1 372 ? 15.978 -16.931 4.928 1.00 84.94 372 GLY A N 1
ATOM 2864 C CA . GLY A 1 372 ? 16.143 -17.329 3.536 1.00 84.94 372 GLY A CA 1
ATOM 2865 C C . GLY A 1 372 ? 14.855 -17.227 2.711 1.00 84.94 372 GLY A C 1
ATOM 2866 O O . GLY A 1 372 ? 13.976 -16.410 2.975 1.00 84.94 372 GLY A O 1
ATOM 2867 N N . GLN A 1 373 ? 14.761 -18.042 1.656 1.00 86.75 373 GLN A N 1
ATOM 2868 C CA . GLN A 1 373 ? 13.639 -18.010 0.713 1.00 86.75 373 GLN A CA 1
ATOM 2869 C C . GLN A 1 373 ? 12.319 -18.387 1.391 1.00 86.75 373 GLN A C 1
ATOM 2871 O O . GLN A 1 373 ? 12.241 -19.404 2.085 1.00 86.75 373 GLN A O 1
ATOM 2876 N N . LEU A 1 374 ? 11.274 -17.602 1.120 1.00 85.50 374 LEU A N 1
ATOM 2877 C CA . LEU A 1 374 ? 9.935 -17.867 1.627 1.00 85.50 374 LEU A CA 1
ATOM 2878 C C . LEU A 1 374 ? 9.419 -19.213 1.123 1.00 85.50 374 LEU A C 1
ATOM 2880 O O . LEU A 1 374 ? 9.521 -19.550 -0.059 1.00 85.50 374 LEU A O 1
ATOM 2884 N N . LYS A 1 375 ? 8.846 -19.987 2.040 1.00 79.94 375 LYS A N 1
ATOM 2885 C CA . LYS A 1 375 ? 8.232 -21.281 1.766 1.00 79.94 375 LYS A CA 1
ATOM 2886 C C . LYS A 1 375 ? 6.900 -21.358 2.492 1.00 79.94 375 LYS A C 1
ATOM 2888 O O . LYS A 1 375 ? 6.686 -20.718 3.518 1.00 79.94 375 LYS A O 1
ATOM 2893 N N . ASN A 1 376 ? 6.007 -22.173 1.949 1.00 70.25 376 ASN A N 1
ATOM 2894 C CA . ASN A 1 376 ? 4.781 -22.512 2.650 1.00 70.25 376 ASN A CA 1
ATOM 2895 C C . ASN A 1 376 ? 5.141 -23.362 3.887 1.00 70.25 376 ASN A C 1
ATOM 2897 O O . ASN A 1 376 ? 5.942 -24.293 3.786 1.00 70.25 376 ASN A O 1
ATOM 2901 N N . GLY A 1 377 ? 4.585 -23.025 5.041 1.00 67.94 377 GLY A N 1
ATOM 2902 C CA . GLY A 1 377 ? 4.776 -23.678 6.337 1.00 67.94 377 GLY A CA 1
ATOM 2903 C C . GLY A 1 377 ? 5.933 -23.169 7.194 1.00 67.94 377 GLY A C 1
ATOM 2904 O O . GLY A 1 377 ? 6.216 -23.800 8.210 1.00 67.94 377 GLY A O 1
ATOM 2905 N N . THR A 1 378 ? 6.659 -22.116 6.791 1.00 72.81 378 THR A N 1
ATOM 2906 C CA . THR A 1 378 ? 7.901 -21.723 7.490 1.00 72.81 378 THR A CA 1
ATOM 2907 C C . THR A 1 378 ? 7.801 -20.462 8.335 1.00 72.81 378 THR A C 1
ATOM 2909 O O . THR A 1 378 ? 8.598 -20.330 9.258 1.00 72.81 378 THR A O 1
ATOM 2912 N N . ILE A 1 379 ? 6.861 -19.552 8.056 1.00 83.12 379 ILE A N 1
ATOM 2913 C CA . ILE A 1 379 ? 6.684 -18.346 8.876 1.00 83.12 379 ILE A CA 1
ATOM 2914 C C . ILE A 1 379 ? 5.613 -18.598 9.928 1.00 83.12 379 ILE A C 1
ATOM 2916 O O . ILE A 1 379 ? 4.436 -18.745 9.602 1.00 83.12 379 ILE A O 1
ATOM 2920 N N . ASN A 1 380 ? 6.015 -18.559 11.193 1.00 82.81 380 ASN A N 1
ATOM 2921 C CA . ASN A 1 380 ? 5.099 -18.691 12.316 1.00 82.81 380 ASN A CA 1
ATOM 2922 C C . ASN A 1 380 ? 4.970 -17.369 13.068 1.00 82.81 380 ASN A C 1
ATOM 2924 O O . ASN A 1 380 ? 5.955 -16.667 13.295 1.00 82.81 380 ASN A O 1
ATOM 2928 N N . TRP A 1 381 ? 3.751 -17.078 13.490 1.00 85.00 381 TRP A N 1
ATOM 2929 C CA . TRP A 1 381 ? 3.402 -16.049 14.446 1.00 85.00 381 TRP A CA 1
ATOM 2930 C C . TRP A 1 381 ? 3.327 -16.685 15.826 1.00 85.00 381 TRP A C 1
ATOM 2932 O O . TRP A 1 381 ? 2.483 -17.542 16.071 1.00 85.00 381 TRP A O 1
ATOM 2942 N N . THR A 1 382 ? 4.218 -16.284 16.724 1.00 84.56 382 THR A N 1
ATOM 2943 C CA . THR A 1 382 ? 4.257 -16.779 18.108 1.00 84.56 382 THR A CA 1
ATOM 2944 C C . THR A 1 382 ? 3.599 -15.818 19.091 1.00 84.56 382 THR A C 1
ATOM 2946 O O . THR A 1 382 ? 3.788 -15.955 20.296 1.00 84.56 382 THR A O 1
ATOM 2949 N N . GLY A 1 383 ? 2.891 -14.803 18.596 1.00 75.44 383 GLY A N 1
ATOM 2950 C CA . GLY A 1 383 ? 2.130 -13.897 19.443 1.00 75.44 383 GLY A CA 1
ATOM 2951 C C . GLY A 1 383 ? 0.797 -14.517 19.849 1.00 75.44 383 GLY A C 1
ATOM 2952 O O . GLY A 1 383 ? 0.097 -15.065 19.002 1.00 75.44 383 GLY A O 1
ATOM 2953 N N . GLY A 1 384 ? 0.451 -14.403 21.132 1.00 73.31 384 GLY A N 1
ATOM 2954 C CA . GLY A 1 384 ? -0.758 -14.997 21.707 1.00 73.31 384 GLY A CA 1
ATOM 2955 C C . GLY A 1 384 ? -0.518 -16.387 22.301 1.00 73.31 384 GLY A C 1
ATOM 2956 O O . GLY A 1 384 ? 0.620 -16.818 22.487 1.00 73.31 384 GLY A O 1
ATOM 2957 N N . LYS A 1 385 ? -1.607 -17.087 22.634 1.00 68.62 385 LYS A N 1
ATOM 2958 C CA . LYS A 1 385 ? -1.560 -18.371 23.360 1.00 68.62 385 LYS A CA 1
ATOM 2959 C C . LYS A 1 385 ? -1.210 -19.572 22.485 1.00 68.62 385 LYS A C 1
ATOM 2961 O O . LYS A 1 385 ? -0.612 -20.527 22.979 1.00 68.62 385 LYS A O 1
ATOM 2966 N N . GLU A 1 386 ? -1.555 -19.521 21.201 1.00 68.00 386 GLU A N 1
ATOM 2967 C CA . GLU A 1 386 ? -1.272 -20.587 20.239 1.00 68.00 386 GLU A CA 1
ATOM 2968 C C . GLU A 1 386 ? -0.460 -20.051 19.053 1.00 68.00 386 GLU A C 1
ATOM 2970 O O . GLU A 1 386 ? -0.855 -19.055 18.444 1.00 68.00 386 GLU A O 1
ATOM 2975 N N . PRO A 1 387 ? 0.661 -20.700 18.682 1.00 69.62 387 PRO A N 1
ATOM 2976 C CA . PRO A 1 387 ? 1.402 -20.328 17.486 1.00 69.62 387 PRO A CA 1
ATOM 2977 C C . PRO A 1 387 ? 0.560 -20.524 16.220 1.00 69.62 387 PRO A C 1
ATOM 2979 O O . PRO A 1 387 ? -0.010 -21.594 15.999 1.00 69.62 387 PRO A O 1
ATOM 2982 N N . LEU A 1 388 ? 0.538 -19.515 15.351 1.00 76.44 388 LEU A N 1
ATOM 2983 C CA . LEU A 1 388 ? -0.201 -19.528 14.090 1.00 76.44 388 LEU A CA 1
ATOM 2984 C C . LEU A 1 388 ? 0.756 -19.561 12.898 1.00 76.44 388 LEU A C 1
ATOM 2986 O O . LEU A 1 388 ? 1.747 -18.842 12.852 1.00 76.44 388 LEU A O 1
ATOM 2990 N N . SER A 1 389 ? 0.432 -20.367 11.894 1.00 69.31 389 SER A N 1
ATOM 2991 C CA . SER A 1 389 ? 1.163 -20.406 10.621 1.00 69.31 389 SER A CA 1
ATOM 2992 C C . SER A 1 389 ? 0.697 -19.228 9.754 1.00 69.31 389 SER A C 1
ATOM 2994 O O . SER A 1 389 ? -0.424 -19.257 9.242 1.00 69.31 389 SER A O 1
ATOM 2996 N N . VAL A 1 390 ? 1.510 -18.177 9.607 1.00 69.25 390 VAL A N 1
ATOM 2997 C CA . VAL A 1 390 ? 1.112 -16.934 8.900 1.00 69.25 390 VAL A CA 1
ATOM 2998 C C . VAL A 1 390 ? 0.944 -17.179 7.404 1.00 69.25 390 VAL A C 1
ATOM 3000 O O . VAL A 1 390 ? 0.075 -16.623 6.747 1.00 69.25 390 VAL A O 1
ATOM 3003 N N . ASP A 1 391 ? 1.755 -18.074 6.868 1.00 60.00 391 ASP A N 1
ATOM 3004 C CA . ASP A 1 391 ? 1.732 -18.572 5.496 1.00 60.00 391 ASP A CA 1
ATOM 3005 C C . ASP A 1 391 ? 0.421 -19.284 5.110 1.00 60.00 391 ASP A C 1
ATOM 3007 O O . ASP A 1 391 ? 0.060 -19.289 3.933 1.00 60.00 391 ASP A O 1
ATOM 3011 N N . ARG A 1 392 ? -0.305 -19.858 6.084 1.00 60.88 392 ARG A N 1
ATOM 3012 C CA . ARG A 1 392 ? -1.608 -20.510 5.863 1.00 60.88 392 ARG A CA 1
ATOM 3013 C C . ARG A 1 392 ? -2.780 -19.548 5.941 1.00 60.88 392 ARG A C 1
ATOM 3015 O O . ARG A 1 392 ? -3.905 -19.947 5.640 1.00 60.88 392 ARG A O 1
ATOM 3022 N N . LEU A 1 393 ? -2.540 -18.314 6.373 1.00 69.19 393 LEU A N 1
ATOM 3023 C CA . LEU A 1 393 ? -3.581 -17.308 6.383 1.00 69.19 393 LEU A CA 1
ATOM 3024 C C . LEU A 1 393 ? -3.914 -16.935 4.943 1.00 69.19 393 LEU A C 1
ATOM 3026 O O . LEU A 1 393 ? -3.043 -16.800 4.077 1.00 69.19 393 LEU A O 1
ATOM 3030 N N . VAL A 1 394 ? -5.211 -16.817 4.702 1.00 64.50 394 VAL A N 1
ATOM 3031 C CA . VAL A 1 394 ? -5.745 -16.437 3.405 1.00 64.50 394 VAL A CA 1
ATOM 3032 C C . VAL A 1 394 ? -5.834 -14.920 3.340 1.00 64.50 394 VAL A C 1
ATOM 3034 O O . VAL A 1 394 ? -6.349 -14.274 4.252 1.00 64.50 394 VAL A O 1
ATOM 3037 N N . GLY A 1 395 ? -5.315 -14.344 2.260 1.00 60.00 395 GLY A N 1
ATOM 3038 C CA . GLY A 1 395 ? -5.527 -12.940 1.948 1.00 60.00 395 GLY A CA 1
ATOM 3039 C C . GLY A 1 395 ? -7.004 -12.668 1.648 1.00 60.00 395 GLY A C 1
ATOM 3040 O O . GLY A 1 395 ? -7.827 -13.580 1.550 1.00 60.00 395 GLY A O 1
ATOM 3041 N N . LYS A 1 396 ? -7.347 -11.396 1.418 1.00 56.78 396 LYS A N 1
ATOM 3042 C CA . LYS A 1 396 ? -8.730 -10.958 1.121 1.00 56.78 396 LYS A CA 1
ATOM 3043 C C . LYS A 1 396 ? -9.364 -11.686 -0.083 1.00 56.78 396 LYS A C 1
ATOM 3045 O O . LYS A 1 396 ? -10.585 -11.732 -0.188 1.00 56.78 396 LYS A O 1
ATOM 3050 N N . ASN A 1 397 ? -8.547 -12.288 -0.951 1.00 55.03 397 ASN A N 1
ATOM 3051 C CA . ASN A 1 397 ? -8.970 -13.024 -2.145 1.00 55.03 397 ASN A CA 1
ATOM 3052 C C . ASN A 1 397 ? -9.194 -14.533 -1.906 1.00 55.03 397 ASN A C 1
ATOM 3054 O O . ASN A 1 397 ? -9.555 -15.241 -2.840 1.00 55.03 397 ASN A O 1
ATOM 3058 N N . GLY A 1 398 ? -8.975 -15.037 -0.686 1.00 58.78 398 GLY A N 1
ATOM 3059 C CA . GLY A 1 398 ? -9.099 -16.460 -0.344 1.00 58.78 398 GLY A CA 1
ATOM 3060 C C . GLY A 1 398 ? -7.851 -17.305 -0.630 1.00 58.78 398 GLY A C 1
ATOM 3061 O O . GLY A 1 398 ? -7.794 -18.459 -0.210 1.00 58.78 398 GLY A O 1
ATOM 3062 N N . ASP A 1 399 ? -6.841 -16.732 -1.286 1.00 68.00 399 ASP A N 1
ATOM 3063 C CA . ASP A 1 399 ? -5.559 -17.388 -1.552 1.00 68.00 399 ASP A CA 1
ATOM 3064 C C . ASP A 1 399 ? -4.578 -17.226 -0.378 1.00 68.00 399 ASP A C 1
ATOM 3066 O O . ASP A 1 399 ? -4.617 -16.197 0.304 1.00 68.00 399 ASP A O 1
ATOM 3070 N N . PRO A 1 400 ? -3.652 -18.178 -0.151 1.00 73.75 400 PRO A N 1
ATOM 3071 C CA . PRO A 1 400 ? -2.583 -18.014 0.829 1.00 73.75 400 PRO A CA 1
ATOM 3072 C C . PRO A 1 400 ? -1.762 -16.747 0.562 1.00 73.75 400 PRO A C 1
ATOM 3074 O O . PRO A 1 400 ? -1.407 -16.453 -0.581 1.00 73.75 400 PRO A O 1
ATOM 3077 N N . ILE A 1 401 ? -1.415 -16.007 1.615 1.00 82.62 401 ILE A N 1
ATOM 3078 C CA . ILE A 1 401 ? -0.643 -14.756 1.492 1.00 82.62 401 ILE A CA 1
ATOM 3079 C C . ILE A 1 401 ? 0.723 -15.020 0.842 1.00 82.62 401 ILE A C 1
ATOM 3081 O O . ILE A 1 401 ? 1.132 -14.319 -0.093 1.00 82.62 401 ILE A O 1
ATOM 3085 N N . ILE A 1 402 ? 1.397 -16.080 1.303 1.00 85.81 402 ILE A N 1
ATOM 3086 C CA . ILE A 1 402 ? 2.655 -16.577 0.746 1.00 85.81 402 ILE A CA 1
ATOM 3087 C C . ILE A 1 402 ? 2.325 -17.646 -0.286 1.00 85.81 402 ILE A C 1
ATOM 3089 O O . ILE A 1 402 ? 1.991 -18.785 0.039 1.00 85.81 402 ILE A O 1
ATOM 3093 N N . GLN A 1 403 ? 2.445 -17.276 -1.555 1.00 84.81 403 GLN A N 1
ATOM 3094 C CA . GLN A 1 403 ? 2.017 -18.134 -2.648 1.00 84.81 403 GLN A CA 1
ATOM 3095 C C . GLN A 1 403 ? 2.906 -18.003 -3.874 1.00 84.81 403 GLN A C 1
ATOM 3097 O O . GLN A 1 403 ? 3.775 -17.137 -3.974 1.00 84.81 403 GLN A O 1
ATOM 3102 N N . LYS A 1 404 ? 2.683 -18.902 -4.829 1.00 87.00 404 LYS A N 1
ATOM 3103 C CA . LYS A 1 404 ? 3.373 -18.900 -6.112 1.00 87.00 404 LYS A CA 1
ATOM 3104 C C . LYS A 1 404 ? 2.870 -17.723 -6.957 1.00 87.00 404 LYS A C 1
ATOM 3106 O O . LYS A 1 404 ? 1.765 -17.772 -7.485 1.00 87.00 404 LYS A O 1
ATOM 3111 N N . ARG A 1 405 ? 3.690 -16.682 -7.101 1.00 88.19 405 ARG A N 1
ATOM 3112 C CA . ARG A 1 405 ? 3.396 -15.463 -7.872 1.00 88.19 405 ARG A CA 1
ATOM 3113 C C . ARG A 1 405 ? 4.313 -15.345 -9.081 1.00 88.19 405 ARG A C 1
ATOM 3115 O O . ARG A 1 405 ? 5.436 -15.850 -9.069 1.00 88.19 405 ARG A O 1
ATOM 3122 N N . ALA A 1 406 ? 3.826 -14.686 -10.128 1.00 89.25 406 ALA A N 1
ATOM 3123 C CA . ALA A 1 406 ? 4.607 -14.427 -11.332 1.00 89.25 406 ALA A CA 1
ATOM 3124 C C . ALA A 1 406 ? 5.681 -13.361 -11.070 1.00 89.25 406 ALA A C 1
ATOM 3126 O O . ALA A 1 406 ? 5.398 -12.334 -10.459 1.00 89.25 406 ALA A O 1
ATOM 3127 N N . VAL A 1 407 ? 6.896 -13.615 -11.552 1.00 90.88 407 VAL A N 1
ATOM 3128 C CA . VAL A 1 407 ? 8.049 -12.717 -11.429 1.00 90.88 407 VAL A CA 1
ATOM 3129 C C . VAL A 1 407 ? 7.985 -11.656 -12.523 1.00 90.88 407 VAL A C 1
ATOM 3131 O O . VAL A 1 407 ? 7.732 -11.969 -13.694 1.00 90.88 407 VAL A O 1
ATOM 3134 N N . LYS A 1 408 ? 8.232 -10.404 -12.144 1.00 91.12 408 LYS A N 1
ATOM 3135 C CA . LYS A 1 408 ? 8.290 -9.260 -13.057 1.00 91.12 408 LYS A CA 1
ATOM 3136 C C . LYS A 1 408 ? 9.736 -8.861 -13.330 1.00 91.12 408 LYS A C 1
ATOM 3138 O O . LYS A 1 408 ? 10.640 -9.207 -12.574 1.00 91.12 408 LYS A O 1
ATOM 3143 N N . ASP A 1 409 ? 9.957 -8.136 -14.416 1.00 91.69 409 ASP A N 1
ATOM 3144 C CA . ASP A 1 409 ? 11.235 -7.481 -14.686 1.00 91.69 409 ASP A CA 1
ATOM 3145 C C . ASP A 1 409 ? 11.275 -6.030 -14.163 1.00 91.69 409 ASP A C 1
ATOM 3147 O O . ASP A 1 409 ? 10.295 -5.528 -13.595 1.00 91.69 409 ASP A O 1
ATOM 3151 N N . SER A 1 410 ? 12.407 -5.342 -14.351 1.00 92.56 410 SER A N 1
ATOM 3152 C CA . SER A 1 410 ? 12.612 -3.948 -13.927 1.00 92.56 410 SER A CA 1
ATOM 3153 C C . SER A 1 410 ? 11.679 -2.931 -14.608 1.00 92.56 410 SER A C 1
ATOM 3155 O O . SER A 1 410 ? 11.744 -1.752 -14.281 1.00 92.56 410 SER A O 1
ATOM 3157 N N . TYR A 1 411 ? 10.824 -3.346 -15.551 1.00 91.12 411 TYR A N 1
ATOM 3158 C CA . TYR A 1 411 ? 9.815 -2.496 -16.202 1.00 91.12 411 TYR A CA 1
ATOM 3159 C C . TYR A 1 411 ? 8.373 -2.959 -15.922 1.00 91.12 411 TYR A C 1
ATOM 3161 O O . TYR A 1 411 ? 7.407 -2.349 -16.393 1.00 91.12 411 TYR A O 1
ATOM 3169 N N . GLY A 1 412 ? 8.218 -3.992 -15.085 1.00 88.69 412 GLY A N 1
ATOM 3170 C CA . GLY A 1 412 ? 6.936 -4.462 -14.570 1.00 88.69 412 GLY A CA 1
ATOM 3171 C C . GLY A 1 412 ? 6.254 -5.493 -15.466 1.00 88.69 412 GLY A C 1
ATOM 3172 O O . GLY A 1 412 ? 5.085 -5.802 -15.239 1.00 88.69 412 GLY A O 1
ATOM 3173 N N . LEU A 1 413 ? 6.952 -6.032 -16.472 1.00 89.12 413 LEU A N 1
ATOM 3174 C CA . LEU A 1 413 ? 6.418 -7.069 -17.355 1.00 89.12 413 LEU A CA 1
ATOM 3175 C C . LEU A 1 413 ? 6.717 -8.468 -16.809 1.00 89.12 413 LEU A C 1
ATOM 3177 O O . LEU A 1 413 ? 7.799 -8.713 -16.274 1.00 89.12 413 LEU A O 1
ATOM 3181 N N . PHE A 1 414 ? 5.803 -9.422 -17.005 1.00 89.19 414 PHE A N 1
ATOM 3182 C CA . PHE A 1 414 ? 6.001 -10.791 -16.525 1.00 89.19 414 PHE A CA 1
ATOM 3183 C C . PHE A 1 414 ? 7.062 -11.525 -17.335 1.00 89.19 414 PHE A C 1
ATOM 3185 O O . PHE A 1 414 ? 7.011 -11.581 -18.563 1.00 89.19 414 PHE A O 1
ATOM 3192 N N . ILE A 1 415 ? 8.012 -12.149 -16.651 1.00 90.38 415 ILE A N 1
ATOM 3193 C CA . ILE A 1 415 ? 9.063 -12.925 -17.308 1.00 90.38 415 ILE A CA 1
ATOM 3194 C C . ILE A 1 415 ? 8.463 -14.231 -17.835 1.00 90.38 415 ILE A C 1
ATOM 3196 O O . ILE A 1 415 ? 7.709 -14.895 -17.125 1.00 90.38 415 ILE A O 1
ATOM 3200 N N . ARG A 1 416 ? 8.792 -14.612 -19.075 1.00 88.31 416 ARG A N 1
ATOM 3201 C CA . ARG A 1 416 ? 8.290 -15.832 -19.727 1.00 88.31 416 ARG A CA 1
ATOM 3202 C C . ARG A 1 416 ? 9.415 -16.733 -20.204 1.00 88.31 416 ARG A C 1
ATOM 3204 O O . ARG A 1 416 ? 10.506 -16.253 -20.505 1.00 88.31 416 ARG A O 1
ATOM 3211 N N . ASP A 1 417 ? 9.117 -18.024 -20.311 1.00 87.50 417 ASP A N 1
ATOM 3212 C CA . ASP A 1 417 ? 10.080 -19.012 -20.792 1.00 87.50 417 ASP A CA 1
ATOM 3213 C C . ASP A 1 417 ? 10.541 -18.713 -22.225 1.00 87.50 417 ASP A C 1
ATOM 3215 O O . ASP A 1 417 ? 9.743 -18.345 -23.088 1.00 87.50 417 ASP A O 1
ATOM 3219 N N . GLY A 1 418 ? 11.847 -18.834 -22.464 1.00 82.06 418 GLY A N 1
ATOM 3220 C CA . GLY A 1 418 ? 12.478 -18.551 -23.756 1.00 82.06 418 GLY A CA 1
ATOM 3221 C C . GLY A 1 418 ? 12.455 -17.082 -24.211 1.00 82.06 418 GLY A C 1
ATOM 3222 O O . GLY A 1 418 ? 12.933 -16.789 -25.307 1.00 82.06 418 GLY A O 1
ATOM 3223 N N . VAL A 1 419 ? 11.936 -16.146 -23.405 1.00 84.38 419 VAL A N 1
ATOM 3224 C CA . VAL A 1 419 ? 11.843 -14.723 -23.762 1.00 84.38 419 VAL A CA 1
ATOM 3225 C C . VAL A 1 419 ? 12.873 -13.906 -22.981 1.00 84.38 419 VAL A C 1
ATOM 3227 O O . VAL A 1 419 ? 12.882 -13.897 -21.754 1.00 84.38 419 VAL A O 1
ATOM 3230 N N . ALA A 1 420 ? 13.728 -13.163 -23.689 1.00 84.94 420 ALA A N 1
ATOM 3231 C CA . ALA A 1 420 ? 14.706 -12.284 -23.046 1.00 84.94 420 ALA A CA 1
ATOM 3232 C C . ALA A 1 420 ? 14.024 -11.167 -22.227 1.00 84.94 420 ALA A C 1
ATOM 3234 O O . ALA A 1 420 ? 13.095 -10.509 -22.705 1.00 84.94 420 ALA A O 1
ATOM 3235 N N . VAL A 1 421 ? 14.516 -10.937 -21.010 1.00 86.50 421 VAL A N 1
ATOM 3236 C CA . VAL A 1 421 ? 13.993 -9.935 -20.067 1.00 86.50 421 VAL A CA 1
ATOM 3237 C C . VAL A 1 421 ? 14.411 -8.511 -20.444 1.00 86.50 421 VAL A C 1
ATOM 3239 O O . VAL A 1 421 ? 15.439 -8.320 -21.096 1.00 86.50 421 VAL A O 1
ATOM 3242 N N . ALA A 1 422 ? 13.619 -7.513 -20.041 1.00 86.81 422 ALA A N 1
ATOM 3243 C CA . ALA A 1 422 ? 14.028 -6.111 -20.086 1.00 86.81 422 ALA A CA 1
ATOM 3244 C C . ALA A 1 422 ? 14.555 -5.713 -18.697 1.00 86.81 422 ALA A C 1
ATOM 3246 O O . ALA A 1 422 ? 13.805 -5.729 -17.725 1.00 86.81 422 ALA A O 1
ATOM 3247 N N . GLY A 1 423 ? 15.845 -5.393 -18.578 1.00 88.44 423 GLY A N 1
ATOM 3248 C CA . GLY A 1 423 ? 16.477 -5.160 -17.277 1.00 88.44 423 GLY A CA 1
ATOM 3249 C C . GLY A 1 423 ? 16.697 -6.453 -16.483 1.00 88.44 423 GLY A C 1
ATOM 3250 O O . GLY A 1 423 ? 17.190 -7.441 -17.029 1.00 88.44 423 GLY A O 1
ATOM 3251 N N . SER A 1 424 ? 16.362 -6.435 -15.192 1.00 89.62 424 SER A N 1
ATOM 3252 C CA . SER A 1 424 ? 16.624 -7.530 -14.252 1.00 89.62 424 SER A CA 1
ATOM 3253 C C . SER A 1 424 ? 15.325 -8.130 -13.700 1.00 89.62 424 SER A C 1
ATOM 3255 O O . SER A 1 424 ? 14.313 -7.434 -13.636 1.00 89.62 424 SER A O 1
ATOM 3257 N N . PRO A 1 425 ? 15.322 -9.404 -13.271 1.00 89.75 425 PRO A N 1
ATOM 3258 C CA . PRO A 1 425 ? 14.203 -9.978 -12.528 1.00 89.75 425 PRO A CA 1
ATOM 3259 C C . PRO A 1 425 ? 14.005 -9.293 -11.171 1.00 89.75 425 PRO A C 1
ATOM 3261 O O . PRO A 1 425 ? 14.982 -8.938 -10.514 1.00 89.75 425 PRO A O 1
ATOM 3264 N N . SER A 1 426 ? 12.757 -9.186 -10.709 1.00 88.50 426 SER A N 1
ATOM 3265 C CA . SER A 1 426 ? 12.426 -8.680 -9.368 1.00 88.50 426 SER A CA 1
ATOM 3266 C C . SER A 1 426 ? 12.939 -9.578 -8.238 1.00 88.50 426 SER A C 1
ATOM 3268 O O . SER A 1 426 ? 13.177 -9.115 -7.124 1.00 88.50 426 SER A O 1
ATOM 3270 N N . THR A 1 427 ? 13.171 -10.860 -8.527 1.00 83.19 427 THR A N 1
ATOM 3271 C CA . THR A 1 427 ? 13.790 -11.820 -7.612 1.00 83.19 427 THR A CA 1
ATOM 3272 C C . THR A 1 427 ? 14.728 -12.757 -8.367 1.00 83.19 427 THR A C 1
ATOM 3274 O O . THR A 1 427 ? 14.427 -13.227 -9.464 1.00 83.19 427 THR A O 1
ATOM 3277 N N . ASN A 1 428 ? 15.880 -13.048 -7.759 1.00 73.44 428 ASN A N 1
ATOM 3278 C CA . ASN A 1 428 ? 16.886 -13.959 -8.313 1.00 73.44 428 ASN A CA 1
ATOM 3279 C C . ASN A 1 428 ? 16.582 -15.437 -8.016 1.00 73.44 428 ASN A C 1
ATOM 3281 O O . ASN A 1 428 ? 17.255 -16.323 -8.539 1.00 73.44 428 ASN A O 1
ATOM 3285 N N . SER A 1 429 ? 15.585 -15.712 -7.171 1.00 71.31 429 SER A N 1
ATOM 3286 C CA . SER A 1 429 ? 15.124 -17.067 -6.868 1.00 71.31 429 SER A CA 1
ATOM 3287 C C . SER A 1 429 ? 13.878 -17.392 -7.694 1.00 71.31 429 SER A C 1
ATOM 3289 O O . SER A 1 429 ? 13.037 -16.529 -7.929 1.00 71.31 429 SER A O 1
ATOM 3291 N N . ASN A 1 430 ? 13.763 -18.625 -8.187 1.00 77.12 430 ASN A N 1
ATOM 3292 C CA . ASN A 1 430 ? 12.591 -19.071 -8.938 1.00 77.12 430 ASN A CA 1
ATOM 3293 C C . ASN A 1 430 ? 12.260 -20.532 -8.620 1.00 77.12 430 ASN A C 1
ATOM 3295 O O . ASN A 1 430 ? 13.118 -21.296 -8.180 1.00 77.12 430 ASN A O 1
ATOM 3299 N N . VAL A 1 431 ? 10.998 -20.904 -8.837 1.00 79.19 431 VAL A N 1
ATOM 3300 C CA . VAL A 1 431 ? 10.489 -22.274 -8.652 1.00 79.19 431 VAL A CA 1
ATOM 3301 C C . VAL A 1 431 ? 9.993 -22.875 -9.974 1.00 79.19 431 VAL A C 1
ATOM 3303 O O . VAL A 1 431 ? 9.123 -23.747 -9.990 1.00 79.19 431 VAL A O 1
ATOM 3306 N N . GLY A 1 432 ? 10.532 -22.385 -11.096 1.00 86.88 432 GLY A N 1
ATOM 3307 C CA . GLY A 1 432 ? 10.173 -22.783 -12.458 1.00 86.88 432 GLY A CA 1
ATOM 3308 C C . GLY A 1 432 ? 9.136 -21.871 -13.119 1.00 86.88 432 GLY A C 1
ATOM 3309 O O . GLY A 1 432 ? 9.037 -20.688 -12.794 1.00 86.88 432 GLY A O 1
ATOM 3310 N N . TYR A 1 433 ? 8.366 -22.434 -14.054 1.00 86.94 433 TYR A N 1
ATOM 3311 C CA . TYR A 1 433 ? 7.331 -21.738 -14.824 1.00 86.94 433 TYR A CA 1
ATOM 3312 C C . TYR A 1 433 ? 5.922 -22.212 -14.434 1.00 86.94 433 TYR A C 1
ATOM 3314 O O . TYR A 1 433 ? 5.725 -23.337 -13.964 1.00 86.94 433 TYR A O 1
ATOM 3322 N N . ALA A 1 434 ? 4.930 -21.335 -14.563 1.00 86.44 434 ALA A N 1
ATOM 3323 C CA . ALA A 1 434 ? 3.517 -21.687 -14.473 1.00 86.44 434 ALA A CA 1
ATOM 3324 C C . ALA A 1 434 ? 3.016 -22.293 -15.796 1.00 86.44 434 ALA A C 1
ATOM 3326 O O . ALA A 1 434 ? 3.688 -22.218 -16.823 1.00 86.44 434 ALA A O 1
ATOM 3327 N N . ASN A 1 435 ? 1.809 -22.870 -15.783 1.00 81.94 435 ASN A N 1
ATOM 3328 C CA . ASN A 1 435 ? 1.193 -23.499 -16.964 1.00 81.94 435 ASN A CA 1
ATOM 3329 C C . ASN A 1 435 ? 0.981 -22.521 -18.136 1.00 81.94 435 ASN A C 1
ATOM 3331 O O . ASN A 1 435 ? 0.810 -22.939 -19.275 1.00 81.94 435 ASN A O 1
ATOM 3335 N N . ASP A 1 436 ? 0.986 -21.219 -17.859 1.00 78.94 436 ASP A N 1
ATOM 3336 C CA . ASP A 1 436 ? 0.893 -20.133 -18.838 1.00 78.94 436 ASP A CA 1
ATOM 3337 C C . ASP A 1 436 ? 2.264 -19.626 -19.337 1.00 78.94 436 ASP A C 1
ATOM 3339 O O . ASP A 1 436 ? 2.342 -18.643 -20.081 1.00 78.94 436 ASP A O 1
ATOM 3343 N N . GLY A 1 437 ? 3.350 -20.291 -18.928 1.00 84.81 437 GLY A N 1
ATOM 3344 C CA . GLY A 1 437 ? 4.722 -19.990 -19.323 1.00 84.81 437 GLY A CA 1
ATOM 3345 C C . GLY A 1 437 ? 5.366 -18.821 -18.577 1.00 84.81 437 GLY A C 1
ATOM 3346 O O . GLY A 1 437 ? 6.457 -18.412 -18.968 1.00 84.81 437 GLY A O 1
ATOM 3347 N N . ARG A 1 438 ? 4.733 -18.260 -17.534 1.00 89.69 438 ARG A N 1
ATOM 3348 C CA . ARG A 1 438 ? 5.324 -17.188 -16.712 1.00 89.69 438 ARG A CA 1
ATOM 3349 C C . ARG A 1 438 ? 6.273 -17.748 -15.657 1.00 89.69 438 ARG A C 1
ATOM 3351 O O . ARG A 1 438 ? 5.951 -18.739 -15.002 1.00 89.69 438 ARG A O 1
ATOM 3358 N N . LEU A 1 439 ? 7.430 -17.114 -15.482 1.00 90.19 439 LEU A N 1
ATOM 3359 C CA . LEU A 1 439 ? 8.372 -17.423 -14.411 1.00 90.19 439 LEU A CA 1
ATOM 3360 C C . LEU A 1 439 ? 7.711 -17.095 -13.078 1.00 90.19 439 LEU A C 1
ATOM 3362 O O . LEU A 1 439 ? 7.026 -16.083 -12.943 1.00 90.19 439 LEU A O 1
ATOM 3366 N N . VAL A 1 440 ? 7.911 -17.954 -12.094 1.00 91.38 440 VAL A N 1
ATOM 3367 C CA . VAL A 1 440 ? 7.163 -17.916 -10.843 1.00 91.38 440 VAL A CA 1
ATOM 3368 C C . VAL A 1 440 ? 8.086 -18.182 -9.668 1.00 91.38 440 VAL A C 1
ATOM 3370 O O . VAL A 1 440 ? 9.034 -18.964 -9.761 1.00 91.38 440 VAL A O 1
ATOM 3373 N N . ASN A 1 441 ? 7.784 -17.537 -8.547 1.00 91.00 441 ASN A N 1
ATOM 3374 C CA . ASN A 1 441 ? 8.468 -17.715 -7.273 1.00 91.00 441 ASN A CA 1
ATOM 3375 C C . ASN A 1 441 ? 7.454 -17.706 -6.118 1.00 91.00 441 ASN A C 1
ATOM 3377 O O . ASN A 1 441 ? 6.324 -17.253 -6.291 1.00 91.00 441 ASN A O 1
ATOM 3381 N N . ILE A 1 442 ? 7.836 -18.224 -4.952 1.00 88.38 442 ILE A N 1
ATOM 3382 C CA . ILE A 1 442 ? 7.035 -18.108 -3.729 1.00 88.38 442 ILE A CA 1
ATOM 3383 C C . ILE A 1 442 ? 7.278 -16.716 -3.141 1.00 88.38 442 ILE A C 1
ATOM 3385 O O . ILE A 1 442 ? 8.401 -16.401 -2.752 1.00 88.38 442 ILE A O 1
ATOM 3389 N N . MET A 1 443 ? 6.243 -15.874 -3.133 1.00 90.00 443 MET A N 1
ATOM 3390 C CA . MET A 1 443 ? 6.341 -14.461 -2.759 1.00 90.00 443 MET A CA 1
ATOM 3391 C C . MET A 1 443 ? 5.088 -13.975 -2.022 1.00 90.00 443 MET A C 1
ATOM 3393 O O . MET A 1 443 ? 4.008 -14.563 -2.144 1.00 90.00 443 MET A O 1
ATOM 3397 N N . THR A 1 444 ? 5.232 -12.859 -1.310 1.00 89.50 444 THR A N 1
ATOM 3398 C CA . THR A 1 444 ? 4.130 -12.091 -0.715 1.00 89.50 444 THR A CA 1
ATOM 3399 C C . THR A 1 444 ? 4.212 -10.621 -1.116 1.00 89.50 444 THR A C 1
ATOM 3401 O O . THR A 1 444 ? 5.296 -10.114 -1.401 1.00 89.50 444 THR A O 1
ATOM 3404 N N . SER A 1 445 ? 3.064 -9.943 -1.099 1.00 90.38 445 SER A N 1
ATOM 3405 C CA . SER A 1 445 ? 3.002 -8.483 -1.135 1.00 90.38 445 SER A CA 1
ATOM 3406 C C . SER A 1 445 ? 3.024 -7.924 0.289 1.00 90.38 445 SER A C 1
ATOM 3408 O O . SER A 1 445 ? 2.523 -8.563 1.220 1.00 90.38 445 SER A O 1
ATOM 3410 N N . ALA A 1 446 ? 3.622 -6.749 0.463 1.00 92.19 446 ALA A N 1
ATOM 3411 C CA . ALA A 1 446 ? 3.769 -6.083 1.751 1.00 92.19 446 ALA A CA 1
ATOM 3412 C C . ALA A 1 446 ? 2.418 -5.714 2.384 1.00 92.19 446 ALA A C 1
ATOM 3414 O O . ALA A 1 446 ? 2.197 -5.983 3.563 1.00 92.19 446 ALA A O 1
ATOM 3415 N N . ASP A 1 447 ? 1.502 -5.153 1.592 1.00 89.06 447 ASP A N 1
ATOM 3416 C CA . ASP A 1 447 ? 0.159 -4.757 2.028 1.00 89.06 447 ASP A CA 1
ATOM 3417 C C . ASP A 1 447 ? -0.682 -5.961 2.481 1.00 89.06 447 ASP A C 1
ATOM 3419 O O . ASP A 1 447 ? -1.285 -5.933 3.552 1.00 89.06 447 ASP A O 1
ATOM 3423 N N . GLU A 1 448 ? -0.668 -7.053 1.715 1.00 86.25 448 GLU A N 1
ATOM 3424 C CA . GLU A 1 448 ? -1.381 -8.284 2.070 1.00 86.25 448 GLU A CA 1
ATOM 3425 C C . GLU A 1 448 ? -0.818 -8.929 3.341 1.00 86.25 448 GLU A C 1
ATOM 3427 O O . GLU A 1 448 ? -1.583 -9.409 4.181 1.00 86.25 448 GLU A O 1
ATOM 3432 N N . PHE A 1 449 ? 0.508 -8.920 3.510 1.00 89.62 449 PHE A N 1
ATOM 3433 C CA . PHE A 1 449 ? 1.144 -9.484 4.696 1.00 89.62 449 PHE A CA 1
ATOM 3434 C C . PHE A 1 449 ? 0.826 -8.663 5.949 1.00 89.62 449 PHE A C 1
ATOM 3436 O O . PHE A 1 449 ? 0.349 -9.221 6.936 1.00 89.62 449 PHE A O 1
ATOM 3443 N N . ILE A 1 450 ? 1.020 -7.340 5.907 1.00 90.25 450 ILE A N 1
ATOM 3444 C CA . ILE A 1 450 ? 0.751 -6.460 7.054 1.00 90.25 450 ILE A CA 1
ATOM 3445 C C . ILE A 1 450 ? -0.738 -6.459 7.408 1.00 90.25 450 ILE A C 1
ATOM 3447 O O . ILE A 1 450 ? -1.075 -6.585 8.584 1.00 90.25 450 ILE A O 1
ATOM 3451 N N . GLY A 1 451 ? -1.631 -6.396 6.416 1.00 86.12 451 GLY A N 1
ATOM 3452 C CA . GLY A 1 451 ? -3.074 -6.477 6.663 1.00 86.12 451 GLY A CA 1
ATOM 3453 C C . GLY A 1 451 ? -3.479 -7.789 7.343 1.00 86.12 451 GLY A C 1
ATOM 3454 O O . GLY A 1 451 ? -4.387 -7.823 8.175 1.00 86.12 451 GLY A O 1
ATOM 3455 N N . SER A 1 452 ? -2.753 -8.873 7.069 1.00 85.69 452 SER A N 1
ATOM 3456 C CA . SER A 1 452 ? -2.965 -10.149 7.752 1.00 85.69 452 SER A CA 1
ATOM 3457 C C . SER A 1 452 ? -2.465 -10.119 9.196 1.00 85.69 452 SER A C 1
ATOM 3459 O O . SER A 1 452 ? -3.170 -10.599 10.079 1.00 85.69 452 SER A O 1
ATOM 3461 N N . LEU A 1 453 ? -1.323 -9.481 9.479 1.00 88.69 453 LEU A N 1
ATOM 3462 C CA . LEU A 1 453 ? -0.866 -9.253 10.858 1.00 88.69 453 LEU A CA 1
ATOM 3463 C C . LEU A 1 453 ? -1.834 -8.369 11.656 1.00 88.69 453 LEU A C 1
ATOM 3465 O O . LEU A 1 453 ? -2.081 -8.640 12.834 1.00 88.69 453 LEU A O 1
ATOM 3469 N N . ALA A 1 454 ? -2.432 -7.358 11.016 1.00 88.19 454 ALA A N 1
ATOM 3470 C CA . ALA A 1 454 ? -3.488 -6.545 11.615 1.00 88.19 454 ALA A CA 1
ATOM 3471 C C . ALA A 1 454 ? -4.708 -7.406 11.980 1.00 88.19 454 ALA A C 1
ATOM 3473 O O . ALA A 1 454 ? -5.220 -7.317 13.097 1.00 88.19 454 ALA A O 1
ATOM 3474 N N . SER A 1 455 ? -5.128 -8.302 11.078 1.00 84.81 455 SER A N 1
ATOM 3475 C CA . SER A 1 455 ? -6.238 -9.234 11.317 1.00 84.81 455 SER A CA 1
ATOM 3476 C C . SER A 1 455 ? -5.945 -10.239 12.437 1.00 84.81 455 SER A C 1
ATOM 3478 O O . SER A 1 455 ? -6.814 -10.486 13.278 1.00 84.81 455 SER A O 1
ATOM 3480 N N . ILE A 1 456 ? -4.735 -10.809 12.485 1.00 86.31 456 ILE A N 1
ATOM 3481 C CA . ILE A 1 456 ? -4.310 -11.705 13.574 1.00 86.31 456 ILE A CA 1
ATOM 3482 C C . ILE A 1 456 ? -4.337 -10.950 14.901 1.00 86.31 456 ILE A C 1
ATOM 3484 O O . ILE A 1 456 ? -4.940 -11.418 15.860 1.00 86.31 456 ILE A O 1
ATOM 3488 N N . SER A 1 457 ? -3.740 -9.758 14.948 1.00 88.56 457 SER A N 1
ATOM 3489 C CA . SER A 1 457 ? -3.647 -8.961 16.176 1.00 88.56 457 SER A CA 1
ATOM 3490 C C . SER A 1 457 ? -5.025 -8.542 16.690 1.00 88.56 457 SER A C 1
ATOM 3492 O O . SER A 1 457 ? -5.277 -8.594 17.889 1.00 88.56 457 SER A O 1
ATOM 3494 N N . LYS A 1 458 ? -5.956 -8.204 15.789 1.00 88.44 458 LYS A N 1
ATOM 3495 C CA . LYS A 1 458 ? -7.362 -7.942 16.135 1.00 88.44 458 LYS A CA 1
ATOM 3496 C C . LYS A 1 458 ? -8.071 -9.189 16.679 1.00 88.44 458 LYS A C 1
ATOM 3498 O O . LYS A 1 458 ? -8.877 -9.095 17.606 1.00 88.44 458 LYS A O 1
ATOM 3503 N N . THR A 1 459 ? -7.786 -10.358 16.110 1.00 85.81 459 THR A N 1
ATOM 3504 C CA . THR A 1 459 ? -8.327 -11.629 16.616 1.00 85.81 459 THR A CA 1
ATOM 3505 C C . THR A 1 459 ? -7.792 -11.907 18.018 1.00 85.81 459 THR A C 1
ATOM 3507 O O . THR A 1 459 ? -8.572 -12.210 18.915 1.00 85.81 459 THR A O 1
ATOM 3510 N N . GLN A 1 460 ? -6.492 -11.697 18.238 1.00 88.06 460 GLN A N 1
ATOM 3511 C CA . GLN A 1 460 ? -5.874 -11.857 19.550 1.00 88.06 460 GLN A CA 1
ATOM 3512 C C . GLN A 1 460 ? -6.449 -10.878 20.577 1.00 88.06 460 GLN A C 1
ATOM 3514 O O . GLN A 1 460 ? -6.780 -11.290 21.681 1.00 88.06 460 GLN A O 1
ATOM 3519 N N . TYR A 1 461 ? -6.682 -9.619 20.194 1.00 91.69 461 TYR A N 1
ATOM 3520 C CA . TYR A 1 461 ? -7.410 -8.666 21.033 1.00 91.69 461 TYR A CA 1
ATOM 3521 C C . TYR A 1 461 ? -8.778 -9.205 21.474 1.00 91.69 461 TYR A C 1
ATOM 3523 O O . TYR A 1 461 ? -9.146 -9.072 22.636 1.00 91.69 461 TYR A O 1
ATOM 3531 N N . THR A 1 462 ? -9.532 -9.816 20.558 1.00 88.56 462 THR A N 1
ATOM 3532 C CA . THR A 1 462 ? -10.864 -10.353 20.874 1.00 88.56 462 THR A CA 1
ATOM 3533 C C . THR A 1 462 ? -10.769 -11.478 21.904 1.00 88.56 462 THR A C 1
ATOM 3535 O O . THR A 1 462 ? -11.542 -11.481 22.858 1.00 88.56 462 THR A O 1
ATOM 3538 N N . ILE A 1 463 ? -9.782 -12.366 21.754 1.00 86.62 463 ILE A N 1
ATOM 3539 C CA . ILE A 1 463 ? -9.504 -13.454 22.701 1.00 86.62 463 ILE A CA 1
ATOM 3540 C C . ILE A 1 463 ? -9.147 -12.886 24.081 1.00 86.62 463 ILE A C 1
ATOM 3542 O O . ILE A 1 463 ? -9.798 -13.230 25.066 1.00 86.62 463 ILE A O 1
ATOM 3546 N N . GLU A 1 464 ? -8.179 -11.968 24.162 1.00 89.44 464 GLU A N 1
ATOM 3547 C CA . GLU A 1 464 ? -7.756 -11.412 25.457 1.00 89.44 464 GLU A CA 1
ATOM 3548 C C . GLU A 1 464 ? -8.838 -10.535 26.103 1.00 89.44 464 GLU A C 1
ATOM 3550 O O . GLU A 1 464 ? -8.963 -10.496 27.325 1.00 89.44 464 GLU A O 1
ATOM 3555 N N . LYS A 1 465 ? -9.677 -9.858 25.307 1.00 92.38 465 LYS A N 1
ATOM 3556 C CA . LYS A 1 465 ? -10.859 -9.136 25.804 1.00 92.38 465 LYS A CA 1
ATOM 3557 C C . LYS A 1 465 ? -11.846 -10.096 26.468 1.00 92.38 465 LYS A C 1
ATOM 3559 O O . LYS A 1 465 ? -12.336 -9.806 27.559 1.00 92.38 465 LYS A O 1
ATOM 3564 N N . GLU A 1 466 ? -12.174 -11.204 25.806 1.00 89.44 466 GLU A N 1
ATOM 3565 C CA . GLU A 1 466 ? -13.093 -12.210 26.347 1.00 89.44 466 GLU A CA 1
ATOM 3566 C C . GLU A 1 466 ? -12.541 -12.837 27.629 1.00 89.44 466 GLU A C 1
ATOM 3568 O O . GLU A 1 466 ? -13.288 -13.043 28.589 1.00 89.44 466 GLU A O 1
ATOM 3573 N N . GLU A 1 467 ? -11.230 -13.060 27.698 1.00 88.00 467 GLU A N 1
ATOM 3574 C CA . GLU A 1 467 ? -10.586 -13.566 28.904 1.00 88.00 467 GLU A CA 1
ATOM 3575 C C . GLU A 1 467 ? -10.559 -12.544 30.036 1.00 88.00 467 GLU A C 1
ATOM 3577 O O . GLU A 1 467 ? -10.924 -12.869 31.166 1.00 88.00 467 GLU A O 1
ATOM 3582 N N . TYR A 1 468 ? -10.224 -11.290 29.736 1.00 91.81 468 TYR A N 1
ATOM 3583 C CA . TYR A 1 468 ? -10.350 -10.182 30.675 1.00 91.81 468 TYR A CA 1
ATOM 3584 C C . TYR A 1 468 ? -11.767 -10.121 31.263 1.00 91.81 468 TYR A C 1
ATOM 3586 O O . TYR A 1 468 ? -11.930 -10.029 32.482 1.00 91.81 468 TYR A O 1
ATOM 3594 N N . TYR A 1 469 ? -12.801 -10.259 30.429 1.00 91.88 469 TYR A N 1
ATOM 3595 C CA . TYR A 1 469 ? -14.188 -10.281 30.892 1.00 91.88 469 TYR A CA 1
ATOM 3596 C C . TYR A 1 469 ? -14.493 -11.495 31.771 1.00 91.88 469 TYR A C 1
ATOM 3598 O O . TYR A 1 469 ? -15.113 -11.334 32.825 1.00 91.88 469 TYR A O 1
ATOM 3606 N N . ALA A 1 470 ? -14.043 -12.687 31.374 1.00 87.81 470 ALA A N 1
ATOM 3607 C CA . ALA A 1 470 ? -14.254 -13.919 32.125 1.00 87.81 470 ALA A CA 1
ATOM 3608 C C . ALA A 1 470 ? -13.559 -13.884 33.496 1.00 87.81 470 ALA A C 1
ATOM 3610 O O . ALA A 1 470 ? -14.157 -14.259 34.507 1.00 87.81 470 ALA A O 1
ATOM 3611 N N . VAL A 1 471 ? -12.323 -13.382 33.557 1.00 89.44 471 VAL A N 1
ATOM 3612 C CA . VAL A 1 471 ? -11.549 -13.249 34.797 1.00 89.44 471 VAL A CA 1
ATOM 3613 C C . VAL A 1 471 ? -12.174 -12.207 35.723 1.00 89.44 471 VAL A C 1
ATOM 3615 O O . VAL A 1 471 ? -12.299 -12.467 36.918 1.00 89.44 471 VAL A O 1
ATOM 3618 N N . GLN A 1 472 ? -12.660 -11.077 35.198 1.00 88.69 472 GLN A N 1
ATOM 3619 C CA . GLN A 1 472 ? -13.433 -10.114 35.994 1.00 88.69 472 GLN A CA 1
ATOM 3620 C C . GLN A 1 472 ? -14.701 -10.733 36.594 1.00 88.69 472 GLN A C 1
ATOM 3622 O O . GLN A 1 472 ? -15.023 -10.493 37.757 1.00 88.69 472 GLN A O 1
ATOM 3627 N N . GLU A 1 473 ? -15.430 -11.534 35.815 1.00 87.00 473 GLU A N 1
ATOM 3628 C CA . GLU A 1 473 ? -16.664 -12.187 36.263 1.00 87.00 473 GLU A CA 1
ATOM 3629 C C . GLU A 1 473 ? -16.417 -13.341 37.243 1.00 87.00 473 GLU A C 1
ATOM 3631 O O . GLU A 1 473 ? -17.307 -13.680 38.030 1.00 87.00 473 GLU A O 1
ATOM 3636 N N . ALA A 1 474 ? -15.222 -13.931 37.218 1.00 85.62 474 ALA A N 1
ATOM 3637 C CA . ALA A 1 474 ? -14.775 -14.965 38.144 1.00 85.62 474 ALA A CA 1
ATOM 3638 C C . ALA A 1 474 ? -14.023 -14.411 39.369 1.00 85.62 474 ALA A C 1
ATOM 3640 O O . ALA A 1 474 ? -13.761 -15.173 40.300 1.00 85.62 474 ALA A O 1
ATOM 3641 N N . ALA A 1 475 ? -13.695 -13.115 39.398 1.00 84.88 475 ALA A N 1
ATOM 3642 C CA . ALA A 1 475 ? -12.884 -12.508 40.448 1.00 84.88 475 ALA A CA 1
ATOM 3643 C C . ALA A 1 475 ? -13.558 -12.595 41.828 1.00 84.88 475 ALA A C 1
ATOM 3645 O O . ALA A 1 475 ? -14.711 -12.186 42.022 1.00 84.88 475 ALA A O 1
ATOM 3646 N N . ILE A 1 476 ? -12.803 -13.113 42.803 1.00 79.31 476 ILE A N 1
ATOM 3647 C CA . ILE A 1 476 ? -13.207 -13.223 44.207 1.00 79.31 476 ILE A CA 1
ATOM 3648 C C . ILE A 1 476 ? -12.086 -12.653 45.076 1.00 79.31 476 ILE A C 1
ATOM 3650 O O . ILE A 1 476 ? -11.048 -13.287 45.258 1.00 79.31 476 ILE A O 1
ATOM 3654 N N . VAL A 1 477 ? -12.317 -11.485 45.676 1.00 74.12 477 VAL A N 1
ATOM 3655 C CA . VAL A 1 477 ? -11.354 -10.832 46.574 1.00 74.12 477 VAL A CA 1
ATOM 3656 C C . VAL A 1 477 ? -11.895 -10.876 47.997 1.00 74.12 477 VAL A C 1
ATOM 3658 O O . VAL A 1 477 ? -13.032 -10.493 48.262 1.00 74.12 477 VAL A O 1
ATOM 3661 N N . ARG A 1 478 ? -11.088 -11.391 48.936 1.00 72.31 478 ARG A N 1
ATOM 3662 C CA . ARG A 1 478 ? -11.485 -11.627 50.344 1.00 72.31 478 ARG A CA 1
ATOM 3663 C C . ARG A 1 478 ? -12.760 -12.481 50.491 1.00 72.31 478 ARG A C 1
ATOM 3665 O O . ARG A 1 478 ? -13.531 -12.291 51.425 1.00 72.31 478 ARG A O 1
ATOM 3672 N N . GLY A 1 479 ? -12.985 -13.423 49.571 1.00 71.56 479 GLY A N 1
ATOM 3673 C CA . GLY A 1 479 ? -14.164 -14.300 49.580 1.00 71.56 479 GLY A CA 1
ATOM 3674 C C . GLY A 1 479 ? -15.450 -13.658 49.046 1.00 71.56 479 GLY A C 1
ATOM 3675 O O . GLY A 1 479 ? -16.504 -14.285 49.118 1.00 71.56 479 GLY A O 1
ATOM 3676 N N . VAL A 1 480 ? -15.377 -12.441 48.497 1.00 78.25 480 VAL A N 1
ATOM 3677 C CA . VAL A 1 480 ? -16.522 -11.700 47.952 1.00 78.25 480 VAL A CA 1
ATOM 3678 C C . VAL A 1 480 ? -16.381 -11.572 46.439 1.00 78.25 480 VAL A C 1
ATOM 3680 O O . VAL A 1 480 ? -15.314 -11.228 45.936 1.00 78.25 480 VAL A O 1
ATOM 3683 N N . LYS A 1 481 ? -17.463 -11.873 45.715 1.00 84.69 481 LYS A N 1
ATOM 3684 C CA . LYS A 1 481 ? -17.526 -11.761 44.254 1.00 84.69 481 LYS A CA 1
ATOM 3685 C C . LYS A 1 481 ? -17.707 -10.300 43.829 1.00 84.69 481 LYS A C 1
ATOM 3687 O O . LYS A 1 481 ? -18.413 -9.550 44.503 1.00 84.69 481 LYS A O 1
ATOM 3692 N N . ALA A 1 482 ? -17.116 -9.924 42.698 1.00 82.69 482 ALA A N 1
ATOM 3693 C CA . ALA A 1 482 ? -17.316 -8.617 42.081 1.00 82.69 482 ALA A CA 1
ATOM 3694 C C . ALA A 1 482 ? -18.802 -8.326 41.787 1.00 82.69 482 ALA A C 1
ATOM 3696 O O . ALA A 1 482 ? -19.494 -9.142 41.171 1.00 82.69 482 ALA A O 1
ATOM 3697 N N . ASP A 1 483 ? -19.281 -7.142 42.177 1.00 83.06 483 ASP A N 1
ATOM 3698 C CA . ASP A 1 483 ? -20.599 -6.656 41.763 1.00 83.06 483 ASP A CA 1
ATOM 3699 C C . ASP A 1 483 ? -20.578 -6.281 40.271 1.00 83.06 483 ASP A C 1
ATOM 3701 O O . ASP A 1 483 ? -19.617 -5.694 39.771 1.00 83.06 483 ASP A O 1
ATOM 3705 N N . LYS A 1 484 ? -21.682 -6.547 39.554 1.00 84.88 484 LYS A N 1
ATOM 3706 C CA . LYS A 1 484 ? -21.802 -6.242 38.113 1.00 84.88 484 LYS A CA 1
ATOM 3707 C C . LYS A 1 484 ? -21.531 -4.766 37.790 1.00 84.88 484 LYS A C 1
ATOM 3709 O O . LYS A 1 484 ? -21.007 -4.463 36.725 1.00 84.88 484 LYS A O 1
ATOM 3714 N N . ARG A 1 485 ? -21.869 -3.856 38.711 1.00 84.75 485 ARG A N 1
ATOM 3715 C CA . ARG A 1 485 ? -21.583 -2.421 38.575 1.00 84.75 485 ARG A CA 1
ATOM 3716 C C . ARG A 1 485 ? -20.081 -2.141 38.533 1.00 84.75 485 ARG A C 1
ATOM 3718 O O . ARG A 1 485 ? -19.630 -1.470 37.620 1.00 84.75 485 ARG A O 1
ATOM 3725 N N . GLU A 1 486 ? -19.324 -2.698 39.475 1.00 87.00 486 GLU A N 1
ATOM 3726 C CA . GLU A 1 486 ? -17.873 -2.494 39.568 1.00 87.00 486 GLU A CA 1
ATOM 3727 C C . GLU A 1 486 ? -17.154 -3.080 38.343 1.00 87.00 486 GLU A C 1
ATOM 3729 O O . GLU A 1 486 ? -16.228 -2.470 37.817 1.00 87.00 486 GLU A O 1
ATOM 3734 N N . ILE A 1 487 ? -17.621 -4.230 37.836 1.00 87.88 487 ILE A N 1
ATOM 3735 C CA . ILE A 1 487 ? -17.118 -4.818 36.584 1.00 87.88 487 ILE A CA 1
ATOM 3736 C C . ILE A 1 487 ? -17.333 -3.855 35.409 1.00 87.88 487 ILE A C 1
ATOM 3738 O O . ILE A 1 487 ? -16.402 -3.575 34.656 1.00 87.88 487 ILE A O 1
ATOM 3742 N N . LEU A 1 488 ? -18.557 -3.348 35.239 1.00 88.00 488 LEU A N 1
ATOM 3743 C CA . LEU A 1 488 ? -18.885 -2.458 34.128 1.00 88.00 488 LEU A CA 1
ATOM 3744 C C . LEU A 1 488 ? -18.170 -1.103 34.231 1.00 88.00 488 LEU A C 1
ATOM 3746 O O . LEU A 1 488 ? -17.716 -0.598 33.210 1.00 88.00 488 LEU A O 1
ATOM 3750 N N . ASP A 1 489 ? -18.002 -0.558 35.438 1.00 87.62 489 ASP A N 1
ATOM 3751 C CA . ASP A 1 489 ? -17.235 0.671 35.673 1.00 87.62 489 ASP A CA 1
ATOM 3752 C C . ASP A 1 489 ? -15.735 0.480 35.343 1.00 87.62 489 ASP A C 1
ATOM 3754 O O . ASP A 1 489 ? -15.090 1.401 34.834 1.00 87.62 489 ASP A O 1
ATOM 3758 N N . ASP A 1 490 ? -15.150 -0.705 35.580 1.00 90.75 490 ASP A N 1
ATOM 3759 C CA . ASP A 1 490 ? -13.777 -0.995 35.133 1.00 90.75 490 ASP A CA 1
ATOM 3760 C C . ASP A 1 490 ? -13.675 -1.102 33.606 1.00 90.75 490 ASP A C 1
ATOM 3762 O O . ASP A 1 490 ? -12.737 -0.554 33.017 1.00 90.75 490 ASP A O 1
ATOM 3766 N N . ARG A 1 491 ? -14.647 -1.768 32.963 1.00 92.56 491 ARG A N 1
ATOM 3767 C CA . ARG A 1 491 ? -14.717 -1.895 31.497 1.00 92.56 491 ARG A CA 1
ATOM 3768 C C . ARG A 1 491 ? -14.893 -0.527 30.828 1.00 92.56 491 ARG A C 1
ATOM 3770 O O . ARG A 1 491 ? -14.217 -0.240 29.847 1.00 92.56 491 ARG A O 1
ATOM 3777 N N . ASP A 1 492 ? -15.728 0.349 31.381 1.00 89.44 492 ASP A N 1
ATOM 3778 C CA . ASP A 1 492 ? -15.915 1.728 30.907 1.00 89.44 492 ASP A CA 1
ATOM 3779 C C . ASP A 1 492 ? -14.608 2.533 30.922 1.00 89.44 492 ASP A C 1
ATOM 3781 O O . ASP A 1 492 ? -14.224 3.152 29.924 1.00 89.44 492 ASP A O 1
ATOM 3785 N N . ARG A 1 493 ? -13.860 2.446 32.031 1.00 90.69 493 ARG A N 1
ATOM 3786 C CA . ARG A 1 493 ? -12.535 3.070 32.152 1.00 90.69 493 ARG A CA 1
ATOM 3787 C C . ARG A 1 493 ? -11.521 2.463 31.191 1.00 90.69 493 ARG A C 1
ATOM 3789 O O . ARG A 1 493 ? -10.701 3.201 30.648 1.00 90.69 493 ARG A O 1
ATOM 3796 N N . PHE A 1 494 ? -11.562 1.145 30.995 1.00 92.62 494 PHE A N 1
ATOM 3797 C CA . PHE A 1 494 ? -10.717 0.446 30.032 1.00 92.62 494 PHE A CA 1
ATOM 3798 C C . PHE A 1 494 ? -10.939 0.980 28.613 1.00 92.62 494 PHE A C 1
ATOM 3800 O O . PHE A 1 494 ? -9.987 1.463 28.010 1.00 92.62 494 PHE A O 1
ATOM 3807 N N . TYR A 1 495 ? -12.178 0.989 28.110 1.00 91.94 495 TYR A N 1
ATOM 3808 C CA . TYR A 1 495 ? -12.466 1.472 26.754 1.00 91.94 495 TYR A CA 1
ATOM 3809 C C . TYR A 1 495 ? -12.206 2.962 26.583 1.00 91.94 495 TYR A C 1
ATOM 3811 O O . TYR A 1 495 ? -11.617 3.362 25.581 1.00 91.94 495 TYR A O 1
ATOM 3819 N N . SER A 1 496 ? -12.581 3.787 27.561 1.00 86.94 496 SER A N 1
ATOM 3820 C CA . SER A 1 496 ? -12.310 5.228 27.520 1.00 86.94 496 SER A CA 1
ATOM 3821 C C . SER A 1 496 ? -10.807 5.522 27.452 1.00 86.94 496 SER A C 1
ATOM 3823 O O . SER A 1 496 ? -10.362 6.360 26.661 1.00 86.94 496 SER A O 1
ATOM 3825 N N . GLY A 1 497 ? -10.008 4.804 28.250 1.00 89.62 497 GLY A N 1
ATOM 3826 C CA . GLY A 1 497 ? -8.550 4.894 28.229 1.00 89.62 497 GLY A CA 1
ATOM 3827 C C . GLY A 1 497 ? -7.965 4.396 26.910 1.00 89.62 497 GLY A C 1
ATOM 3828 O O . GLY A 1 497 ? -7.197 5.114 26.271 1.00 89.62 497 GLY A O 1
ATOM 3829 N N . LEU A 1 498 ? -8.392 3.215 26.464 1.00 90.12 498 LEU A N 1
ATOM 3830 C CA . LEU A 1 498 ? -7.901 2.577 25.250 1.00 90.12 498 LEU A CA 1
ATOM 3831 C C . LEU A 1 498 ? -8.206 3.413 24.003 1.00 90.12 498 LEU A C 1
ATOM 3833 O O . LEU A 1 498 ? -7.293 3.703 23.236 1.00 90.12 498 LEU A O 1
ATOM 3837 N N . LEU A 1 499 ? -9.446 3.890 23.835 1.00 88.44 499 LEU A N 1
ATOM 3838 C CA . LEU A 1 499 ? -9.843 4.787 22.739 1.00 88.44 499 LEU A CA 1
ATOM 3839 C C . LEU A 1 499 ? -9.018 6.079 22.734 1.00 88.44 499 LEU A C 1
ATOM 3841 O O . LEU A 1 499 ? -8.624 6.563 21.670 1.00 88.44 499 LEU A O 1
ATOM 3845 N N . THR A 1 500 ? -8.709 6.627 23.911 1.00 87.56 500 THR A N 1
ATOM 3846 C CA . THR A 1 500 ? -7.836 7.803 24.030 1.00 87.56 500 THR A CA 1
ATOM 3847 C C . THR A 1 500 ? -6.408 7.478 23.585 1.00 87.56 500 THR A C 1
ATOM 3849 O O . THR A 1 500 ? -5.819 8.259 22.838 1.00 87.56 500 THR A O 1
ATOM 3852 N N . LYS A 1 501 ? -5.862 6.321 23.982 1.00 87.12 501 LYS A N 1
ATOM 3853 C CA . LYS A 1 501 ? -4.517 5.881 23.586 1.00 87.12 501 LYS A CA 1
ATOM 3854 C C . LYS A 1 501 ? -4.408 5.623 22.085 1.00 87.12 501 LYS A C 1
ATOM 3856 O O . LYS A 1 501 ? -3.547 6.221 21.444 1.00 87.12 501 LYS A O 1
ATOM 3861 N N . VAL A 1 502 ? -5.311 4.832 21.494 1.00 84.25 502 VAL A N 1
ATOM 3862 C CA . VAL A 1 502 ? -5.238 4.496 20.056 1.00 84.25 502 VAL A CA 1
ATOM 3863 C C . VAL A 1 502 ? -5.441 5.706 19.135 1.00 84.25 502 VAL A C 1
ATOM 3865 O O . VAL A 1 502 ? -4.925 5.728 18.017 1.00 84.25 502 VAL A O 1
ATOM 3868 N N . THR A 1 503 ? -6.141 6.745 19.601 1.00 77.62 503 THR A N 1
ATOM 3869 C CA . THR A 1 503 ? -6.333 8.003 18.852 1.00 77.62 503 THR A CA 1
ATOM 3870 C C . THR A 1 503 ? -5.313 9.093 19.208 1.00 77.62 503 THR A C 1
ATOM 3872 O O . THR A 1 503 ? -5.367 10.209 18.671 1.00 77.62 503 THR A O 1
ATOM 3875 N N . GLY A 1 504 ? -4.409 8.821 20.158 1.00 72.31 504 GLY A N 1
ATOM 3876 C CA . GLY A 1 504 ? -3.504 9.813 20.743 1.00 72.31 504 GLY A CA 1
ATOM 3877 C C . GLY A 1 504 ? -4.228 11.035 21.323 1.00 72.31 504 GLY A C 1
ATOM 3878 O O . GLY A 1 504 ? -3.662 12.125 21.335 1.00 72.31 504 GLY A O 1
ATOM 3879 N N . GLY A 1 505 ? -5.505 10.898 21.700 1.00 68.12 505 GLY A N 1
ATOM 3880 C CA . GLY A 1 505 ? -6.365 11.988 22.173 1.00 68.12 505 GLY A CA 1
ATOM 3881 C C . GLY A 1 505 ? -6.712 13.056 21.126 1.00 68.12 505 GLY A C 1
ATOM 3882 O O . GLY A 1 505 ? -7.237 14.107 21.482 1.00 68.12 505 GLY A O 1
ATOM 3883 N N . THR A 1 506 ? -6.419 12.823 19.841 1.00 66.75 506 THR A N 1
ATOM 3884 C CA . THR A 1 506 ? -6.578 13.829 18.768 1.00 66.75 506 THR A CA 1
ATOM 3885 C C . THR A 1 506 ? -7.673 13.496 17.756 1.00 66.75 506 THR A C 1
ATOM 3887 O O . THR A 1 506 ? -7.862 14.243 16.798 1.00 66.75 506 THR A O 1
ATOM 3890 N N . GLY A 1 507 ? -8.382 12.375 17.934 1.00 62.62 507 GLY A N 1
ATOM 3891 C CA . GLY A 1 507 ? -9.348 11.876 16.947 1.00 62.62 507 GLY A CA 1
ATOM 3892 C C . GLY A 1 507 ? -8.702 11.410 15.637 1.00 62.62 507 GLY A C 1
ATOM 3893 O O . GLY A 1 507 ? -9.399 11.221 14.644 1.00 62.62 507 GLY A O 1
ATOM 3894 N N . LYS A 1 508 ? -7.375 11.238 15.616 1.00 66.12 508 LYS A N 1
ATOM 3895 C CA . LYS A 1 508 ? -6.664 10.565 14.527 1.00 66.12 508 LYS A CA 1
ATOM 3896 C C . LYS A 1 508 ? -6.913 9.064 14.604 1.00 66.12 508 LYS A C 1
ATOM 3898 O O . LYS A 1 508 ? -7.205 8.543 15.679 1.00 66.12 508 LYS A O 1
ATOM 3903 N N . ASN A 1 509 ? -6.733 8.381 13.481 1.00 73.75 509 ASN A N 1
ATOM 3904 C CA . ASN A 1 509 ? -6.821 6.934 13.377 1.00 73.75 509 ASN A CA 1
ATOM 3905 C C . ASN A 1 509 ? -8.250 6.357 13.516 1.00 73.75 509 ASN A C 1
ATOM 3907 O O . ASN A 1 509 ? -8.431 5.165 13.746 1.00 73.75 509 ASN A O 1
ATOM 3911 N N . ILE A 1 510 ? -9.289 7.173 13.349 1.00 70.62 510 ILE A N 1
ATOM 3912 C CA . ILE A 1 510 ? -10.691 6.715 13.358 1.00 70.62 510 ILE A CA 1
ATOM 3913 C C . ILE A 1 510 ? -11.052 5.871 12.126 1.00 70.62 510 ILE A C 1
ATOM 3915 O O . ILE A 1 510 ? -12.039 5.137 12.116 1.00 70.62 510 ILE A O 1
ATOM 3919 N N . GLU A 1 511 ? -10.254 5.996 11.070 1.00 69.94 511 GLU A N 1
ATOM 3920 C CA . GLU A 1 511 ? -10.421 5.345 9.779 1.00 69.94 511 GLU A CA 1
ATOM 3921 C C . GLU A 1 511 ? -10.089 3.846 9.806 1.00 69.94 511 GLU A C 1
ATOM 3923 O O . GLU A 1 511 ? -10.578 3.098 8.955 1.00 69.94 511 GLU A O 1
ATOM 3928 N N . TYR A 1 512 ? -9.303 3.399 10.790 1.00 80.69 512 TYR A N 1
ATOM 3929 C CA . TYR A 1 512 ? -8.830 2.020 10.870 1.00 80.69 512 TYR A CA 1
ATOM 3930 C C . TYR A 1 512 ? -9.866 1.090 11.505 1.00 80.69 512 TYR A C 1
ATOM 3932 O O . TYR A 1 512 ? -10.595 1.448 12.432 1.00 80.69 512 TYR A O 1
ATOM 3940 N N . ASP A 1 513 ? -9.904 -0.155 11.034 1.00 78.69 513 ASP A N 1
ATOM 3941 C CA . ASP A 1 513 ? -10.917 -1.126 11.453 1.00 78.69 513 ASP A CA 1
ATOM 3942 C C . ASP A 1 513 ? -10.815 -1.519 12.932 1.00 78.69 513 ASP A C 1
ATOM 3944 O O . ASP A 1 513 ? -11.830 -1.854 13.551 1.00 78.69 513 ASP A O 1
ATOM 3948 N N . MET A 1 514 ? -9.624 -1.436 13.533 1.00 85.19 514 MET A N 1
ATOM 3949 C CA . MET A 1 514 ? -9.469 -1.671 14.968 1.00 85.19 514 MET A CA 1
ATOM 3950 C C . MET A 1 514 ? -10.219 -0.618 15.797 1.00 85.19 514 MET A C 1
ATOM 3952 O O . MET A 1 514 ? -10.926 -0.979 16.732 1.00 85.19 514 MET A O 1
ATOM 3956 N N . TYR A 1 515 ? -10.178 0.663 15.411 1.00 84.31 515 TYR A N 1
ATOM 3957 C CA . TYR A 1 515 ? -10.944 1.710 16.094 1.00 84.31 515 TYR A CA 1
ATOM 3958 C C . TYR A 1 515 ? -12.452 1.439 16.046 1.00 84.31 515 TYR A C 1
ATOM 3960 O O . TYR A 1 515 ? -13.123 1.509 17.073 1.00 84.31 515 TYR A O 1
ATOM 3968 N N . LYS A 1 516 ? -12.984 1.050 14.878 1.00 84.44 516 LYS A N 1
ATOM 3969 C CA . LYS A 1 516 ? -14.403 0.673 14.736 1.00 84.44 516 LYS A CA 1
ATOM 3970 C C . LYS A 1 516 ? -14.776 -0.484 15.662 1.00 84.44 516 LYS A C 1
ATOM 3972 O O . LYS A 1 516 ? -15.821 -0.434 16.293 1.00 84.44 516 LYS A O 1
ATOM 3977 N N . THR A 1 517 ? -13.889 -1.473 15.778 1.00 85.94 517 THR A N 1
ATOM 3978 C CA . THR A 1 517 ? -14.067 -2.631 16.670 1.00 85.94 517 THR A CA 1
ATOM 3979 C C . THR A 1 517 ? -14.139 -2.194 18.133 1.00 85.94 517 THR A C 1
ATOM 3981 O O . THR A 1 517 ? -15.042 -2.603 18.849 1.00 85.94 517 THR A O 1
ATOM 3984 N N . LEU A 1 518 ? -13.239 -1.306 18.569 1.00 87.44 518 LEU A N 1
ATOM 3985 C CA . LEU A 1 518 ? -13.241 -0.773 19.936 1.00 87.44 518 LEU A CA 1
ATOM 3986 C C . LEU A 1 518 ? -14.492 0.055 20.245 1.00 87.44 518 LEU A C 1
ATOM 3988 O O . LEU A 1 518 ? -15.036 -0.028 21.344 1.00 87.44 518 LEU A O 1
ATOM 3992 N N . VAL A 1 519 ? -14.952 0.857 19.282 1.00 84.62 519 VAL A N 1
ATOM 3993 C CA . VAL A 1 519 ? -16.190 1.636 19.410 1.00 84.62 519 VAL A CA 1
ATOM 3994 C C . VAL A 1 519 ? -17.403 0.717 19.483 1.00 84.62 519 VAL A C 1
ATOM 3996 O O . VAL A 1 519 ? -18.273 0.949 20.313 1.00 84.62 519 VAL A O 1
ATOM 3999 N N . GLU A 1 520 ? -17.462 -0.327 18.660 1.00 87.31 520 GLU A N 1
ATOM 4000 C CA . GLU A 1 520 ? -18.533 -1.324 18.698 1.00 87.31 520 GLU A CA 1
ATOM 4001 C C . GLU A 1 520 ? -18.526 -2.101 20.020 1.00 87.31 520 GLU A C 1
ATOM 4003 O O . GLU A 1 520 ? -19.567 -2.239 20.653 1.00 87.31 520 GLU A O 1
ATOM 4008 N N . ASP A 1 521 ? -17.365 -2.518 20.515 1.00 88.06 521 ASP A N 1
ATOM 4009 C CA . ASP A 1 521 ? -17.246 -3.201 21.807 1.00 88.06 521 ASP A CA 1
ATOM 4010 C C . ASP A 1 521 ? -17.638 -2.317 23.003 1.00 88.06 521 ASP A C 1
ATOM 4012 O O . ASP A 1 521 ? -18.045 -2.828 24.046 1.00 88.06 521 ASP A O 1
ATOM 4016 N N . TYR A 1 522 ? -17.548 -0.993 22.866 1.00 88.38 522 TYR A N 1
ATOM 4017 C CA . TYR A 1 522 ? -17.918 -0.060 23.929 1.00 88.38 522 TYR A CA 1
ATOM 4018 C C . TYR A 1 522 ? -19.374 0.427 23.824 1.00 88.38 522 TYR A C 1
ATOM 4020 O O . TYR A 1 522 ? -20.154 0.268 24.767 1.00 88.38 522 TYR A O 1
ATOM 4028 N N . TYR A 1 523 ? -19.742 0.992 22.670 1.00 81.31 523 TYR A N 1
ATOM 4029 C CA . TYR A 1 523 ? -21.028 1.643 22.384 1.00 81.31 523 TYR A CA 1
ATOM 4030 C C . TYR A 1 523 ? -22.001 0.784 21.564 1.00 81.31 523 TYR A C 1
ATOM 4032 O O . TYR A 1 523 ? -23.112 1.229 21.276 1.00 81.31 523 TYR A O 1
ATOM 4040 N N . GLY A 1 524 ? -21.598 -0.410 21.132 1.00 76.25 524 GLY A N 1
ATOM 4041 C CA . GLY A 1 524 ? -22.463 -1.318 20.384 1.00 76.25 524 GLY A CA 1
ATOM 4042 C C . GLY A 1 524 ? -23.653 -1.792 21.211 1.00 76.25 524 GLY A C 1
ATOM 4043 O O . GLY A 1 524 ? -23.616 -1.829 22.444 1.00 76.25 524 GLY A O 1
ATOM 4044 N N . GLN A 1 525 ? -24.723 -2.163 20.510 1.00 74.94 525 GLN A N 1
ATOM 4045 C CA . GLN A 1 525 ? -25.970 -2.553 21.153 1.00 74.94 525 GLN A CA 1
ATOM 4046 C C . GLN A 1 525 ? -25.753 -3.746 22.095 1.00 74.94 525 GLN A C 1
ATOM 4048 O O . GLN A 1 525 ? -25.272 -4.798 21.680 1.00 74.94 525 GLN A O 1
ATOM 4053 N N . GLY A 1 526 ? -26.146 -3.593 23.359 1.00 76.12 526 GLY A N 1
ATOM 4054 C CA . GLY A 1 526 ? -25.990 -4.625 24.388 1.00 76.12 526 GLY A CA 1
ATOM 4055 C C . GLY A 1 526 ? -24.583 -4.749 24.988 1.00 76.12 526 GLY A C 1
ATOM 4056 O O . GLY A 1 526 ? -24.376 -5.619 25.839 1.00 76.12 526 GLY A O 1
ATOM 4057 N N . ASN A 1 527 ? -23.641 -3.883 24.609 1.00 88.25 527 ASN A N 1
ATOM 4058 C CA . ASN A 1 527 ? -22.287 -3.857 25.164 1.00 88.25 527 ASN A CA 1
ATOM 4059 C C . ASN A 1 527 ? -22.186 -2.937 26.397 1.00 88.25 527 ASN A C 1
ATOM 4061 O O . ASN A 1 527 ? -23.182 -2.681 27.074 1.00 88.25 527 ASN A O 1
ATOM 4065 N N . VAL A 1 528 ? -20.977 -2.504 26.765 1.00 84.44 528 VAL A N 1
ATOM 4066 C CA . VAL A 1 528 ? -20.677 -1.897 28.076 1.00 84.44 528 VAL A CA 1
ATOM 4067 C C . VAL A 1 528 ? -21.557 -0.681 28.383 1.00 84.44 528 VAL A C 1
ATOM 4069 O O . VAL A 1 528 ? -22.156 -0.634 29.460 1.00 84.44 528 VAL A O 1
ATOM 4072 N N . ALA A 1 529 ? -21.682 0.269 27.450 1.00 78.56 529 ALA A N 1
ATOM 4073 C CA . ALA A 1 529 ? -22.466 1.489 27.659 1.00 78.56 529 ALA 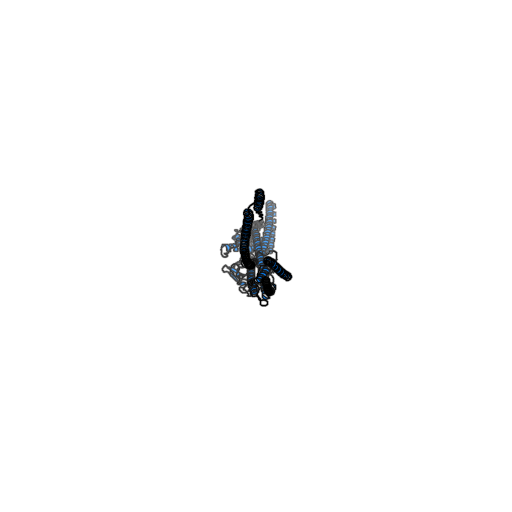A CA 1
ATOM 4074 C C . ALA A 1 529 ? -23.967 1.198 27.860 1.00 78.56 529 ALA A C 1
ATOM 4076 O O . ALA A 1 529 ? -24.581 1.702 28.804 1.00 78.56 529 ALA A O 1
ATOM 4077 N N . ASP A 1 530 ? -24.543 0.326 27.030 1.00 78.31 530 ASP A N 1
ATOM 4078 C CA . ASP A 1 530 ? -25.943 -0.102 27.142 1.00 78.31 530 ASP A CA 1
ATOM 4079 C C . ASP A 1 530 ? -26.200 -0.875 28.441 1.00 78.31 530 ASP A C 1
ATOM 4081 O O . ASP A 1 530 ? -27.213 -0.669 29.110 1.00 78.31 530 ASP A O 1
ATOM 4085 N N . GLN A 1 531 ? -25.271 -1.749 28.840 1.00 83.44 531 GLN A N 1
ATOM 4086 C CA . GLN A 1 531 ? -25.377 -2.500 30.090 1.00 83.44 531 GLN A CA 1
ATOM 4087 C C . GLN A 1 531 ? -25.302 -1.585 31.317 1.00 83.44 531 GLN A C 1
ATOM 4089 O O . GLN A 1 531 ? -26.038 -1.808 32.282 1.00 83.44 531 GLN A O 1
ATOM 4094 N N . LEU A 1 532 ? -24.458 -0.548 31.284 1.00 83.00 532 LEU A N 1
ATOM 4095 C CA . LEU A 1 532 ? -24.406 0.485 32.321 1.00 83.00 532 LEU A CA 1
ATOM 4096 C C . LEU A 1 532 ? -25.707 1.281 32.386 1.00 83.00 532 LEU A C 1
ATOM 4098 O O . LEU A 1 532 ? -26.235 1.505 33.477 1.00 83.00 532 LEU A O 1
ATOM 4102 N N . TYR A 1 533 ? -26.245 1.679 31.232 1.00 78.69 533 TYR A N 1
ATOM 4103 C CA . TYR A 1 533 ? -27.518 2.387 31.163 1.00 78.69 533 TYR A CA 1
ATOM 4104 C C . TYR A 1 533 ? -28.659 1.544 31.745 1.00 78.69 533 TYR A C 1
ATOM 4106 O O . TYR A 1 533 ? -29.345 1.996 32.664 1.00 78.69 533 TYR A O 1
ATOM 4114 N N . ALA A 1 534 ? -28.802 0.295 31.295 1.00 78.69 534 ALA A N 1
ATOM 4115 C CA . ALA A 1 534 ? -29.833 -0.623 31.771 1.00 78.69 534 ALA A CA 1
ATOM 4116 C C . ALA A 1 534 ? -29.716 -0.904 33.281 1.00 78.69 534 ALA A C 1
ATOM 4118 O O . ALA A 1 534 ? -30.727 -0.963 33.983 1.00 78.69 534 ALA A O 1
ATOM 4119 N N . LEU A 1 535 ? -28.490 -1.034 33.805 1.00 83.69 535 LEU A N 1
ATOM 4120 C CA . LEU A 1 535 ? -28.251 -1.226 35.237 1.00 83.69 535 LEU A CA 1
ATOM 4121 C C . LEU A 1 535 ? -28.637 0.016 36.056 1.00 83.69 535 LEU A C 1
ATOM 4123 O O . LEU A 1 535 ? -29.237 -0.105 37.128 1.00 83.69 535 LEU A O 1
ATOM 4127 N N . ASN A 1 536 ? -28.308 1.211 35.562 1.00 77.88 536 ASN A N 1
ATOM 4128 C CA . ASN A 1 536 ? -28.686 2.465 36.209 1.00 77.88 536 ASN A CA 1
ATOM 4129 C C . ASN A 1 536 ? -30.208 2.662 36.195 1.00 77.88 536 ASN A C 1
ATOM 4131 O O . ASN A 1 536 ? -30.783 3.032 37.220 1.00 77.88 536 ASN A O 1
ATOM 4135 N N . GLU A 1 537 ? -30.870 2.359 35.078 1.00 76.25 537 GLU A N 1
ATOM 4136 C CA . GLU A 1 537 ? -32.328 2.407 34.961 1.00 76.25 537 GLU A CA 1
ATOM 4137 C C . GLU A 1 537 ? -32.995 1.433 35.941 1.00 76.25 537 GLU A C 1
ATOM 4139 O O . GLU A 1 537 ? -33.888 1.827 36.696 1.00 76.25 537 GLU A O 1
ATOM 4144 N N . SER A 1 538 ? -32.526 0.180 36.010 1.00 76.06 538 SER A N 1
ATOM 4145 C CA . SER A 1 538 ? -33.083 -0.806 36.940 1.00 76.06 538 SER A CA 1
ATOM 4146 C C . SER A 1 538 ? -32.911 -0.380 38.398 1.00 76.06 538 SER A C 1
ATOM 4148 O O . SER A 1 538 ? -33.844 -0.510 39.189 1.00 76.06 538 SER A O 1
ATOM 4150 N N . GLN A 1 539 ? -31.754 0.193 38.757 1.00 72.56 539 GLN A N 1
ATOM 4151 C CA . GLN A 1 539 ? -31.505 0.706 40.109 1.00 72.56 539 GLN A CA 1
ATOM 4152 C C . GLN A 1 539 ? -32.420 1.886 40.455 1.00 72.56 539 GLN A C 1
ATOM 4154 O O . GLN A 1 539 ? -32.980 1.932 41.552 1.00 72.56 539 GLN A O 1
ATOM 4159 N N . GLN A 1 540 ? -32.615 2.826 39.525 1.00 68.38 540 GLN A N 1
ATOM 4160 C CA . GLN A 1 540 ? -33.551 3.934 39.721 1.00 68.38 540 GLN A CA 1
ATOM 4161 C C . GLN A 1 540 ? -34.988 3.433 39.868 1.00 68.38 540 GLN A C 1
ATOM 4163 O O . GLN A 1 540 ? -35.719 3.913 40.736 1.00 68.38 540 GLN A O 1
ATOM 4168 N N . ARG A 1 541 ? -35.386 2.441 39.069 1.00 69.31 541 ARG A N 1
ATOM 4169 C CA . ARG A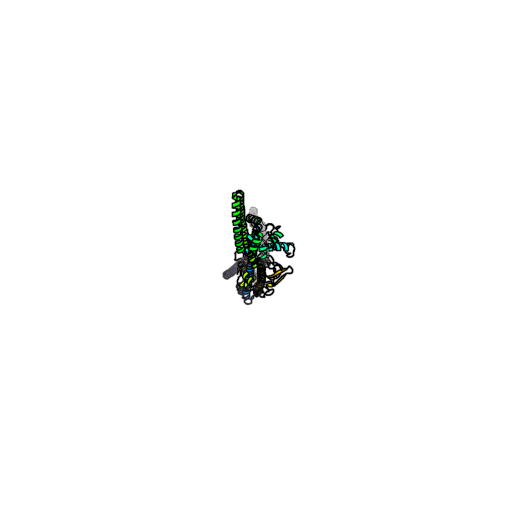 1 541 ? -36.712 1.827 39.142 1.00 69.31 541 ARG A CA 1
ATOM 4170 C C . ARG A 1 541 ? -36.946 1.137 40.482 1.00 69.31 541 ARG A C 1
ATOM 4172 O O . ARG A 1 541 ? -37.968 1.383 41.115 1.00 69.31 541 ARG A O 1
ATOM 4179 N N . GLU A 1 542 ? -36.000 0.323 40.946 1.00 73.44 542 GLU A N 1
ATOM 4180 C CA . GLU A 1 542 ? -36.076 -0.318 42.265 1.00 73.44 542 GLU A CA 1
ATOM 4181 C C . GLU A 1 542 ? -36.147 0.705 43.399 1.00 73.44 542 GLU A C 1
ATOM 4183 O O . GLU A 1 542 ? -36.927 0.539 44.338 1.00 73.44 542 GLU A O 1
ATOM 4188 N N . TYR A 1 543 ? -35.358 1.779 43.313 1.00 70.00 543 TYR A N 1
ATOM 4189 C CA . TYR A 1 543 ? -35.415 2.865 44.283 1.00 70.00 543 TYR A CA 1
ATOM 4190 C C . TYR A 1 543 ? -36.802 3.518 44.305 1.00 70.00 543 TYR A C 1
ATOM 4192 O O . TYR A 1 543 ? -37.386 3.679 45.376 1.00 70.00 543 TYR A O 1
ATOM 4200 N N . GLN A 1 544 ? -37.364 3.836 43.136 1.00 60.69 544 GLN A N 1
ATOM 4201 C CA . GLN A 1 544 ? -38.705 4.411 43.037 1.00 60.69 544 GLN A CA 1
ATOM 4202 C C . GLN A 1 544 ? -39.774 3.472 43.603 1.00 60.69 544 GLN A C 1
ATOM 4204 O O . GLN A 1 544 ? -40.617 3.929 44.369 1.00 60.69 544 GLN A O 1
ATOM 4209 N N . ILE A 1 545 ? -39.720 2.173 43.291 1.00 70.56 545 ILE A N 1
ATOM 4210 C CA . ILE A 1 545 ? -40.649 1.174 43.842 1.00 70.56 545 ILE A CA 1
ATOM 4211 C C . ILE A 1 545 ? -40.555 1.144 45.369 1.00 70.56 545 ILE A C 1
ATOM 4213 O O . ILE A 1 545 ? -41.576 1.253 46.034 1.00 70.56 545 ILE A O 1
ATOM 4217 N N . LYS A 1 546 ? -39.347 1.104 45.947 1.00 71.88 546 LYS A N 1
ATOM 4218 C CA . LYS A 1 546 ? -39.178 1.139 47.411 1.00 71.88 546 LYS A CA 1
ATOM 4219 C C . LYS A 1 546 ? -39.723 2.419 48.040 1.00 71.88 546 LYS A C 1
ATOM 4221 O O . LYS A 1 546 ? -40.289 2.375 49.130 1.00 71.88 546 LYS A O 1
ATOM 4226 N N . VAL A 1 547 ? -39.552 3.565 47.382 1.00 64.62 547 VAL A N 1
ATOM 4227 C CA . VAL A 1 547 ? -40.142 4.831 47.839 1.00 64.62 547 VAL A CA 1
ATOM 4228 C C . VAL A 1 547 ? -41.669 4.753 47.802 1.00 64.62 547 VAL A C 1
ATOM 4230 O O . VAL A 1 547 ? -42.310 5.191 48.755 1.00 64.62 547 VAL A O 1
ATOM 4233 N N . TRP A 1 548 ? -42.251 4.177 46.748 1.00 64.75 548 TRP A N 1
ATOM 4234 C CA . TRP A 1 548 ? -43.694 3.961 46.646 1.00 64.75 548 TRP A CA 1
ATOM 4235 C C . TRP A 1 548 ? -44.218 2.987 47.702 1.00 64.75 548 TRP A C 1
ATOM 4237 O O . TRP A 1 548 ? -45.178 3.325 48.384 1.00 64.75 548 TRP A O 1
ATOM 4247 N N . ASP A 1 549 ? -43.548 1.859 47.928 1.00 72.75 549 ASP A N 1
ATOM 4248 C CA . ASP A 1 549 ? -43.907 0.894 48.973 1.00 72.75 549 ASP A CA 1
ATOM 4249 C C . ASP A 1 549 ? -43.859 1.525 50.371 1.00 72.75 549 ASP A C 1
ATOM 4251 O O . ASP A 1 549 ? -44.729 1.282 51.208 1.00 72.75 549 ASP A O 1
ATOM 4255 N N . ASN A 1 550 ? -42.854 2.363 50.640 1.00 68.31 550 ASN A N 1
ATOM 4256 C CA . ASN A 1 550 ? -42.757 3.085 51.908 1.00 68.31 550 ASN A CA 1
ATOM 4257 C C . ASN A 1 550 ? -43.874 4.125 52.060 1.00 68.31 550 ASN A C 1
ATOM 4259 O O . ASN A 1 550 ? -44.435 4.249 53.147 1.00 68.31 550 ASN A O 1
ATOM 4263 N N . LYS A 1 551 ? -44.226 4.846 50.987 1.00 63.31 551 LYS A N 1
ATOM 4264 C CA . LYS A 1 551 ? -45.366 5.777 50.987 1.00 63.31 551 LYS A CA 1
ATOM 4265 C C . LYS A 1 551 ? -46.693 5.054 51.197 1.00 63.31 551 LYS A C 1
ATOM 4267 O O . LYS A 1 551 ? -47.531 5.560 51.932 1.00 63.31 551 LYS A O 1
ATOM 4272 N N . GLU A 1 552 ? -46.873 3.883 50.594 1.00 65.62 552 GLU A N 1
ATOM 4273 C CA . GLU A 1 552 ? -48.071 3.065 50.781 1.00 65.62 552 GLU A CA 1
ATOM 4274 C C . GLU A 1 552 ? -48.189 2.599 52.237 1.00 65.62 552 GLU A C 1
ATOM 4276 O O . GLU A 1 552 ? -49.239 2.750 52.854 1.00 65.62 552 GLU A O 1
ATOM 4281 N N . LYS A 1 553 ? -47.094 2.115 52.838 1.00 71.81 553 LYS A N 1
ATOM 4282 C CA . LYS A 1 553 ? -47.074 1.753 54.265 1.00 71.81 553 LYS A CA 1
ATOM 4283 C C . LYS A 1 553 ? -47.401 2.940 55.174 1.00 71.81 553 LYS A C 1
ATOM 4285 O O . LYS A 1 553 ? -48.205 2.787 56.090 1.00 71.81 553 LYS A O 1
ATOM 4290 N N . ASP A 1 554 ? -46.816 4.109 54.913 1.00 66.19 554 ASP A N 1
ATOM 4291 C CA . ASP A 1 554 ? -47.110 5.343 55.655 1.00 66.19 554 ASP A CA 1
ATOM 4292 C C . ASP A 1 554 ? -48.588 5.746 55.515 1.00 66.19 554 ASP A C 1
ATOM 4294 O O . ASP A 1 554 ? -49.252 6.054 56.504 1.00 66.19 554 ASP A O 1
ATOM 4298 N N . PHE A 1 555 ? -49.143 5.657 54.303 1.00 65.94 555 PHE A N 1
ATOM 4299 C CA . PHE A 1 555 ? -50.558 5.912 54.049 1.00 65.94 555 PHE A CA 1
ATOM 4300 C C . PHE A 1 555 ? -51.471 4.950 54.823 1.00 65.94 555 PHE A C 1
ATOM 4302 O O . PHE A 1 555 ? -52.408 5.403 55.480 1.00 65.94 555 PHE A O 1
ATOM 4309 N N . GLN A 1 556 ? -51.192 3.642 54.806 1.00 65.00 556 GLN A N 1
ATOM 4310 C CA . GLN A 1 556 ? -51.984 2.653 55.551 1.00 65.00 556 GLN A CA 1
ATOM 4311 C C . GLN A 1 556 ? -51.889 2.856 57.070 1.00 65.00 556 GLN A C 1
ATOM 4313 O O . GLN A 1 556 ? -52.895 2.720 57.771 1.00 65.00 556 GLN A O 1
ATOM 4318 N N . SER A 1 557 ? -50.713 3.237 57.581 1.00 67.44 557 SER A N 1
ATOM 4319 C CA . SER A 1 557 ? -50.529 3.581 58.996 1.00 67.44 557 SER A CA 1
ATOM 4320 C C . SER A 1 557 ? -51.388 4.786 59.385 1.00 67.44 557 SER A C 1
ATOM 4322 O O . SER A 1 557 ? -52.198 4.692 60.305 1.00 67.44 557 SER A O 1
ATOM 4324 N N . LYS A 1 558 ? -51.297 5.888 58.628 1.00 65.25 558 LYS A N 1
ATOM 4325 C CA . LYS A 1 558 ? -52.094 7.107 58.860 1.00 65.25 558 LYS A CA 1
ATOM 4326 C C . LYS A 1 558 ? -53.592 6.868 58.724 1.00 65.25 558 LYS A C 1
ATOM 4328 O O . LYS A 1 558 ? -54.382 7.437 59.469 1.00 65.25 558 LYS A O 1
ATOM 4333 N N . LYS A 1 559 ? -54.004 6.018 57.781 1.00 62.94 559 LYS A N 1
ATOM 4334 C CA . LYS A 1 559 ? -55.404 5.615 57.625 1.00 62.94 559 LYS A CA 1
ATOM 4335 C C . LYS A 1 559 ? -55.906 4.858 58.855 1.00 62.94 559 LYS A C 1
ATOM 4337 O O . LYS A 1 559 ? -57.017 5.123 59.300 1.00 62.94 559 LYS A O 1
ATOM 4342 N N . THR A 1 560 ? -55.109 3.933 59.386 1.00 67.06 560 THR A N 1
ATOM 4343 C CA . THR A 1 560 ? -55.460 3.169 60.594 1.00 67.06 560 THR A CA 1
ATOM 4344 C C . THR A 1 560 ? -55.602 4.103 61.792 1.00 67.06 560 THR A C 1
ATOM 4346 O O . THR A 1 560 ? -56.637 4.089 62.449 1.00 67.06 560 THR A O 1
ATOM 4349 N N . GLU A 1 561 ? -54.632 4.998 61.991 1.00 65.44 561 GLU A N 1
ATOM 4350 C CA . GLU A 1 561 ? -54.674 6.022 63.039 1.00 65.44 561 GLU A CA 1
ATOM 4351 C C . GLU A 1 561 ? -55.899 6.944 62.903 1.00 65.44 561 GLU A C 1
ATOM 4353 O O . GLU A 1 561 ? -56.587 7.229 63.882 1.00 65.44 561 GLU A O 1
ATOM 4358 N N . TRP A 1 562 ? -56.236 7.369 61.682 1.00 64.69 562 TRP A N 1
ATOM 4359 C CA . TRP A 1 562 ? -57.438 8.164 61.429 1.00 64.69 562 TRP A CA 1
ATOM 4360 C C . TRP A 1 562 ? -58.726 7.406 61.778 1.00 64.69 562 TRP A C 1
ATOM 4362 O O . TRP A 1 562 ? -59.604 7.981 62.418 1.00 64.69 562 TRP A O 1
ATOM 4372 N N . ILE A 1 563 ? -58.842 6.127 61.399 1.00 67.69 563 ILE A N 1
ATOM 4373 C CA . ILE A 1 563 ? -60.006 5.290 61.741 1.00 67.69 563 ILE A CA 1
ATOM 4374 C C . ILE A 1 563 ? -60.137 5.150 63.262 1.00 67.69 563 ILE A C 1
ATOM 4376 O O . ILE A 1 563 ? -61.235 5.309 63.791 1.00 67.69 563 ILE A O 1
ATOM 4380 N N . GLU A 1 564 ? -59.035 4.889 63.968 1.00 67.94 564 GLU A N 1
ATOM 4381 C CA . GLU A 1 564 ? -59.021 4.798 65.432 1.00 67.94 564 GLU A CA 1
ATOM 4382 C C . GLU A 1 564 ? -59.478 6.113 66.081 1.00 67.94 564 GLU A C 1
ATOM 4384 O O . GLU A 1 564 ? -60.352 6.102 66.949 1.00 67.94 564 GLU A O 1
ATOM 4389 N N . ASN A 1 565 ? -58.969 7.253 65.603 1.00 61.00 565 ASN A N 1
ATOM 4390 C CA . ASN A 1 565 ? -59.352 8.573 66.105 1.00 61.00 565 ASN A CA 1
ATOM 4391 C C . ASN A 1 565 ? -60.833 8.902 65.830 1.00 61.00 565 ASN A C 1
ATOM 4393 O O . ASN A 1 565 ? -61.515 9.451 66.696 1.00 61.00 565 ASN A O 1
ATOM 4397 N N . VAL A 1 566 ? -61.359 8.563 64.646 1.00 63.84 566 VAL A N 1
ATOM 4398 C CA . VAL A 1 566 ? -62.780 8.767 64.307 1.00 63.84 566 VAL A CA 1
ATOM 4399 C C . VAL A 1 566 ? -63.687 7.881 65.159 1.00 63.84 566 VAL A C 1
ATOM 4401 O O . VAL A 1 566 ? -64.688 8.377 65.676 1.00 63.84 566 VAL A O 1
ATOM 4404 N N . ASN A 1 567 ? -63.337 6.606 65.351 1.00 65.12 567 ASN A N 1
ATOM 4405 C CA . ASN A 1 567 ? -64.099 5.698 66.212 1.00 65.12 567 ASN A CA 1
ATOM 4406 C C . ASN A 1 567 ? -64.138 6.210 67.655 1.00 65.12 567 ASN A C 1
ATOM 4408 O O . ASN A 1 567 ? -65.217 6.296 68.239 1.00 65.12 567 ASN A O 1
ATOM 4412 N N . TYR A 1 568 ? -62.997 6.654 68.188 1.00 68.44 568 TYR A N 1
ATOM 4413 C CA . TYR A 1 568 ? -62.930 7.273 69.511 1.00 68.44 568 TYR A CA 1
ATOM 4414 C C . TYR A 1 568 ? -63.848 8.505 69.627 1.00 68.44 568 TYR A C 1
ATOM 4416 O O . TYR A 1 568 ? -64.597 8.638 70.599 1.00 68.44 568 TYR A O 1
ATOM 4424 N N . LEU A 1 569 ? -63.849 9.395 68.624 1.00 59.06 569 LEU A N 1
ATOM 4425 C CA . LEU A 1 569 ? -64.732 10.569 68.596 1.00 59.06 569 LEU A CA 1
ATOM 4426 C C . LEU A 1 569 ? -66.218 10.190 68.517 1.00 59.06 569 LEU A C 1
ATOM 4428 O O . LEU A 1 569 ? -67.040 10.814 69.189 1.00 59.06 569 LEU A O 1
ATOM 4432 N N . MET A 1 570 ? -66.573 9.178 67.721 1.00 59.00 570 MET A N 1
ATOM 4433 C CA . MET A 1 570 ? -67.951 8.695 67.597 1.00 59.00 570 MET A CA 1
ATOM 4434 C C . MET A 1 570 ? -68.465 8.078 68.900 1.00 59.00 570 MET A C 1
ATOM 4436 O O . MET A 1 570 ? -69.560 8.423 69.347 1.00 59.00 570 MET A O 1
ATOM 4440 N N . GLU A 1 571 ? -67.678 7.203 69.526 1.00 67.06 571 GLU A N 1
ATOM 4441 C CA . GLU A 1 571 ? -68.032 6.566 70.798 1.00 67.06 571 GLU A CA 1
ATOM 4442 C C . GLU A 1 571 ? -68.183 7.609 71.912 1.00 67.06 571 GLU A C 1
ATOM 4444 O O . GLU A 1 571 ? -69.193 7.629 72.620 1.00 67.06 571 GLU A O 1
ATOM 4449 N N . THR A 1 572 ? -67.244 8.556 71.995 1.00 63.19 572 THR A N 1
ATOM 4450 C CA . THR A 1 572 ? -67.290 9.650 72.976 1.00 63.19 572 THR A CA 1
ATOM 4451 C C . THR A 1 572 ? -68.480 10.587 72.735 1.00 63.19 572 THR A C 1
ATOM 4453 O O . THR A 1 572 ? -69.162 10.992 73.679 1.00 63.19 572 THR A O 1
ATOM 4456 N N . GLY A 1 573 ? -68.772 10.930 71.476 1.00 52.84 573 GLY A N 1
ATOM 4457 C CA . GLY A 1 573 ? -69.919 11.765 71.111 1.00 52.84 573 GLY A CA 1
ATOM 4458 C C . GLY A 1 573 ? -71.262 11.105 71.436 1.00 52.84 573 GLY A C 1
ATOM 4459 O O . GLY A 1 573 ? -72.150 11.759 71.984 1.00 52.84 573 GLY A O 1
ATOM 4460 N N . SER A 1 574 ? -71.396 9.803 71.166 1.00 59.47 574 SER A N 1
ATOM 4461 C CA . SER A 1 574 ? -72.601 9.038 71.504 1.00 59.47 574 SER A CA 1
ATOM 4462 C C . SER A 1 574 ? -72.811 8.938 73.016 1.00 59.47 574 SER A C 1
ATOM 4464 O O . SER A 1 574 ? -73.943 9.080 73.477 1.00 59.47 574 SER A O 1
ATOM 4466 N N . ALA A 1 575 ? -71.744 8.723 73.792 1.00 62.38 575 ALA A N 1
ATOM 4467 C CA . ALA A 1 575 ? -71.819 8.693 75.252 1.00 62.38 575 ALA A CA 1
ATOM 4468 C C . ALA A 1 575 ? -72.283 10.046 75.821 1.00 62.38 575 ALA A C 1
ATOM 4470 O O . ALA A 1 575 ? -73.242 10.095 76.587 1.00 62.38 575 ALA A O 1
ATOM 4471 N N . ARG A 1 576 ? -71.695 11.159 75.356 1.00 55.19 576 ARG A N 1
ATOM 4472 C CA . ARG A 1 576 ? -72.096 12.516 75.774 1.00 55.19 576 ARG A CA 1
ATOM 4473 C C . ARG A 1 576 ? -73.551 12.846 75.441 1.00 55.19 576 ARG A C 1
ATOM 4475 O O . ARG A 1 576 ? -74.234 13.484 76.238 1.00 55.19 576 ARG A O 1
ATOM 4482 N N . PHE A 1 577 ? -74.032 12.432 74.269 1.00 54.84 577 PHE A N 1
ATOM 4483 C CA . PHE A 1 577 ? -75.427 12.644 73.884 1.00 54.84 577 PHE A CA 1
ATOM 4484 C C . PHE A 1 577 ? -76.388 11.858 74.787 1.00 54.84 577 PHE A C 1
ATOM 4486 O O . PHE A 1 577 ? -77.399 12.404 75.227 1.00 54.84 577 PHE A O 1
ATOM 4493 N N . ASN A 1 578 ? -76.051 10.607 75.114 1.00 63.88 578 ASN A N 1
ATOM 4494 C CA . ASN A 1 578 ? -76.843 9.777 76.022 1.00 63.88 578 ASN A CA 1
ATOM 4495 C C . ASN A 1 578 ? -76.869 10.336 77.455 1.00 63.88 578 ASN A C 1
ATOM 4497 O O . ASN A 1 578 ? -77.934 10.361 78.075 1.00 63.88 578 ASN A O 1
ATOM 4501 N N . ASP A 1 579 ? -75.745 10.853 77.955 1.00 61.28 579 ASP A N 1
ATOM 4502 C CA . ASP A 1 579 ? -75.683 11.518 79.263 1.00 61.28 579 ASP A CA 1
ATOM 4503 C C . ASP A 1 579 ? -76.527 12.799 79.291 1.00 61.28 579 ASP A C 1
ATOM 4505 O O . ASP A 1 579 ? -77.304 13.020 80.224 1.00 61.28 579 ASP A O 1
ATOM 4509 N N . MET A 1 580 ? -76.451 13.625 78.241 1.00 53.09 580 MET A N 1
ATOM 4510 C CA . MET A 1 580 ? -77.264 14.841 78.127 1.00 53.09 580 MET A CA 1
ATOM 4511 C C . MET A 1 580 ? -78.762 14.516 78.042 1.00 53.09 580 MET A C 1
ATOM 4513 O O . MET A 1 580 ? -79.569 15.171 78.701 1.00 53.09 580 MET A O 1
ATOM 4517 N N . LEU A 1 581 ? -79.141 13.479 77.287 1.00 57.97 581 LEU A N 1
ATOM 4518 C CA . LEU A 1 581 ? -80.522 13.003 77.199 1.00 57.97 581 LEU A CA 1
ATOM 4519 C C . LEU A 1 581 ? -81.031 12.495 78.558 1.00 57.97 581 LEU A C 1
ATOM 4521 O O . LEU A 1 581 ? -82.170 12.764 78.940 1.00 57.97 581 LEU A O 1
ATOM 4525 N N . THR A 1 582 ? -80.182 11.796 79.311 1.00 64.69 582 THR A N 1
ATOM 4526 C CA . THR A 1 582 ? -80.509 11.288 80.650 1.00 64.69 582 THR A CA 1
ATOM 4527 C C . THR A 1 582 ? -80.696 12.430 81.648 1.00 64.69 582 THR A C 1
ATOM 4529 O O . THR A 1 582 ? -81.711 12.471 82.344 1.00 64.69 582 THR A O 1
ATOM 4532 N N . SER A 1 583 ? -79.784 13.406 81.663 1.00 60.62 583 SER A N 1
ATOM 4533 C CA . SER A 1 583 ? -79.885 14.617 82.490 1.00 60.62 583 SER A CA 1
ATOM 4534 C C . SER A 1 583 ? -81.127 15.457 82.149 1.00 60.62 583 SER A C 1
ATOM 4536 O O . SER A 1 583 ? -81.853 15.919 83.036 1.00 60.62 583 SER A O 1
ATOM 4538 N N . PHE A 1 584 ? -81.451 15.589 80.858 1.00 55.12 584 PHE A N 1
ATOM 4539 C CA . PHE A 1 584 ? -82.675 16.251 80.406 1.00 55.12 584 PHE A CA 1
ATOM 4540 C C . PHE A 1 584 ? -83.936 15.531 80.906 1.00 55.12 584 PHE A C 1
ATOM 4542 O O . PHE A 1 584 ? -84.839 16.165 81.445 1.00 55.12 584 PHE A O 1
ATOM 4549 N N . ASN A 1 585 ? -83.991 14.201 80.803 1.00 63.12 585 ASN A N 1
ATOM 4550 C CA . ASN A 1 585 ? -85.137 13.431 81.293 1.00 63.12 585 ASN A CA 1
ATOM 4551 C C . ASN A 1 585 ? -85.291 13.523 82.821 1.00 63.12 585 ASN A C 1
ATOM 4553 O O . ASN A 1 585 ? -86.407 13.673 83.315 1.00 63.12 585 ASN A O 1
ATOM 4557 N N . GLN A 1 586 ? -84.188 13.493 83.574 1.00 65.25 586 GLN A N 1
ATOM 4558 C CA . GLN A 1 586 ? -84.215 13.639 85.032 1.00 65.25 586 GLN A CA 1
ATOM 4559 C C . GLN A 1 586 ? -84.687 15.031 85.469 1.00 65.25 586 GLN A C 1
ATOM 4561 O O . GLN A 1 586 ? -85.540 15.137 86.349 1.00 65.25 586 GLN A O 1
ATOM 4566 N N . SER A 1 587 ? -84.182 16.096 84.839 1.00 59.62 587 SER A N 1
ATOM 4567 C CA . SER A 1 58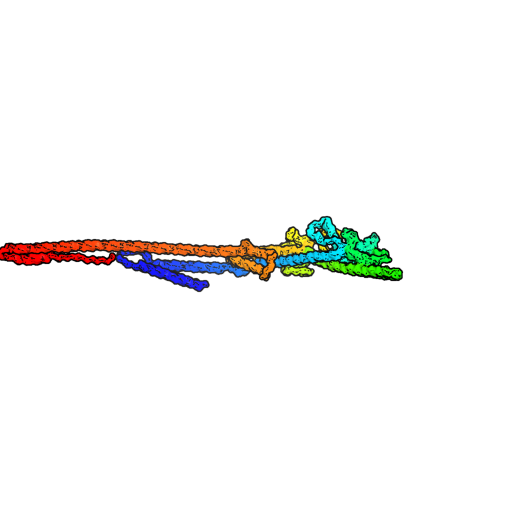7 ? -84.631 17.467 85.121 1.00 59.62 587 SER A CA 1
ATOM 4568 C C . SER A 1 587 ? -86.097 17.688 84.736 1.00 59.62 587 SER A C 1
ATOM 4570 O O . SER A 1 587 ? -86.838 18.328 85.482 1.00 59.62 587 SER A O 1
ATOM 4572 N N . TRP A 1 588 ? -86.551 17.093 83.631 1.00 54.94 588 TRP A N 1
ATOM 4573 C CA . TRP A 1 5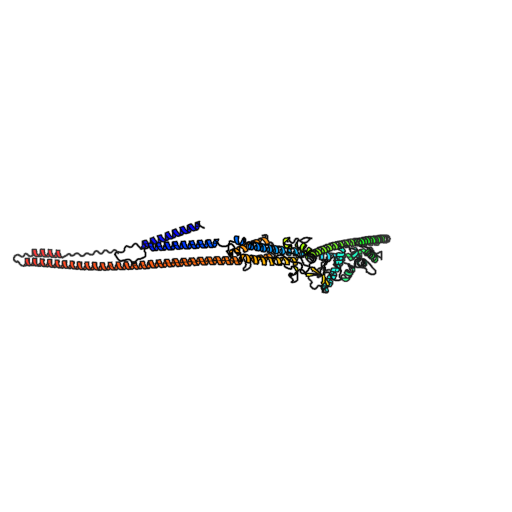88 ? -87.954 17.102 83.221 1.00 54.94 588 TRP A CA 1
ATOM 4574 C C . TRP A 1 588 ? -88.873 16.385 84.223 1.00 54.94 588 TRP A C 1
ATOM 4576 O O . TRP A 1 588 ? -89.942 16.897 84.574 1.00 54.94 588 TRP A O 1
ATOM 4586 N N . ASP A 1 589 ? -88.460 15.220 84.723 1.00 65.81 589 ASP A N 1
ATOM 4587 C CA . ASP A 1 589 ? -89.217 14.471 85.728 1.00 65.81 589 ASP A CA 1
ATOM 4588 C C . ASP A 1 589 ? -89.219 15.163 87.094 1.00 65.81 589 ASP A C 1
ATOM 4590 O O . ASP A 1 589 ? -90.242 15.140 87.783 1.00 65.81 589 ASP A O 1
ATOM 4594 N N . GLN A 1 590 ? -88.110 15.797 87.481 1.00 65.62 590 GLN A N 1
ATOM 4595 C CA . GLN A 1 590 ? -88.032 16.605 88.697 1.00 65.62 590 GLN A CA 1
ATOM 4596 C C . GLN A 1 590 ? -88.981 17.804 88.604 1.00 65.62 590 GLN A C 1
ATOM 4598 O O . GLN A 1 590 ? -89.839 17.967 89.467 1.00 65.62 590 GLN A O 1
ATOM 4603 N N . TRP A 1 591 ? -88.928 18.557 87.501 1.00 69.56 591 TRP A N 1
ATOM 4604 C CA . TRP A 1 591 ? -89.846 19.668 87.251 1.00 69.56 591 TRP A CA 1
ATOM 4605 C C . TRP A 1 591 ? -91.316 19.231 87.314 1.00 69.56 591 TRP A C 1
ATOM 4607 O O . TRP A 1 591 ? -92.142 19.901 87.929 1.00 69.56 591 TRP A O 1
ATOM 4617 N N . ARG A 1 592 ? -91.660 18.069 86.741 1.00 64.69 592 ARG A N 1
ATOM 4618 C CA . ARG A 1 592 ? -93.020 17.511 86.828 1.00 64.69 592 ARG A CA 1
ATOM 4619 C C . ARG A 1 592 ? -93.461 17.214 88.259 1.00 64.69 592 ARG A C 1
ATOM 4621 O O . ARG A 1 592 ? -94.644 17.386 88.564 1.00 64.69 592 ARG A O 1
ATOM 4628 N N . ARG A 1 593 ? -92.561 16.716 89.110 1.00 69.00 593 ARG A N 1
ATOM 4629 C CA . ARG A 1 593 ? -92.864 16.450 90.524 1.00 69.00 593 ARG A CA 1
ATOM 4630 C C . ARG A 1 593 ? -93.091 17.755 91.271 1.00 69.00 593 ARG A C 1
ATOM 4632 O O . ARG A 1 593 ? -94.147 17.896 91.882 1.00 69.00 593 ARG A O 1
ATOM 4639 N N . ASP A 1 594 ? -92.170 18.702 91.129 1.00 66.56 594 ASP A N 1
ATOM 4640 C CA . ASP A 1 594 ? -92.221 19.998 91.806 1.00 66.56 594 ASP A CA 1
ATOM 4641 C C . ASP A 1 594 ? -93.482 20.777 91.391 1.00 66.56 594 ASP A C 1
ATOM 4643 O O . ASP A 1 594 ? -94.244 21.243 92.236 1.00 66.56 594 ASP A O 1
ATOM 4647 N N . PHE A 1 595 ? -93.796 20.806 90.090 1.00 60.06 595 PHE A N 1
ATOM 4648 C CA . PHE A 1 595 ? -95.020 21.419 89.570 1.00 60.06 595 PHE A CA 1
ATOM 4649 C C . PHE A 1 595 ? -96.289 20.793 90.169 1.00 60.06 595 PHE A C 1
ATOM 4651 O O . PHE A 1 595 ? -97.243 21.495 90.517 1.00 60.06 595 PHE A O 1
ATOM 4658 N N . LYS A 1 596 ? -96.328 19.460 90.303 1.00 64.31 596 LYS A N 1
ATOM 4659 C CA . LYS A 1 596 ? -97.476 18.750 90.884 1.00 64.31 596 LYS A CA 1
ATOM 4660 C C . LYS A 1 596 ? -97.621 19.048 92.378 1.00 64.31 596 LYS A C 1
ATOM 4662 O O . LYS A 1 596 ? -98.746 19.228 92.841 1.00 64.31 596 LYS A O 1
ATOM 4667 N N . GLU A 1 597 ? -96.512 19.121 93.107 1.00 70.25 597 GLU A N 1
ATOM 4668 C CA . GLU A 1 597 ? -96.490 19.466 94.529 1.00 70.25 597 GLU A CA 1
ATOM 4669 C C . GLU A 1 597 ? -96.956 20.910 94.768 1.00 70.25 597 GLU A C 1
ATOM 4671 O O . GLU A 1 597 ? -97.854 21.132 95.583 1.00 70.25 597 GLU A O 1
ATOM 4676 N N . GLU A 1 598 ? -96.447 21.880 94.001 1.00 62.62 598 GLU A N 1
ATOM 4677 C CA . GLU A 1 598 ? -96.897 23.276 94.077 1.00 62.62 598 GLU A CA 1
ATOM 4678 C C . GLU A 1 598 ? -98.381 23.426 93.732 1.00 62.62 598 GLU A C 1
ATOM 4680 O O . GLU A 1 598 ? -99.107 24.166 94.398 1.00 62.62 598 GLU A O 1
ATOM 4685 N N . THR A 1 599 ? -98.864 22.687 92.731 1.00 54.78 599 THR A N 1
ATOM 4686 C CA . THR A 1 599 ? -100.277 22.726 92.338 1.00 54.78 599 THR A CA 1
ATOM 4687 C C . THR A 1 599 ? -101.186 22.186 93.449 1.00 54.78 599 THR A C 1
ATOM 4689 O O . THR A 1 599 ? -102.225 22.781 93.740 1.00 54.78 599 THR A O 1
ATOM 4692 N N . GLU A 1 600 ? -100.819 21.074 94.092 1.00 63.75 600 GLU A N 1
ATOM 4693 C CA . GLU A 1 600 ? -101.592 20.507 95.207 1.00 63.75 600 GLU A CA 1
ATOM 4694 C C . GLU A 1 600 ? -101.538 21.397 96.456 1.00 63.75 600 GLU A C 1
ATOM 4696 O O . GLU A 1 600 ? -102.567 21.628 97.096 1.00 63.75 600 GLU A O 1
ATOM 4701 N N . LYS A 1 601 ? -100.377 21.989 96.759 1.00 67.94 601 LYS A N 1
ATOM 4702 C CA . LYS A 1 601 ? -100.236 22.957 97.852 1.00 67.94 601 LYS A CA 1
ATOM 4703 C C . LYS A 1 601 ? -101.077 24.214 97.608 1.00 67.94 601 LYS A C 1
ATOM 4705 O O . LYS A 1 601 ? -101.820 24.635 98.492 1.00 67.94 601 LYS A O 1
ATOM 4710 N N . GLY A 1 602 ? -101.052 24.754 96.389 1.00 58.56 602 GLY A N 1
ATOM 4711 C CA . GLY A 1 602 ? -101.880 25.893 95.990 1.00 58.56 602 GLY A CA 1
ATOM 4712 C C . GLY A 1 602 ? -103.384 25.603 96.084 1.00 58.56 602 GLY A C 1
ATOM 4713 O O . GLY A 1 602 ? -104.146 26.445 96.567 1.00 58.56 602 GLY A O 1
ATOM 4714 N N . LYS A 1 603 ? -103.825 24.393 95.702 1.00 55.03 603 LYS A N 1
ATOM 4715 C CA . LYS A 1 603 ? -105.218 23.947 95.900 1.00 55.03 603 LYS A CA 1
ATOM 4716 C C . LYS A 1 603 ? -105.594 23.886 97.380 1.00 55.03 603 LYS A C 1
ATOM 4718 O O . LYS A 1 603 ? -106.660 24.382 97.746 1.00 55.03 603 LYS A O 1
ATOM 4723 N N . ALA A 1 604 ? -104.740 23.311 98.225 1.00 62.88 604 ALA A N 1
ATOM 4724 C CA . ALA A 1 604 ? -104.987 23.206 99.662 1.00 62.88 604 ALA A CA 1
ATOM 4725 C C . ALA A 1 604 ? -105.094 24.591 100.329 1.00 62.88 604 ALA A C 1
ATOM 4727 O O . ALA A 1 604 ? -106.033 24.848 101.081 1.00 62.88 604 ALA A O 1
ATOM 4728 N N . GLU A 1 605 ? -104.197 25.521 99.991 1.00 65.38 605 GLU A N 1
ATOM 4729 C CA . GLU A 1 605 ? -104.228 26.900 100.499 1.00 65.38 605 GLU A CA 1
ATOM 4730 C C . GLU A 1 605 ? -105.458 27.688 100.021 1.00 65.38 605 GLU A C 1
ATOM 4732 O O . GLU A 1 605 ? -105.985 28.543 100.737 1.00 65.38 605 GLU A O 1
ATOM 4737 N N . HIS A 1 606 ? -105.938 27.435 98.802 1.00 52.66 606 HIS A N 1
ATOM 4738 C CA . HIS A 1 606 ? -107.179 28.031 98.308 1.00 52.66 606 HIS A CA 1
ATOM 4739 C C . HIS A 1 606 ? -108.410 27.479 99.045 1.00 52.66 606 HIS A C 1
ATOM 4741 O O . HIS A 1 606 ? -109.277 28.251 99.454 1.00 52.66 606 HIS A O 1
ATOM 4747 N N . MET A 1 607 ? -108.465 26.165 99.282 1.00 56.81 607 MET A N 1
ATOM 4748 C CA . MET A 1 607 ? -109.544 25.528 100.048 1.00 56.81 607 MET A CA 1
ATOM 4749 C C . MET A 1 607 ? -109.597 26.019 101.500 1.00 56.81 607 MET A C 1
ATOM 4751 O O . MET A 1 607 ? -110.674 26.368 101.979 1.00 56.81 607 MET A O 1
ATOM 4755 N N . ALA A 1 608 ? -108.448 26.152 102.169 1.00 62.25 608 ALA A N 1
ATOM 4756 C CA . ALA A 1 608 ? -108.378 26.701 103.526 1.00 62.25 608 ALA A CA 1
ATOM 4757 C C . ALA A 1 608 ? -108.905 28.149 103.601 1.00 62.25 608 ALA A C 1
ATOM 4759 O O . ALA A 1 608 ? -109.618 28.511 104.537 1.00 62.25 608 ALA A O 1
ATOM 4760 N N . ARG A 1 609 ? -108.619 28.977 102.584 1.00 60.09 609 ARG A N 1
ATOM 4761 C CA . ARG A 1 609 ? -109.160 30.345 102.485 1.00 60.09 609 ARG A CA 1
ATOM 4762 C C . ARG A 1 609 ? -110.677 30.369 102.295 1.00 60.09 609 ARG A C 1
ATOM 4764 O O . ARG A 1 609 ? -111.344 31.226 102.874 1.00 60.09 609 ARG A O 1
ATOM 4771 N N . ILE A 1 610 ? -111.230 29.432 101.521 1.00 58.16 610 ILE A N 1
ATOM 4772 C CA . ILE A 1 610 ? -112.685 29.273 101.376 1.00 58.16 610 ILE A CA 1
ATOM 4773 C C . ILE A 1 610 ? -113.320 28.890 102.722 1.00 58.16 610 ILE A C 1
ATOM 4775 O O . ILE A 1 610 ? -114.329 29.481 103.108 1.00 58.16 610 ILE A O 1
ATOM 4779 N N . GLU A 1 611 ? -112.728 27.946 103.458 1.00 58.22 611 GLU A N 1
ATOM 4780 C CA . GLU A 1 611 ? -113.220 27.539 104.781 1.00 58.22 611 GLU A CA 1
ATOM 4781 C C . GLU A 1 611 ? -113.189 28.691 105.795 1.00 58.22 611 GLU A C 1
ATOM 4783 O O . GLU A 1 611 ? -114.166 28.911 106.516 1.00 58.22 611 GLU A O 1
ATOM 4788 N N . GLU A 1 612 ? -112.111 29.477 105.825 1.00 62.09 612 GLU A N 1
ATOM 4789 C CA . GLU A 1 612 ? -112.004 30.636 106.715 1.00 62.09 612 GLU A CA 1
ATOM 4790 C C . GLU A 1 612 ? -113.061 31.708 106.390 1.00 62.09 612 GLU A C 1
ATOM 4792 O O . GLU A 1 612 ? -113.683 32.272 107.296 1.00 62.09 612 GLU A O 1
ATOM 4797 N N . ALA A 1 613 ? -113.313 31.963 105.102 1.00 55.50 613 ALA A N 1
ATOM 4798 C CA . ALA A 1 613 ? -114.339 32.903 104.658 1.00 55.50 613 ALA A CA 1
ATOM 4799 C C . ALA A 1 613 ? -115.757 32.440 105.040 1.00 55.50 613 ALA A C 1
ATOM 4801 O O . ALA A 1 613 ? -116.560 33.240 105.527 1.00 55.50 613 ALA A O 1
ATOM 4802 N N . LEU A 1 614 ? -116.055 31.144 104.888 1.00 55.66 614 LEU A N 1
ATOM 4803 C CA . LEU A 1 614 ? -117.328 30.551 105.314 1.00 55.66 614 LEU A CA 1
ATOM 4804 C C . LEU A 1 614 ? -117.528 30.659 106.830 1.00 55.66 614 LEU A C 1
ATOM 4806 O O . LEU A 1 614 ? -118.630 30.968 107.292 1.00 55.66 614 LEU A O 1
ATOM 4810 N N . LYS A 1 615 ? -116.462 30.464 107.611 1.00 63.00 615 LYS A N 1
ATOM 4811 C CA . LYS A 1 615 ? -116.508 30.592 109.069 1.00 63.00 615 LYS A CA 1
ATOM 4812 C C . LYS A 1 615 ? -116.793 32.030 109.507 1.00 63.00 615 LYS A C 1
ATOM 4814 O O . LYS A 1 615 ? -117.729 32.252 110.269 1.00 63.00 615 LYS A O 1
ATOM 4819 N N . LYS A 1 616 ? -116.083 33.016 108.939 1.00 61.59 616 LYS A N 1
ATOM 4820 C CA . LYS A 1 616 ? -116.332 34.449 109.203 1.00 61.59 616 LYS A CA 1
ATOM 4821 C C . LYS A 1 616 ? -117.756 34.870 108.842 1.00 61.59 616 LYS A C 1
ATOM 4823 O O . LYS A 1 616 ? -118.370 35.629 109.587 1.00 61.59 616 LYS A O 1
ATOM 4828 N N . LYS A 1 617 ? -118.296 34.357 107.731 1.00 52.72 617 LYS A N 1
ATOM 4829 C CA . LYS A 1 617 ? -119.694 34.591 107.345 1.00 52.72 617 LYS A CA 1
ATOM 4830 C C . LYS A 1 617 ? -120.668 34.050 108.396 1.00 52.72 617 LYS A C 1
ATOM 4832 O O . LYS A 1 617 ? -121.598 34.749 108.783 1.00 52.72 617 LYS A O 1
ATOM 4837 N N . THR A 1 618 ? -120.435 32.829 108.871 1.00 57.81 618 THR A N 1
ATOM 4838 C CA . THR A 1 618 ? -121.295 32.165 109.862 1.00 57.81 618 THR A CA 1
ATOM 4839 C C . THR A 1 618 ? -121.278 32.906 111.203 1.00 57.81 618 THR A C 1
ATOM 4841 O O . THR A 1 618 ? -122.334 33.173 111.773 1.00 57.81 618 THR A O 1
ATOM 4844 N N . ASP A 1 619 ? -120.097 33.311 111.676 1.00 63.53 619 ASP A N 1
ATOM 4845 C CA . ASP A 1 619 ? -119.950 34.073 112.923 1.00 63.53 619 ASP A CA 1
ATOM 4846 C C . ASP A 1 619 ? -120.631 35.453 112.833 1.00 63.53 619 ASP A C 1
ATOM 4848 O O . ASP A 1 619 ? -121.281 35.898 113.785 1.00 63.53 619 ASP A O 1
ATOM 4852 N N . TRP A 1 620 ? -120.552 36.109 111.668 1.00 60.16 620 TRP A N 1
ATOM 4853 C CA . TRP A 1 620 ? -121.264 37.360 111.399 1.00 60.16 620 TRP A CA 1
ATOM 4854 C C . TRP A 1 620 ? -122.790 37.177 111.417 1.00 60.16 620 TRP A C 1
ATOM 4856 O O . TRP A 1 620 ? -123.484 37.942 112.088 1.00 60.16 620 TRP A O 1
ATOM 4866 N N . GLU A 1 621 ? -123.322 36.139 110.760 1.00 50.31 621 GLU A N 1
ATOM 4867 C CA . GLU A 1 621 ? -124.763 35.834 110.752 1.00 50.31 621 GLU A CA 1
ATOM 4868 C C . GLU A 1 621 ? -125.293 35.556 112.171 1.00 50.31 621 GLU A C 1
ATOM 4870 O O . GLU A 1 621 ? -126.369 36.034 112.536 1.00 50.31 621 GLU A O 1
ATOM 4875 N N . VAL A 1 622 ? -124.527 34.844 113.006 1.00 60.94 622 VAL A N 1
ATOM 4876 C CA . VAL A 1 622 ? -124.888 34.569 114.408 1.00 60.94 622 VAL A CA 1
ATOM 4877 C C . VAL A 1 622 ? -124.887 35.845 115.255 1.00 60.94 622 VAL A C 1
ATOM 4879 O O . VAL A 1 622 ? -125.808 36.050 116.050 1.00 60.94 622 VAL A O 1
ATOM 4882 N N . SER A 1 623 ? -123.890 36.720 115.086 1.00 58.09 623 SER A N 1
ATOM 4883 C CA . SER A 1 623 ? -123.837 38.019 115.773 1.00 58.09 623 SER A CA 1
ATOM 4884 C C . SER A 1 623 ? -125.041 38.893 115.410 1.00 58.09 623 SER A C 1
ATOM 4886 O O . SER A 1 623 ? -125.708 39.432 116.296 1.00 58.09 623 SER A O 1
ATOM 4888 N N . LEU A 1 624 ? -125.368 38.966 114.116 1.00 55.81 624 LEU A N 1
ATOM 4889 C CA . LEU A 1 624 ? -126.493 39.743 113.601 1.00 55.81 624 LEU A CA 1
ATOM 4890 C C . LEU A 1 624 ? -127.840 39.198 114.109 1.00 55.81 624 LEU A C 1
ATOM 4892 O O . LEU A 1 624 ? -128.699 39.955 114.559 1.00 55.81 624 LEU A O 1
ATOM 4896 N N . LEU A 1 625 ? -128.025 37.874 114.097 1.00 55.50 625 LEU A N 1
ATOM 4897 C CA . LEU A 1 625 ? -129.256 37.226 114.566 1.00 55.50 625 LEU A CA 1
ATOM 4898 C C . LEU A 1 625 ? -129.453 37.344 116.081 1.00 55.50 625 LEU A C 1
ATOM 4900 O O . LEU A 1 625 ? -130.589 37.481 116.537 1.00 55.50 625 LEU A O 1
ATOM 4904 N N . ASN A 1 626 ? -128.374 37.317 116.866 1.00 56.81 626 ASN A N 1
ATOM 4905 C CA . ASN A 1 626 ? -128.451 37.550 118.308 1.00 56.81 626 ASN A CA 1
ATOM 4906 C C . ASN A 1 626 ? -128.807 39.004 118.636 1.00 56.81 626 ASN A C 1
ATOM 4908 O O . ASN A 1 626 ? -129.583 39.234 119.565 1.00 56.81 626 ASN A O 1
ATOM 4912 N N . GLN A 1 627 ? -128.304 39.966 117.858 1.00 55.16 627 GLN A N 1
ATOM 4913 C CA . GLN A 1 627 ? -128.707 41.370 117.969 1.00 55.16 627 GLN A CA 1
ATOM 4914 C C . GLN A 1 627 ? -130.165 41.586 117.534 1.00 55.16 627 GLN A C 1
ATOM 4916 O O . GLN A 1 627 ? -130.884 42.348 118.170 1.00 55.16 627 GLN A O 1
ATOM 4921 N N . ALA A 1 628 ? -130.650 40.855 116.526 1.00 50.19 628 ALA A N 1
ATOM 4922 C CA . ALA A 1 628 ? -132.021 40.986 116.031 1.00 50.19 628 ALA A CA 1
ATOM 4923 C C . ALA A 1 628 ? -133.102 40.289 116.886 1.00 50.19 628 ALA A C 1
ATOM 4925 O O . ALA A 1 628 ? -134.286 40.572 116.711 1.00 50.19 628 ALA A O 1
ATOM 4926 N N . ARG A 1 629 ? -132.745 39.375 117.804 1.00 49.69 629 ARG A N 1
ATOM 4927 C CA . ARG A 1 629 ? -133.720 38.552 118.559 1.00 49.69 629 ARG A CA 1
ATOM 4928 C C . ARG A 1 629 ? -134.050 39.009 119.985 1.00 49.69 629 ARG A C 1
ATOM 4930 O O . ARG A 1 629 ? -134.957 38.430 120.581 1.00 49.69 629 ARG A O 1
ATOM 4937 N N . LYS A 1 630 ? -133.386 40.022 120.547 1.00 51.12 630 LYS A N 1
ATOM 4938 C CA . LYS A 1 630 ? -133.769 40.611 121.847 1.00 51.12 630 LYS A CA 1
ATOM 4939 C C . LYS A 1 630 ? -134.384 41.991 121.610 1.00 51.12 630 LYS A C 1
ATOM 4941 O O . LYS A 1 630 ? -133.666 42.973 121.495 1.00 51.12 630 LYS A O 1
ATOM 4946 N N . GLY A 1 631 ? -135.707 42.005 121.441 1.00 44.50 631 GLY A N 1
ATOM 4947 C CA . GLY A 1 631 ? -136.509 43.188 121.119 1.00 44.50 631 GLY A CA 1
ATOM 4948 C C . GLY A 1 631 ? -136.537 44.274 122.203 1.00 44.50 631 GLY A C 1
ATOM 4949 O O . GLY A 1 631 ? -136.060 44.065 123.314 1.00 44.50 631 GLY A O 1
ATOM 4950 N N . ASP A 1 632 ? -137.151 45.403 121.830 1.00 43.69 632 ASP A N 1
ATOM 4951 C CA . ASP A 1 632 ? -137.354 46.655 122.585 1.00 43.69 632 ASP A CA 1
ATOM 4952 C C . ASP A 1 632 ? -136.150 47.612 122.715 1.00 43.69 632 ASP A C 1
ATOM 4954 O O . ASP A 1 632 ? -135.722 47.969 123.806 1.00 43.69 632 ASP A O 1
ATOM 4958 N N . GLN A 1 633 ? -135.641 48.058 121.560 1.00 47.62 633 GLN A N 1
ATOM 4959 C CA . GLN A 1 633 ? -135.259 49.439 121.181 1.00 47.62 633 GLN A CA 1
ATOM 4960 C C . GLN A 1 633 ? -134.460 49.334 119.872 1.00 47.62 633 GLN A C 1
ATOM 4962 O O . GLN A 1 633 ? -133.275 49.015 119.873 1.00 47.62 633 GLN A O 1
ATOM 4967 N N . PHE A 1 634 ? -135.141 49.521 118.740 1.00 40.69 634 PHE A N 1
ATOM 4968 C CA . PHE A 1 634 ? -134.598 49.291 117.398 1.00 40.69 634 PHE A CA 1
ATOM 4969 C C . PHE A 1 634 ? -134.597 50.613 116.615 1.00 40.69 634 PHE A C 1
ATOM 4971 O O . PHE A 1 634 ? -135.609 50.979 116.020 1.00 40.69 634 PHE A O 1
ATOM 4978 N N . GLU A 1 635 ? -133.473 51.336 116.613 1.00 50.22 635 GLU A N 1
ATOM 4979 C CA . GLU A 1 635 ? -133.240 52.421 115.651 1.00 50.22 635 GLU A CA 1
ATOM 4980 C C . GLU A 1 635 ? -132.398 51.898 114.479 1.00 50.22 635 GLU A C 1
ATOM 4982 O O . GLU A 1 635 ? -131.286 51.392 114.633 1.00 50.22 635 GLU A O 1
ATOM 4987 N N . ILE A 1 636 ? -132.994 51.993 113.291 1.00 47.94 636 ILE A N 1
ATOM 4988 C CA . ILE A 1 636 ? -132.586 51.400 112.008 1.00 47.94 636 ILE A CA 1
ATOM 4989 C C . ILE A 1 636 ? -131.241 51.947 111.483 1.00 47.94 636 ILE A C 1
ATOM 4991 O O . ILE A 1 636 ? -130.607 51.329 110.624 1.00 47.94 636 ILE A O 1
ATOM 4995 N N . ASP A 1 637 ? -130.748 53.049 112.044 1.00 52.28 637 ASP A N 1
ATOM 4996 C CA . ASP A 1 637 ? -129.573 53.757 111.530 1.00 52.28 637 ASP A CA 1
ATOM 4997 C C . ASP A 1 637 ? -128.242 53.053 111.848 1.00 52.28 637 ASP A C 1
ATOM 4999 O O . ASP A 1 637 ? -127.296 53.131 111.060 1.00 52.28 637 ASP A O 1
ATOM 5003 N N . GLN A 1 638 ? -128.163 52.286 112.944 1.00 51.78 638 GLN A N 1
ATOM 5004 C CA . GLN A 1 638 ? -126.948 51.527 113.285 1.00 51.78 638 GLN A CA 1
ATOM 5005 C C . GLN A 1 638 ? -126.743 50.309 112.367 1.00 51.78 638 GLN A C 1
ATOM 5007 O O . GLN A 1 638 ? -125.616 49.995 111.986 1.00 51.78 638 GLN A O 1
ATOM 5012 N N . VAL A 1 639 ? -127.834 49.684 111.913 1.00 51.16 639 VAL A N 1
ATOM 5013 C CA . VAL A 1 639 ? -127.796 48.514 111.019 1.00 51.16 639 VAL A CA 1
ATOM 5014 C C . VAL A 1 639 ? -127.271 48.894 109.631 1.00 51.16 639 VAL A C 1
ATOM 5016 O O . VAL A 1 639 ? -126.487 48.157 109.028 1.00 51.16 639 VAL A O 1
ATOM 5019 N N . TYR A 1 640 ? -127.640 50.077 109.131 1.00 46.44 640 TYR A N 1
ATOM 5020 C CA . TYR A 1 640 ? -127.184 50.552 107.824 1.00 46.44 640 TYR A CA 1
ATOM 5021 C C . TYR A 1 640 ? -125.680 50.867 107.792 1.00 46.44 640 TYR A C 1
ATOM 5023 O O . TYR A 1 640 ? -125.014 50.579 106.793 1.00 46.44 640 TYR A O 1
ATOM 5031 N N . ALA A 1 641 ? -125.123 51.398 108.886 1.00 51.78 641 ALA A N 1
ATOM 5032 C CA . ALA A 1 641 ? -123.693 51.693 108.988 1.00 51.78 641 ALA A CA 1
ATOM 5033 C C . ALA A 1 641 ? -122.829 50.417 109.040 1.00 51.78 641 ALA A C 1
ATOM 5035 O O . ALA A 1 641 ? -121.746 50.363 108.451 1.00 51.78 641 ALA A O 1
ATOM 5036 N N . GLU A 1 642 ? -123.313 49.366 109.702 1.00 48.69 642 GLU A N 1
ATOM 5037 C CA . GLU A 1 642 ? -122.562 48.124 109.911 1.00 48.69 642 GLU A CA 1
ATOM 5038 C C . GLU A 1 642 ? -122.587 47.201 108.676 1.00 48.69 642 GLU A C 1
ATOM 5040 O O . GLU A 1 642 ? -121.573 46.588 108.322 1.00 48.69 642 GLU A O 1
ATOM 5045 N N . ILE A 1 643 ? -123.694 47.192 107.922 1.00 49.16 643 ILE A N 1
ATOM 5046 C CA . ILE A 1 643 ? -123.797 46.485 106.631 1.00 49.16 643 ILE A CA 1
ATOM 5047 C C . ILE A 1 643 ? -122.871 47.116 105.579 1.00 49.16 643 ILE A C 1
ATOM 5049 O O . ILE A 1 643 ? -122.147 46.398 104.885 1.00 49.16 643 ILE A O 1
ATOM 5053 N N . GLN A 1 644 ? -122.820 48.450 105.493 1.00 48.94 644 GLN A N 1
ATOM 5054 C CA . GLN A 1 644 ? -121.917 49.167 104.579 1.00 48.94 644 GLN A CA 1
ATOM 5055 C C . GLN A 1 644 ? -120.439 48.856 104.868 1.00 48.94 644 GLN A C 1
ATOM 5057 O O . GLN A 1 644 ? -119.663 48.590 103.948 1.00 48.94 644 GLN A O 1
ATOM 5062 N N . LYS A 1 645 ? -120.057 48.809 106.149 1.00 48.97 645 LYS A N 1
ATOM 5063 C CA . LYS A 1 645 ? -118.681 48.507 106.570 1.00 48.97 645 LYS A CA 1
ATOM 5064 C C . LYS A 1 645 ? -118.272 47.062 106.255 1.00 48.97 645 LYS A C 1
ATOM 5066 O O . LYS A 1 645 ? -117.120 46.806 105.911 1.00 48.97 645 LYS A O 1
ATOM 5071 N N . THR A 1 646 ? -119.216 46.124 106.324 1.00 48.25 646 THR A N 1
ATOM 5072 C CA . THR A 1 646 ? -118.970 44.702 106.032 1.00 48.25 646 THR A CA 1
ATOM 5073 C C . THR A 1 646 ? -118.831 44.449 104.525 1.00 48.25 646 THR A C 1
ATOM 5075 O O . THR A 1 646 ? -117.950 43.700 104.110 1.00 48.25 646 THR A O 1
ATOM 5078 N N . ILE A 1 647 ? -119.626 45.126 103.687 1.00 46.69 647 ILE A N 1
ATOM 5079 C CA . ILE A 1 647 ? -119.545 45.013 102.219 1.00 46.69 647 ILE A CA 1
ATOM 5080 C C . ILE A 1 647 ? -118.227 45.591 101.678 1.00 46.69 647 ILE A C 1
ATOM 5082 O O . ILE A 1 647 ? -117.607 44.976 100.811 1.00 46.69 647 ILE A O 1
ATOM 5086 N N . ALA A 1 648 ? -117.745 46.711 102.228 1.00 45.19 648 ALA A N 1
ATOM 5087 C CA . ALA A 1 648 ? -116.461 47.300 101.835 1.00 45.19 648 ALA A CA 1
ATOM 5088 C C . ALA A 1 648 ? -115.259 46.373 102.118 1.00 45.19 648 ALA A C 1
ATOM 5090 O O . ALA A 1 648 ? -114.310 46.334 101.338 1.00 45.19 648 ALA A O 1
ATOM 5091 N N . ASN A 1 649 ? -115.323 45.572 103.186 1.00 47.12 649 ASN A N 1
ATOM 5092 C CA . ASN A 1 649 ? -114.252 44.646 103.568 1.00 47.12 649 ASN A CA 1
ATOM 5093 C C . ASN A 1 649 ? -114.239 43.327 102.770 1.00 47.12 649 ASN A C 1
ATOM 5095 O O . ASN A 1 649 ? -113.257 42.592 102.843 1.00 47.12 649 ASN A O 1
ATOM 5099 N N . MET A 1 650 ? -115.291 43.013 102.004 1.00 42.03 650 MET A N 1
ATOM 5100 C CA . MET A 1 650 ? -115.356 41.802 101.167 1.00 42.03 650 MET A CA 1
ATOM 5101 C C . MET A 1 650 ? -114.882 42.026 99.716 1.00 42.03 650 MET A C 1
ATOM 5103 O O . MET A 1 650 ? -114.779 41.070 98.953 1.00 42.03 650 MET A O 1
ATOM 5107 N N . GLY A 1 651 ? -114.602 43.273 99.316 1.00 37.88 651 GLY A N 1
ATOM 5108 C CA . GLY A 1 651 ? -114.525 43.682 97.908 1.00 37.88 651 GLY A CA 1
ATOM 5109 C C . GLY A 1 651 ? -113.163 43.666 97.201 1.00 37.88 651 GLY A C 1
ATOM 5110 O O . GLY A 1 651 ? -113.115 44.102 96.054 1.00 37.88 651 GLY A O 1
ATOM 5111 N N . SER A 1 652 ? -112.057 43.203 97.792 1.00 34.94 652 SER A N 1
ATOM 5112 C CA . SER A 1 652 ? -110.759 43.259 97.087 1.00 34.94 652 SER A CA 1
ATOM 5113 C C . SER A 1 652 ? -109.823 42.088 97.391 1.00 34.94 652 SER A C 1
ATOM 5115 O O . SER A 1 652 ? -108.966 42.163 98.272 1.00 34.94 652 SER A O 1
ATOM 5117 N N . ALA A 1 653 ? -109.972 41.021 96.600 1.00 28.83 653 ALA A N 1
ATOM 5118 C CA . ALA A 1 653 ? -108.926 40.039 96.326 1.00 28.83 653 ALA A CA 1
ATOM 5119 C C . ALA A 1 653 ? -107.991 40.552 95.198 1.00 28.83 653 ALA A C 1
ATOM 5121 O O . ALA A 1 653 ? -108.454 41.279 94.315 1.00 28.83 653 ALA A O 1
ATOM 5122 N N . PRO A 1 654 ? -106.688 40.209 95.217 1.00 36.75 654 PRO A N 1
ATOM 5123 C CA . PRO A 1 654 ? -105.685 40.729 94.288 1.00 36.75 654 PRO A CA 1
ATOM 5124 C C . PRO A 1 654 ? -105.668 39.963 92.956 1.00 36.75 654 PRO A C 1
ATOM 5126 O O . PRO A 1 654 ? -105.607 38.738 92.957 1.00 36.75 654 PRO A O 1
ATOM 5129 N N . ASN A 1 655 ? -105.606 40.680 91.829 1.00 30.33 655 ASN A N 1
ATOM 5130 C CA . ASN A 1 655 ? -105.293 40.103 90.516 1.00 30.33 655 ASN A CA 1
ATOM 5131 C C . ASN A 1 655 ? -103.951 40.657 90.016 1.00 30.33 655 ASN A C 1
ATOM 5133 O O . ASN A 1 655 ? -103.883 41.714 89.393 1.00 30.33 655 ASN A O 1
ATOM 5137 N N . ALA A 1 656 ? -102.876 39.934 90.325 1.00 32.91 656 ALA A N 1
ATOM 5138 C CA . ALA A 1 656 ? -101.600 40.040 89.625 1.00 32.91 656 ALA A CA 1
ATOM 5139 C C . ALA A 1 656 ? -101.709 39.392 88.234 1.00 32.91 656 ALA A C 1
ATOM 5141 O O . ALA A 1 656 ? -102.508 38.477 88.088 1.00 32.91 656 ALA A O 1
ATOM 5142 N N . VAL A 1 657 ? -100.877 39.810 87.269 1.00 28.58 657 VAL A N 1
ATOM 5143 C CA . VAL A 1 657 ? -99.884 38.948 86.582 1.00 28.58 657 VAL A CA 1
ATOM 5144 C C . VAL A 1 657 ? -98.842 39.858 85.906 1.00 28.58 657 VAL A C 1
ATOM 5146 O O . VAL A 1 657 ? -99.163 40.614 84.992 1.00 28.58 657 VAL A O 1
ATOM 5149 N N . LEU A 1 658 ? -97.583 39.759 86.342 1.00 29.78 658 LEU A N 1
ATOM 5150 C CA . LEU A 1 658 ? -96.399 40.156 85.574 1.00 29.78 658 LEU A CA 1
ATOM 5151 C C . LEU A 1 658 ? -95.906 38.912 84.828 1.00 29.78 658 LEU A C 1
ATOM 5153 O O . LEU A 1 658 ? -95.569 37.917 85.464 1.00 29.78 658 LEU A O 1
ATOM 5157 N N . LEU A 1 659 ? -95.851 38.978 83.499 1.00 28.30 659 LEU A N 1
ATOM 5158 C CA . LEU A 1 659 ? -95.105 38.034 82.668 1.00 28.30 659 LEU A CA 1
ATOM 5159 C C . LEU A 1 659 ? -93.865 38.760 82.138 1.00 28.30 659 LEU A C 1
ATOM 5161 O O . LEU A 1 659 ? -93.959 39.597 81.243 1.00 28.30 659 LEU A O 1
ATOM 5165 N N . GLN A 1 660 ? -92.709 38.450 82.725 1.00 37.22 660 GLN A N 1
ATOM 5166 C CA . GLN A 1 660 ? -91.415 38.608 82.067 1.00 37.22 660 GLN A CA 1
ATOM 5167 C C . GLN A 1 660 ? -91.195 37.395 81.168 1.00 37.22 660 GLN A C 1
ATOM 5169 O O . GLN A 1 660 ? -91.412 36.269 81.608 1.00 37.22 660 GLN A O 1
ATOM 5174 N N . ASN A 1 661 ? -90.708 37.620 79.950 1.00 28.17 661 ASN A N 1
ATOM 5175 C CA . ASN A 1 661 ? -90.060 36.568 79.180 1.00 28.17 661 ASN A CA 1
ATOM 5176 C C . ASN A 1 661 ? -88.787 37.117 78.529 1.00 28.17 661 ASN A C 1
ATOM 5178 O O . ASN A 1 661 ? -88.853 37.975 77.652 1.00 28.17 661 ASN A O 1
ATOM 5182 N N . ASN A 1 662 ? -87.651 36.599 78.997 1.00 33.88 662 ASN A N 1
ATOM 5183 C CA . ASN A 1 662 ? -86.389 36.494 78.275 1.00 33.88 662 ASN A CA 1
ATOM 5184 C C . ASN A 1 662 ? -86.136 34.992 78.090 1.00 33.88 662 ASN A C 1
ATOM 5186 O O . ASN A 1 662 ? -85.946 34.316 79.100 1.00 33.88 662 ASN A O 1
ATOM 5190 N N . ALA A 1 663 ? -86.149 34.512 76.844 1.00 31.31 663 ALA A N 1
ATOM 5191 C CA . ALA A 1 663 ? -85.416 33.356 76.301 1.00 31.31 663 ALA A CA 1
ATOM 5192 C C . ALA A 1 663 ? -85.942 33.064 74.891 1.00 31.31 663 ALA A C 1
ATOM 5194 O O . ALA A 1 663 ? -87.146 32.738 74.774 1.00 31.31 663 ALA A O 1
#

Organism: NCBI:txid2023189

Sequence (663 aa):
VKTAYDLLEQSSKEMSLLSSVYDYVTIKDYSTHDGISGESQTELTSPVDLVRKRYQDAEKAVTDKLAEITLLQKRADDRMKLSELQADTAVAANKAEAEEWAERAMRFSIAETIVKDKMQSLQREINDARNALDATMEGLLGPNFNPAVNDGRLDFNSYDYKKQETQLREFYKIADGMVSGKIGAWDFIHGSRGNVSPTTYSGGLAYVHPTININGYMHSYNGGVGGGITAAAQQGFDGVWVLNAGAPWESAYLRMTSNTYGEYEAKMNYSLGNVMAGAMLVFAFLSLGNPMTGMEAINRNKAWIDSKIAIDNTVNTARAQAATLKSLQEELNRYTDISTGEQLISMLKGENGYVDTKLEDSDVAFLTGASGQLKNGTINWTGGKEPLSVDRLVGKNGDPIIQKRAVKDSYGLFIRDGVAVAGSPSTNSNVGYANDGRLVNIMTSADEFIGSLASISKTQYTIEKEEYYAVQEAAIVRGVKADKREILDDRDRFYSGLLTKVTGGTGKNIEYDMYKTLVEDYYGQGNVADQLYALNESQQREYQIKVWDNKEKDFQSKKTEWIENVNYLMETGSARFNDMLTSFNQSWDQWRRDFKEETEKGKAEHMARIEEALKKKTDWEVSLLNQARKGDQFEIDQVYAEIQKTIANMGSAPNAVLLQNNA

Foldseek 3Di:
DVVVVVVVVVVLVVVLVVVLVVVVVVVVVLPPDDDDDDDDDDDDPPSVVVSVVSVVVSVVVVVVVVVVVVVVVVVVVPADFLVNLCPPPLLVVLLVLLLVLLLLLLLLLLLLVLLVVLLVVLVVLLQVLVVQLQVLCCQQQNDDDDPCPLPPDPPCQDPVNVVNLVLVFLVLQQLLCLLVQVDALQLSLQQLDADLVVQWRNVLSCLLPVSRRSNCSNVVGPVSDTRNLSNLLNQLLCLQQVPPPCRGVLLSVLSNPDNGNVSSVVSVVVVSVVSNVVVLVVLVVVCVVPVVSVVSSVVSNVSNVVSSVSRRVSSVSSNVSSVSSLVSLLVSLLQAFAFALVSLLCQCCCHPPHHHSSDDPVSSVQWAQRGGTDDQQRTWGNPADDIDRQQPDAFPVRHGQFAKDFWAASNGRFDFPPRDGNHGISDPDFPAADPSRTTIGGGHGNSRSSVSSSVVSLVRSVVSVVSSLVCLQVDADPNHHHDPLSSLVVVQVSLVVSLCVSCVVPVPSCPGPSVVVSCCQCVNPPHSVNVNVVVVVVVVVVVVVVVVVVVVVVVVVVVVVVVVVVVVVVVSVVVVVVSVVVVVVVVVVVVVVVVVVVVVVVVVVVVVVVVVVVVVVVVVVVVVVVVVPPDDDDDPVVVVVVVVVVVVVVPDDDDDDDDDDDD